Protein AF-A0A9E3SJ85-F1 (afdb_monomer)

Foldseek 3Di:
DVQLVVQLLVLLVQLVVLLVCLLVVVQQSSLQSNLVSLLSNVVSVDVVSVVLSVVLVVLVLVLSVVVCVVVVVVVSSVSSVVSNVVSNVNSCVSCVVVVVVCVVLLCQFQQHAFPDDDPPVQDFRHHGLCQQLLQAWAPQLVCCQAFFCSQQWFWDFCLPPPLLVLFDPVQSVVSRRDTSGATQHPTHLTGPHLFLQLLLLLLLLCPQPDDDLNVSLVVLLVVLNQQRRRVVRPVVVVCCRHPPPPSSSDHRSVVSCSSVSPSSNVSSVSSVVSCLVPLLVCVVPVVSLVVSCCVRLVVLVCCLVCVVVPDVSHHPVVVVVLVVVCVVDVVCNVVSVSNSVSSSSSSSVSRNVRSVVSNVLSVQLSVLSVCVSVVNDDSVVNVVSVVVSRCVRPVVSVCVSDHPVPDDDPVCVVVVDDDDPVLVVVVVDPPPPDEDQDPVDPQACDARCVVRGRYLHHYDPTHRSVSVVCVVPPVVVLVVCLVVCVVPPNDPVSNCVSVVDPD

Mean predicted aligned error: 6.22 Å

Radius of gyration: 26.58 Å; Cα contacts (8 Å, |Δi|>4): 657; chains: 1; bounding box: 67×56×76 Å

Structure (mmCIF, N/CA/C/O backbone):
data_AF-A0A9E3SJ85-F1
#
_entry.id   AF-A0A9E3SJ85-F1
#
loop_
_atom_site.group_PDB
_atom_site.id
_atom_site.type_symbol
_atom_site.label_atom_id
_atom_site.label_alt_id
_atom_site.label_comp_id
_atom_site.label_asym_id
_atom_site.label_entity_id
_atom_site.label_seq_id
_atom_site.pdbx_PDB_ins_code
_atom_site.Cartn_x
_atom_site.Cartn_y
_atom_site.Cartn_z
_atom_site.occupancy
_atom_site.B_iso_or_equiv
_atom_site.auth_seq_id
_atom_site.auth_comp_id
_atom_site.auth_asym_id
_atom_site.auth_atom_id
_atom_site.pdbx_PDB_model_num
ATOM 1 N N . GLY A 1 1 ? -7.504 -7.071 -13.533 1.00 53.34 1 GLY A N 1
ATOM 2 C CA . GLY A 1 1 ? -6.395 -7.104 -12.561 1.00 53.34 1 GLY A CA 1
ATOM 3 C C . GLY A 1 1 ? -6.470 -5.937 -11.594 1.00 53.34 1 GLY A C 1
ATOM 4 O O . GLY A 1 1 ? -6.831 -6.124 -10.442 1.00 53.34 1 GLY A O 1
ATOM 5 N N . HIS A 1 2 ? -6.150 -4.720 -12.042 1.00 69.56 2 HIS A N 1
ATOM 6 C CA . HIS A 1 2 ? -6.093 -3.559 -11.140 1.00 69.56 2 HIS A CA 1
ATOM 7 C C . HIS A 1 2 ? -7.472 -3.016 -10.726 1.00 69.56 2 HIS A C 1
ATOM 9 O O . HIS A 1 2 ? -7.664 -2.673 -9.564 1.00 69.56 2 HIS A O 1
ATOM 15 N N . THR A 1 3 ? -8.460 -3.013 -11.625 1.00 79.44 3 THR A N 1
ATOM 16 C CA . THR A 1 3 ? -9.847 -2.634 -11.291 1.00 79.44 3 THR A CA 1
ATOM 17 C C . THR A 1 3 ? -10.487 -3.625 -10.320 1.00 79.44 3 THR A C 1
ATOM 19 O O . THR A 1 3 ? -11.037 -3.219 -9.300 1.00 79.44 3 THR A O 1
ATOM 22 N N . SER A 1 4 ? -10.330 -4.929 -10.574 1.00 85.69 4 SER A N 1
ATOM 23 C CA . SER A 1 4 ? -10.780 -5.993 -9.667 1.00 85.69 4 SER A CA 1
ATOM 24 C C . SER A 1 4 ? -10.178 -5.873 -8.266 1.00 85.69 4 SER A C 1
ATOM 26 O O . SER A 1 4 ? -10.884 -6.076 -7.280 1.00 85.69 4 SER A O 1
ATOM 28 N N . LYS A 1 5 ? -8.899 -5.474 -8.158 1.00 88.44 5 LYS A N 1
ATOM 29 C CA . LYS A 1 5 ? -8.255 -5.167 -6.871 1.00 88.44 5 LYS A CA 1
ATOM 30 C C . LYS A 1 5 ? -9.028 -4.083 -6.117 1.00 88.44 5 LYS A C 1
ATOM 32 O O . LYS A 1 5 ? -9.402 -4.308 -4.973 1.00 88.44 5 LYS A O 1
ATOM 37 N N . ALA A 1 6 ? -9.292 -2.938 -6.748 1.00 89.88 6 ALA A N 1
ATOM 38 C CA . ALA A 1 6 ? -9.978 -1.815 -6.103 1.00 89.88 6 ALA A CA 1
ATOM 39 C C . ALA A 1 6 ? -11.380 -2.198 -5.592 1.00 89.88 6 ALA A C 1
ATOM 41 O O . ALA A 1 6 ? -11.721 -1.887 -4.450 1.00 89.88 6 ALA A O 1
ATOM 42 N N . TYR A 1 7 ? -12.158 -2.942 -6.387 1.00 92.56 7 TYR A N 1
ATOM 43 C CA . TYR A 1 7 ? -13.460 -3.458 -5.950 1.00 92.56 7 TYR A CA 1
ATOM 44 C C . TYR A 1 7 ? -13.335 -4.410 -4.754 1.00 92.56 7 TYR A C 1
ATOM 46 O O . TYR A 1 7 ? -14.043 -4.242 -3.763 1.00 92.56 7 TYR A O 1
ATOM 54 N N . ALA A 1 8 ? -12.396 -5.363 -4.795 1.00 94.44 8 ALA A N 1
ATOM 55 C CA . ALA A 1 8 ? -12.186 -6.308 -3.698 1.00 94.44 8 ALA A CA 1
ATOM 56 C C . ALA A 1 8 ? -11.792 -5.614 -2.380 1.00 94.44 8 ALA A C 1
ATOM 58 O O . ALA A 1 8 ? -12.212 -6.049 -1.306 1.00 94.44 8 ALA A O 1
ATOM 59 N N . ILE A 1 9 ? -11.019 -4.524 -2.451 1.00 94.31 9 ILE A N 1
ATOM 60 C CA . ILE A 1 9 ? -10.656 -3.698 -1.289 1.00 94.31 9 ILE A CA 1
ATOM 61 C C . ILE A 1 9 ? -11.898 -3.032 -0.690 1.00 94.31 9 ILE A C 1
ATOM 63 O O . ILE A 1 9 ? -12.098 -3.083 0.524 1.00 94.31 9 ILE A O 1
ATOM 67 N N . GLY A 1 10 ? -12.766 -2.466 -1.536 1.00 94.88 10 GLY A N 1
ATOM 68 C CA . GLY A 1 10 ? -13.994 -1.791 -1.105 1.00 94.88 10 GLY A CA 1
ATOM 69 C C . GLY A 1 10 ? -14.925 -2.672 -0.264 1.00 94.88 10 GLY A C 1
ATOM 70 O O . GLY A 1 10 ? -15.606 -2.174 0.633 1.00 94.88 10 GLY A O 1
ATOM 71 N N . TYR A 1 11 ? -14.906 -3.989 -0.485 1.00 96.62 11 TYR A N 1
ATOM 72 C CA . TYR A 1 11 ? -15.731 -4.943 0.259 1.00 96.62 11 TYR A CA 1
ATOM 73 C C . TYR A 1 11 ? -15.108 -5.451 1.571 1.00 96.62 11 TYR A C 1
ATOM 75 O O . TYR A 1 11 ? -15.829 -6.011 2.398 1.00 96.62 11 TYR A O 1
ATOM 83 N N . MET A 1 12 ? -13.819 -5.198 1.843 1.00 97.19 12 MET A N 1
ATOM 84 C CA . MET A 1 12 ? -13.165 -5.658 3.080 1.00 97.19 12 MET A CA 1
ATOM 85 C C . MET A 1 12 ? -13.831 -5.096 4.345 1.00 97.19 12 MET A C 1
ATOM 87 O O . MET A 1 12 ? -14.115 -5.837 5.289 1.00 97.19 12 MET A O 1
ATOM 91 N N . ALA A 1 13 ? -14.104 -3.787 4.373 1.00 95.56 13 ALA A N 1
ATOM 92 C CA . ALA A 1 13 ? -14.690 -3.129 5.540 1.00 95.56 13 ALA A CA 1
ATOM 93 C C . ALA A 1 13 ? -16.117 -3.634 5.860 1.00 95.56 13 ALA A C 1
ATOM 95 O O . ALA A 1 13 ? -16.365 -3.975 7.022 1.00 95.56 13 ALA A O 1
ATOM 96 N N . PRO A 1 14 ? -17.045 -3.759 4.885 1.00 97.12 14 PRO A N 1
ATOM 97 C CA . PRO A 1 14 ? -18.347 -4.388 5.111 1.00 97.12 14 PRO A CA 1
ATOM 98 C C . PRO A 1 14 ? -18.275 -5.832 5.635 1.00 97.12 14 PRO A C 1
ATOM 100 O O . PRO A 1 14 ? -19.038 -6.173 6.542 1.00 97.12 14 PRO A O 1
ATOM 103 N N . VAL A 1 15 ? -17.338 -6.661 5.146 1.00 98.12 15 VAL A N 1
ATOM 104 C CA . VAL A 1 15 ? -17.145 -8.028 5.674 1.00 98.12 15 VAL A CA 1
ATOM 105 C C . VAL A 1 15 ? -16.768 -7.985 7.156 1.00 98.12 15 VAL A C 1
ATOM 107 O O . VAL A 1 15 ? -17.421 -8.628 7.983 1.00 98.12 15 VAL A O 1
ATOM 110 N N . LEU A 1 16 ? -15.763 -7.180 7.525 1.00 97.31 16 LEU A N 1
ATOM 111 C CA . LEU A 1 16 ? -15.356 -7.025 8.926 1.00 97.31 16 LEU A CA 1
ATOM 112 C C . LEU A 1 16 ? -16.489 -6.466 9.794 1.00 97.31 16 LEU A C 1
ATOM 114 O O . LEU A 1 16 ? -16.668 -6.906 10.931 1.00 97.31 16 LEU A O 1
ATOM 118 N N . ALA A 1 17 ? -17.285 -5.532 9.269 1.00 96.56 17 ALA A N 1
ATOM 119 C CA . ALA A 1 17 ? -18.446 -4.994 9.968 1.00 96.56 17 ALA A CA 1
ATOM 120 C C . ALA A 1 17 ? -19.483 -6.088 10.272 1.00 96.56 17 ALA A C 1
ATOM 122 O O . ALA A 1 17 ? -19.956 -6.164 11.408 1.00 96.56 17 ALA A O 1
ATOM 123 N N . GLY A 1 18 ? -19.788 -6.964 9.307 1.00 97.81 18 GLY A N 1
ATOM 124 C CA . GLY A 1 18 ? -20.674 -8.116 9.501 1.00 97.81 18 GLY A CA 1
ATOM 125 C C . GLY A 1 18 ? -20.157 -9.087 10.565 1.00 97.81 18 GLY A C 1
ATOM 126 O O . GLY A 1 18 ? -20.892 -9.453 11.486 1.00 97.81 18 GLY A O 1
ATOM 127 N N . ILE A 1 19 ? -18.863 -9.411 10.521 1.00 97.62 19 ILE A N 1
ATOM 128 C CA . ILE A 1 19 ? -18.199 -10.273 11.512 1.00 97.62 19 ILE A CA 1
ATOM 129 C C . ILE A 1 19 ? -18.292 -9.673 12.919 1.00 97.62 19 ILE A C 1
ATOM 131 O O . ILE A 1 19 ? -18.733 -10.334 13.862 1.00 97.62 19 ILE A O 1
ATOM 135 N N . ILE A 1 20 ? -17.932 -8.397 13.073 1.00 96.00 20 ILE A N 1
ATOM 136 C CA . ILE A 1 20 ? -18.014 -7.686 14.356 1.00 96.00 20 ILE A CA 1
ATOM 137 C C . ILE A 1 20 ? -19.463 -7.635 14.857 1.00 96.00 20 ILE A C 1
ATOM 139 O O . ILE A 1 20 ? -19.706 -7.759 16.057 1.00 96.00 20 ILE A O 1
ATOM 143 N N . LEU A 1 21 ? -20.436 -7.455 13.961 1.00 97.25 21 LEU A N 1
ATOM 144 C CA . LEU A 1 21 ? -21.857 -7.407 14.295 1.00 97.25 21 LEU A CA 1
ATOM 145 C C . LEU A 1 21 ? -22.382 -8.763 14.797 1.00 97.25 21 LEU A C 1
ATOM 147 O O . LEU A 1 21 ? -23.134 -8.797 15.776 1.00 97.25 21 LEU A O 1
ATOM 151 N N . ALA A 1 22 ? -21.940 -9.868 14.190 1.00 97.62 22 ALA A N 1
ATOM 152 C CA . ALA A 1 22 ? -22.266 -11.221 14.637 1.00 97.62 22 ALA A CA 1
ATOM 153 C C . ALA A 1 22 ? -21.719 -11.489 16.050 1.00 97.62 22 ALA A C 1
ATOM 155 O O . ALA A 1 22 ? -22.477 -11.899 16.930 1.00 97.62 22 ALA A O 1
ATOM 156 N N . TYR A 1 23 ? -20.452 -11.141 16.310 1.00 96.31 23 TYR A N 1
ATOM 157 C CA . TYR A 1 23 ? -19.841 -11.226 17.648 1.00 96.31 23 TYR A CA 1
ATOM 158 C C . TYR A 1 23 ? -20.379 -10.199 18.660 1.00 96.31 23 TYR A C 1
ATOM 160 O O . TYR A 1 23 ? -20.033 -10.242 19.835 1.00 96.31 23 TYR A O 1
ATOM 168 N N . LYS A 1 24 ? -21.227 -9.255 18.236 1.00 94.94 24 LYS A N 1
ATOM 169 C CA . LYS A 1 24 ? -22.018 -8.398 19.138 1.00 94.94 24 LYS A CA 1
ATOM 170 C C . LYS A 1 24 ? -23.390 -8.999 19.474 1.00 94.94 24 LYS A C 1
ATOM 172 O O . LYS A 1 24 ? -24.187 -8.343 20.136 1.00 94.94 24 LYS A O 1
ATOM 177 N N . GLY A 1 25 ? -23.690 -10.214 19.008 1.00 95.25 25 GLY A N 1
ATOM 178 C CA . GLY A 1 25 ? -24.939 -10.935 19.287 1.00 95.25 25 GLY A CA 1
ATOM 179 C C . GLY A 1 25 ? -26.009 -10.820 18.210 1.00 95.25 25 GLY A C 1
ATOM 180 O O . GLY A 1 25 ? -27.007 -11.534 18.272 1.00 95.25 25 GLY A O 1
ATOM 181 N N . LYS A 1 26 ? -25.810 -9.990 17.180 1.00 97.31 26 LYS A N 1
ATOM 182 C CA . LYS A 1 26 ? -26.734 -9.910 16.041 1.00 97.31 26 LYS A CA 1
ATOM 183 C C . LYS A 1 26 ? -26.364 -10.959 14.990 1.00 97.31 26 LYS A C 1
ATOM 185 O O . LYS A 1 26 ? -25.965 -10.610 13.884 1.00 97.31 26 LYS A O 1
ATOM 190 N N . TYR A 1 27 ? -26.473 -12.237 15.353 1.00 96.81 27 TYR A N 1
ATOM 191 C CA . TYR A 1 27 ? -25.929 -13.360 14.576 1.00 96.81 27 TYR A CA 1
ATOM 192 C C . TYR A 1 27 ? -26.408 -13.387 13.121 1.00 96.81 27 TYR A C 1
ATOM 194 O O . TYR A 1 27 ? -25.584 -13.416 12.215 1.00 96.81 27 TYR A O 1
ATOM 202 N N . LEU A 1 28 ? -27.726 -13.313 12.900 1.00 96.50 28 LEU A N 1
ATOM 203 C CA . LEU A 1 28 ? -28.314 -13.380 11.560 1.00 96.50 28 LEU A CA 1
ATOM 204 C C . LEU A 1 28 ? -27.897 -12.183 10.700 1.00 96.50 28 LEU A C 1
ATOM 206 O O . LEU A 1 28 ? -27.359 -12.365 9.618 1.00 96.50 28 LEU A O 1
ATOM 210 N N . TRP A 1 29 ? -28.097 -10.960 11.195 1.00 97.06 29 TRP A N 1
ATOM 211 C CA . TRP A 1 29 ? -27.766 -9.744 10.447 1.00 97.06 29 TRP A CA 1
ATOM 212 C C . TRP A 1 29 ? -26.264 -9.583 10.206 1.00 97.06 29 TRP A C 1
ATOM 214 O O . TRP A 1 29 ? -25.862 -9.142 9.134 1.00 97.06 29 TRP A O 1
ATOM 224 N N . GLY A 1 30 ? -25.434 -9.959 11.182 1.00 97.19 30 GLY A N 1
ATOM 225 C CA . GLY A 1 30 ? -23.983 -9.986 11.021 1.00 97.19 30 GLY A CA 1
ATOM 226 C C . GLY A 1 30 ? -23.538 -11.030 9.998 1.00 97.19 30 GLY A C 1
ATOM 227 O O . GLY A 1 30 ? -22.744 -10.710 9.117 1.00 97.19 30 GLY A O 1
ATOM 228 N N . GLY A 1 31 ? -24.108 -12.237 10.065 1.00 97.12 31 GLY A N 1
ATOM 229 C CA . GLY A 1 31 ? -23.880 -13.310 9.097 1.00 97.12 31 GLY A CA 1
ATOM 230 C C . GLY A 1 31 ? -24.297 -12.930 7.678 1.00 97.12 31 GLY A C 1
ATOM 231 O O . GLY A 1 31 ? -23.508 -13.098 6.758 1.00 97.12 31 GLY A O 1
ATOM 232 N N . LEU A 1 32 ? -25.489 -12.349 7.501 1.00 97.50 32 LEU A N 1
ATOM 233 C CA . LEU A 1 32 ? -25.992 -11.888 6.202 1.00 97.50 32 LEU A CA 1
ATOM 234 C C . LEU A 1 32 ? -25.118 -10.785 5.602 1.00 97.50 32 LEU A C 1
ATOM 236 O O . LEU A 1 32 ? -24.749 -10.871 4.435 1.00 97.50 32 LEU A O 1
ATOM 240 N N . LEU A 1 33 ? -24.752 -9.770 6.394 1.00 98.06 33 LEU A N 1
ATOM 241 C CA . LEU A 1 33 ? -23.882 -8.693 5.922 1.00 98.06 33 LEU A CA 1
ATOM 242 C C . LEU A 1 33 ? -22.505 -9.231 5.511 1.00 98.06 33 LEU A C 1
ATOM 244 O O . LEU A 1 33 ? -22.008 -8.872 4.446 1.00 98.06 33 LEU A O 1
ATOM 248 N N . ALA A 1 34 ? -21.911 -10.108 6.329 1.00 97.88 34 ALA A N 1
ATOM 249 C CA . ALA A 1 34 ? -20.635 -10.738 6.009 1.00 97.88 34 ALA A CA 1
ATOM 250 C C . ALA A 1 34 ? -20.731 -11.608 4.746 1.00 97.88 34 ALA A C 1
ATOM 252 O O . ALA A 1 34 ? -19.850 -11.523 3.898 1.00 97.88 34 ALA A O 1
ATOM 253 N N . ALA A 1 35 ? -21.805 -12.389 4.592 1.00 97.75 35 ALA A N 1
ATOM 254 C CA . ALA A 1 35 ? -22.029 -13.257 3.438 1.00 97.75 35 ALA A CA 1
ATOM 255 C C . ALA A 1 35 ? -22.168 -12.463 2.134 1.00 97.75 35 ALA A C 1
ATOM 257 O O . ALA A 1 35 ? -21.467 -12.752 1.171 1.00 97.75 35 ALA A O 1
ATOM 258 N N . ILE A 1 36 ? -23.027 -11.437 2.109 1.00 98.00 36 ILE A N 1
ATOM 259 C CA . ILE A 1 36 ? -23.249 -10.607 0.915 1.00 98.00 36 ILE A CA 1
ATOM 260 C C . ILE A 1 36 ? -21.964 -9.869 0.537 1.00 98.00 36 ILE A C 1
ATOM 262 O O . ILE A 1 36 ? -21.550 -9.897 -0.618 1.00 98.00 36 ILE A O 1
ATOM 266 N N . ALA A 1 37 ? -21.302 -9.238 1.510 1.00 97.88 37 ALA A N 1
ATOM 267 C CA . ALA A 1 37 ? -20.069 -8.509 1.245 1.00 97.88 37 ALA A CA 1
ATOM 268 C C . ALA A 1 37 ? -18.941 -9.436 0.765 1.00 97.88 37 ALA A C 1
ATOM 270 O O . ALA A 1 37 ? -18.204 -9.071 -0.147 1.00 97.88 37 ALA A O 1
ATOM 271 N N . LEU A 1 38 ? -18.823 -10.638 1.339 1.00 97.81 38 LEU A N 1
ATOM 272 C CA . LEU A 1 38 ? -17.824 -11.618 0.921 1.00 97.81 38 LEU A CA 1
ATOM 273 C C . LEU A 1 38 ? -18.140 -12.184 -0.468 1.00 97.81 38 LEU A C 1
ATOM 275 O O . LEU A 1 38 ? -17.219 -12.363 -1.256 1.00 97.81 38 LEU A O 1
ATOM 279 N N . ALA A 1 39 ? -19.413 -12.417 -0.797 1.00 97.19 39 ALA A N 1
ATOM 280 C CA . ALA A 1 39 ? -19.821 -12.864 -2.128 1.00 97.19 39 ALA A CA 1
ATOM 281 C C . ALA A 1 39 ? -19.415 -11.839 -3.198 1.00 97.19 39 ALA A C 1
ATOM 283 O O . ALA A 1 39 ? -18.724 -12.193 -4.149 1.00 97.19 39 ALA A O 1
ATOM 284 N N . LEU A 1 40 ? -19.726 -10.556 -2.974 1.00 96.56 40 LEU A N 1
ATOM 285 C CA . LEU A 1 40 ? -19.327 -9.456 -3.862 1.00 96.56 40 LEU A CA 1
ATOM 286 C C . LEU A 1 40 ? -17.801 -9.281 -3.936 1.00 96.56 40 LEU A C 1
ATOM 288 O O . LEU A 1 40 ? -17.247 -8.919 -4.975 1.00 96.56 40 LEU A O 1
ATOM 292 N N . GLN A 1 41 ? -17.091 -9.550 -2.840 1.00 96.00 41 GLN A N 1
ATOM 293 C CA . GLN A 1 41 ? -15.633 -9.529 -2.841 1.00 96.00 41 GLN A CA 1
ATOM 294 C C . GLN A 1 41 ? -15.035 -10.659 -3.687 1.00 96.00 41 GLN A C 1
ATOM 296 O O . GLN A 1 41 ? -14.074 -10.429 -4.424 1.00 96.00 41 GLN A O 1
ATOM 301 N N . ILE A 1 42 ? -15.590 -11.868 -3.583 1.00 94.88 42 ILE A N 1
ATOM 302 C CA . ILE A 1 42 ? -15.186 -13.019 -4.394 1.00 94.88 42 ILE A CA 1
ATOM 303 C C . ILE A 1 42 ? -15.517 -12.753 -5.869 1.00 94.88 42 ILE A C 1
ATOM 305 O O . ILE A 1 42 ? -14.671 -13.012 -6.725 1.00 94.88 42 ILE A O 1
ATOM 309 N N . GLU A 1 43 ? -16.684 -12.168 -6.156 1.00 94.12 43 GLU A N 1
ATOM 310 C CA . GLU A 1 43 ? -17.109 -11.749 -7.501 1.00 94.12 43 GLU A CA 1
ATOM 311 C C . GLU A 1 43 ? -16.120 -10.787 -8.149 1.00 94.12 43 GLU A C 1
ATOM 313 O O . GLU A 1 43 ? -15.787 -10.928 -9.326 1.00 94.12 43 GLU A O 1
ATOM 318 N N . ALA A 1 44 ? -15.581 -9.846 -7.367 1.00 93.06 44 ALA A N 1
ATOM 319 C CA . ALA A 1 44 ? -14.563 -8.925 -7.852 1.00 93.06 44 ALA A CA 1
ATOM 320 C C . ALA A 1 44 ? -13.327 -9.656 -8.414 1.00 93.06 44 ALA A C 1
ATOM 322 O O . ALA A 1 44 ? -12.580 -9.064 -9.188 1.00 93.06 44 ALA A O 1
ATOM 323 N N . GLY A 1 45 ? -13.099 -10.931 -8.069 1.00 89.19 45 GLY A N 1
ATOM 324 C CA . GLY A 1 45 ? -12.159 -11.802 -8.777 1.00 89.19 45 GLY A CA 1
ATOM 325 C C . GLY A 1 45 ? -10.692 -11.585 -8.407 1.00 89.19 45 GLY A C 1
ATOM 326 O O . GLY A 1 45 ? -9.799 -11.919 -9.186 1.00 89.19 45 GLY A O 1
ATOM 327 N N . HIS A 1 46 ? -10.409 -11.013 -7.230 1.00 91.62 46 HIS A N 1
ATOM 328 C CA . HIS A 1 46 ? -9.041 -10.817 -6.736 1.00 91.62 46 HIS A CA 1
ATOM 329 C C . HIS A 1 46 ? -8.763 -11.644 -5.471 1.00 91.62 46 HIS A C 1
ATOM 331 O O . HIS A 1 46 ? -8.718 -11.128 -4.350 1.00 91.62 46 HIS A O 1
ATOM 337 N N . LEU A 1 47 ? -8.507 -12.943 -5.655 1.00 91.12 47 LEU A N 1
ATOM 338 C CA . LEU A 1 47 ? -8.324 -13.908 -4.559 1.00 91.12 47 LEU A CA 1
ATOM 339 C C . LEU A 1 47 ? -7.211 -13.536 -3.573 1.00 91.12 47 LEU A C 1
ATOM 341 O O . LEU A 1 47 ? -7.352 -13.778 -2.382 1.00 91.12 47 LEU A O 1
ATOM 345 N N . GLN A 1 48 ? -6.150 -12.871 -4.031 1.00 93.38 48 GLN A N 1
ATOM 346 C CA . GLN A 1 48 ? -5.073 -12.415 -3.148 1.00 93.38 48 GLN A CA 1
ATOM 347 C C . GLN A 1 48 ? -5.536 -11.376 -2.107 1.00 93.38 48 GLN A C 1
ATOM 349 O O . GLN A 1 48 ? -5.116 -11.438 -0.958 1.00 93.38 48 GLN A O 1
ATOM 354 N N . ILE A 1 49 ? -6.444 -10.456 -2.465 1.00 95.19 49 ILE A N 1
ATOM 355 C CA . ILE A 1 49 ? -7.005 -9.483 -1.507 1.00 95.19 49 ILE A CA 1
ATOM 356 C C . ILE A 1 49 ? -7.968 -10.188 -0.547 1.00 95.19 49 ILE A C 1
ATOM 358 O O . ILE A 1 49 ? -7.980 -9.890 0.645 1.00 95.19 49 ILE A O 1
ATOM 362 N N . THR A 1 50 ? -8.720 -11.173 -1.046 1.00 95.19 50 THR A N 1
ATOM 363 C CA . THR A 1 50 ? -9.591 -12.021 -0.214 1.00 95.19 50 THR A CA 1
ATOM 364 C C . THR A 1 50 ? -8.768 -12.812 0.811 1.00 95.19 50 THR A C 1
ATOM 366 O O . THR A 1 50 ? -9.125 -12.873 1.986 1.00 95.19 50 THR A O 1
ATOM 369 N N . TYR A 1 51 ? -7.616 -13.347 0.401 1.00 95.69 51 TYR A N 1
ATOM 370 C CA . TYR A 1 51 ? -6.666 -14.018 1.286 1.00 95.69 51 TYR A CA 1
ATOM 371 C C . TYR A 1 51 ? -6.099 -13.065 2.353 1.00 95.69 51 TYR A C 1
ATOM 373 O O . TYR A 1 51 ? -6.053 -13.406 3.532 1.00 95.69 51 TYR A O 1
ATOM 381 N N . TYR A 1 52 ? -5.742 -11.831 1.991 1.00 96.56 52 TYR A N 1
ATOM 382 C CA . TYR A 1 52 ? -5.286 -10.835 2.967 1.00 96.56 52 TYR A CA 1
ATOM 383 C C . TYR A 1 52 ? -6.380 -10.402 3.948 1.00 96.56 52 TYR A C 1
ATOM 385 O O . TYR A 1 52 ? -6.099 -10.210 5.132 1.00 96.56 52 TYR A O 1
ATOM 393 N N . LEU A 1 53 ? -7.639 -10.320 3.508 1.00 97.19 53 LEU A N 1
ATOM 394 C CA . LEU A 1 53 ? -8.765 -10.133 4.422 1.00 97.19 53 LEU A CA 1
ATOM 395 C C . LEU A 1 53 ? -8.883 -11.302 5.411 1.00 97.19 53 LEU A C 1
ATOM 397 O O . LEU A 1 53 ? -9.102 -11.069 6.601 1.00 97.19 53 LEU A O 1
ATOM 401 N N . LEU A 1 54 ? -8.704 -12.543 4.947 1.00 96.62 54 LEU A N 1
ATOM 402 C CA . LEU A 1 54 ? -8.739 -13.726 5.808 1.00 96.62 54 LEU A CA 1
ATOM 403 C C . LEU A 1 54 ? -7.698 -13.646 6.935 1.00 96.62 54 LEU A C 1
ATOM 405 O O . LEU A 1 54 ? -8.022 -13.999 8.066 1.00 96.62 54 LEU A O 1
ATOM 409 N N . LEU A 1 55 ? -6.499 -13.108 6.682 1.00 96.94 55 LEU A N 1
ATOM 410 C CA . LEU A 1 55 ? -5.492 -12.894 7.733 1.00 96.94 55 LEU A CA 1
ATOM 411 C C . LEU A 1 55 ? -6.012 -11.974 8.853 1.00 96.94 55 LEU A C 1
ATOM 413 O O . LEU A 1 55 ? -5.845 -12.281 10.034 1.00 96.94 55 LEU A O 1
ATOM 417 N N . ILE A 1 56 ? -6.711 -10.887 8.504 1.00 97.62 56 ILE A N 1
ATOM 418 C CA . ILE A 1 56 ? -7.351 -9.998 9.492 1.00 97.62 56 ILE A CA 1
ATOM 419 C C . ILE A 1 56 ? -8.434 -10.759 10.272 1.00 97.62 56 ILE A C 1
ATOM 421 O O . ILE A 1 56 ? -8.523 -10.640 11.497 1.00 97.62 56 ILE A O 1
ATOM 425 N N . ILE A 1 57 ? -9.254 -11.549 9.572 1.00 97.50 57 ILE A N 1
ATOM 426 C CA . ILE A 1 57 ? -10.341 -12.336 10.170 1.00 97.50 57 ILE A CA 1
ATOM 427 C C . ILE A 1 57 ? -9.790 -13.371 11.155 1.00 97.50 57 ILE A C 1
ATOM 429 O O . ILE A 1 57 ? -10.362 -13.526 12.232 1.00 97.50 57 ILE A O 1
ATOM 433 N N . ILE A 1 58 ? -8.679 -14.038 10.833 1.00 96.75 58 ILE A N 1
ATOM 434 C CA . ILE A 1 58 ? -8.020 -15.007 11.718 1.00 96.75 58 ILE A CA 1
ATOM 435 C C . ILE A 1 58 ? -7.543 -14.321 13.001 1.00 96.75 58 ILE A C 1
ATOM 437 O O . ILE A 1 58 ? -7.861 -14.796 14.091 1.00 96.75 58 ILE A O 1
ATOM 441 N N . ILE A 1 59 ? -6.859 -13.174 12.901 1.00 97.31 59 ILE A N 1
ATOM 442 C CA . ILE A 1 59 ? -6.428 -12.403 14.082 1.00 97.31 59 ILE A CA 1
ATOM 443 C C . ILE A 1 59 ? -7.643 -12.026 14.940 1.00 97.31 59 ILE A C 1
ATOM 445 O O . ILE A 1 59 ? -7.632 -12.205 16.160 1.00 97.31 59 ILE A O 1
ATOM 449 N N . LEU A 1 60 ? -8.714 -11.537 14.308 1.00 96.69 60 LEU A N 1
ATOM 450 C CA . LEU A 1 60 ? -9.956 -11.200 14.997 1.00 96.69 60 LEU A CA 1
ATOM 451 C C . LEU A 1 60 ? -10.550 -12.430 15.697 1.00 96.69 60 LEU A C 1
ATOM 453 O O . LEU A 1 60 ? -10.898 -12.339 16.872 1.00 96.69 60 LEU A O 1
ATOM 457 N N . ALA A 1 61 ? -10.649 -13.570 15.014 1.00 96.25 61 ALA A N 1
ATOM 458 C CA . ALA A 1 61 ? -11.218 -14.801 15.553 1.00 96.25 61 ALA A CA 1
ATOM 459 C C . ALA A 1 61 ? -10.409 -15.348 16.738 1.00 96.25 61 ALA A C 1
ATOM 461 O O . ALA A 1 61 ? -11.008 -15.717 17.746 1.00 96.25 61 ALA A O 1
ATOM 462 N N . ILE A 1 62 ? -9.072 -15.328 16.666 1.00 97.19 62 ILE A N 1
ATOM 463 C CA . ILE A 1 62 ? -8.184 -15.739 17.767 1.00 97.19 62 ILE A CA 1
ATOM 464 C C . ILE A 1 62 ? -8.431 -14.872 19.004 1.00 97.19 62 ILE A C 1
ATOM 466 O O . ILE A 1 62 ? -8.622 -15.390 20.104 1.00 97.19 62 ILE A O 1
ATOM 470 N N . VAL A 1 63 ? -8.481 -13.549 18.834 1.00 96.12 63 VAL A N 1
ATOM 471 C CA . VAL A 1 63 ? -8.721 -12.628 19.953 1.00 96.12 63 VAL A CA 1
ATOM 472 C C . VAL A 1 63 ? -10.137 -12.789 20.518 1.00 96.12 63 VAL A C 1
ATOM 474 O O . VAL A 1 63 ? -10.323 -12.733 21.733 1.00 96.12 63 VAL A O 1
ATOM 477 N N . GLN A 1 64 ? -11.140 -13.038 19.669 1.00 95.31 64 GLN A N 1
ATOM 478 C CA . GLN A 1 64 ? -12.506 -13.321 20.122 1.00 95.31 64 GLN A CA 1
ATOM 479 C C . GLN A 1 64 ? -12.610 -14.641 20.886 1.00 95.31 64 GLN A C 1
ATOM 481 O O . GLN A 1 64 ? -13.325 -14.703 21.884 1.00 95.31 64 GLN A O 1
ATOM 486 N N . LEU A 1 65 ? -11.889 -15.675 20.454 1.00 96.81 65 LEU A N 1
ATOM 487 C CA . LEU A 1 65 ? -11.821 -16.951 21.156 1.00 96.81 65 LEU A CA 1
ATOM 488 C C . LEU A 1 65 ? -11.155 -16.788 22.526 1.00 96.81 65 LEU A C 1
ATOM 490 O O . LEU A 1 65 ? -11.691 -17.264 23.523 1.00 96.81 65 LEU A O 1
ATOM 494 N N . ALA A 1 66 ? -10.031 -16.070 22.594 1.00 96.31 66 ALA A N 1
ATOM 495 C CA . ALA A 1 66 ? -9.335 -15.795 23.850 1.00 96.31 66 ALA A CA 1
ATOM 496 C C . ALA A 1 66 ? -10.239 -15.065 24.861 1.00 96.31 66 ALA A C 1
ATOM 498 O O . ALA A 1 66 ? -10.307 -15.449 26.030 1.00 96.31 66 ALA A O 1
ATOM 499 N N . ASP A 1 67 ? -10.993 -14.061 24.407 1.00 94.31 67 ASP A N 1
ATOM 500 C CA . ASP A 1 67 ? -12.007 -13.391 25.225 1.00 94.31 67 ASP A CA 1
ATOM 501 C C . ASP A 1 67 ? -13.130 -14.345 25.648 1.00 94.31 67 ASP A C 1
ATOM 503 O O . ASP A 1 67 ? -13.548 -14.337 26.806 1.00 94.31 67 ASP A O 1
ATOM 507 N N . ALA A 1 68 ? -13.621 -15.181 24.732 1.00 96.19 68 ALA A N 1
ATOM 508 C CA . ALA A 1 68 ? -14.701 -16.113 25.024 1.00 96.19 68 ALA A CA 1
ATOM 509 C C . ALA A 1 68 ? -14.310 -17.143 26.089 1.00 96.19 68 ALA A C 1
ATOM 511 O O . ALA A 1 68 ? -15.129 -17.464 26.950 1.00 96.19 68 ALA A O 1
ATOM 512 N N . ILE A 1 69 ? -13.056 -17.600 26.074 1.00 97.12 69 ILE A N 1
ATOM 513 C CA . ILE A 1 69 ? -12.482 -18.453 27.118 1.00 97.12 69 ILE A CA 1
ATOM 514 C C . ILE A 1 69 ? -12.390 -17.672 28.434 1.00 97.12 69 ILE A C 1
ATOM 516 O O . ILE A 1 69 ? -12.913 -18.114 29.454 1.00 97.12 69 ILE A O 1
ATOM 520 N N . ARG A 1 70 ? -11.783 -16.478 28.413 1.00 96.25 70 ARG A N 1
ATOM 521 C CA . ARG A 1 70 ? -11.543 -15.668 29.617 1.00 96.25 70 ARG A CA 1
ATOM 522 C C . ARG A 1 70 ? -12.826 -15.255 30.340 1.00 96.25 70 ARG A C 1
ATOM 524 O O . ARG A 1 70 ? -12.849 -15.220 31.566 1.00 96.25 70 ARG A O 1
ATOM 531 N N . PHE A 1 71 ? -13.868 -14.906 29.591 1.00 95.81 71 PHE A N 1
ATOM 532 C CA . PHE A 1 71 ? -15.140 -14.417 30.129 1.00 95.81 71 PHE A CA 1
ATOM 533 C C . PHE A 1 71 ? -16.238 -15.489 30.157 1.00 95.81 71 PHE A C 1
ATOM 535 O O . PHE A 1 71 ? -17.394 -15.159 30.403 1.00 95.81 71 PHE A O 1
ATOM 542 N N . ASN A 1 72 ? -15.896 -16.755 29.896 1.00 95.50 72 ASN A N 1
ATOM 543 C CA . ASN A 1 72 ? -16.825 -17.887 29.872 1.00 95.50 72 ASN A CA 1
ATOM 544 C C . ASN A 1 72 ? -18.051 -17.676 28.951 1.00 95.50 72 ASN A C 1
ATOM 546 O O . ASN A 1 72 ? -19.191 -17.974 29.300 1.00 95.50 72 ASN A O 1
ATOM 550 N N . THR A 1 73 ? -17.817 -17.139 27.750 1.00 96.31 73 THR A N 1
ATOM 551 C CA . THR A 1 73 ? -18.843 -16.875 26.720 1.00 96.31 73 THR A CA 1
ATOM 552 C C . THR A 1 73 ? -18.660 -17.743 25.467 1.00 96.31 73 THR A C 1
ATOM 554 O O . THR A 1 73 ? -19.104 -17.388 24.375 1.00 96.31 73 THR A O 1
ATOM 557 N N . LEU A 1 74 ? -18.050 -18.926 25.611 1.00 96.69 74 LEU A N 1
ATOM 558 C CA . LEU A 1 74 ? -17.842 -19.886 24.517 1.00 96.69 74 LEU A CA 1
ATOM 559 C C . LEU A 1 74 ? -19.110 -20.211 23.702 1.00 96.69 74 LEU A C 1
ATOM 561 O O . LEU A 1 74 ? -19.017 -20.201 22.472 1.00 96.69 74 LEU A O 1
ATOM 565 N N . PRO A 1 75 ? -20.303 -20.425 24.302 1.00 97.06 75 PRO A N 1
ATOM 566 C CA . PRO A 1 75 ? -21.512 -20.681 23.516 1.00 97.06 75 PRO A CA 1
ATOM 567 C C . PRO A 1 75 ? -21.853 -19.533 22.560 1.00 97.06 75 PRO A C 1
ATOM 569 O O . PRO A 1 75 ? -22.265 -19.760 21.424 1.00 97.06 75 PRO A O 1
ATOM 572 N N . HIS A 1 76 ? -21.642 -18.289 22.999 1.00 96.19 76 HIS A N 1
ATOM 573 C CA . HIS A 1 76 ? -21.847 -17.107 22.169 1.00 96.19 76 HIS A CA 1
ATOM 574 C C . HIS A 1 76 ? -20.844 -17.054 21.010 1.00 96.19 76 HIS A C 1
ATOM 576 O O . HIS A 1 76 ? -21.247 -16.809 19.872 1.00 96.19 76 HIS A O 1
ATOM 582 N N . PHE A 1 77 ? -19.566 -17.338 21.283 1.00 97.38 77 PHE A N 1
ATOM 583 C CA . PHE A 1 77 ? -18.524 -17.409 20.259 1.00 97.38 77 PHE A CA 1
ATOM 584 C C . PHE A 1 77 ? -18.860 -18.444 19.185 1.00 97.38 77 PHE A C 1
ATOM 586 O O . PHE A 1 77 ? -18.936 -18.094 18.011 1.00 97.38 77 PHE A O 1
ATOM 593 N N . PHE A 1 78 ? -19.138 -19.693 19.572 1.00 97.75 78 PHE A N 1
ATOM 594 C CA . PHE A 1 78 ? -19.447 -20.750 18.608 1.00 97.75 78 PHE A CA 1
ATOM 595 C C . PHE A 1 78 ? -20.725 -20.464 17.824 1.00 97.75 78 PHE A C 1
ATOM 597 O O . PHE A 1 78 ? -20.763 -20.708 16.620 1.00 97.75 78 PHE A O 1
ATOM 604 N N . LYS A 1 79 ? -21.746 -19.879 18.462 1.00 97.38 79 LYS A N 1
ATOM 605 C CA . LYS A 1 79 ? -22.966 -19.465 17.765 1.00 97.38 79 LYS A CA 1
ATOM 606 C C . LYS A 1 79 ? -22.675 -18.392 16.715 1.00 97.38 79 LYS A C 1
ATOM 608 O O . LYS A 1 79 ? -23.096 -18.546 15.575 1.00 97.38 79 LYS A O 1
ATOM 613 N N . ALA A 1 80 ? -21.942 -17.333 17.060 1.00 97.56 80 ALA A N 1
ATOM 614 C CA . ALA A 1 80 ? -21.565 -16.298 16.096 1.00 97.56 80 ALA A CA 1
ATOM 615 C C . ALA A 1 80 ? -20.716 -16.869 14.948 1.00 97.56 80 ALA A C 1
ATOM 617 O O . ALA A 1 80 ? -21.032 -16.635 13.782 1.00 97.56 80 ALA A O 1
ATOM 618 N N . SER A 1 81 ? -19.703 -17.676 15.270 1.00 97.69 81 SER A N 1
ATOM 619 C CA . SER A 1 81 ? -18.833 -18.337 14.292 1.00 97.69 81 SER A CA 1
ATOM 620 C C . SER A 1 81 ? -19.600 -19.274 13.361 1.00 97.69 81 SER A C 1
ATOM 622 O O . SER A 1 81 ? -19.320 -19.287 12.169 1.00 97.69 81 SER A O 1
ATOM 624 N N . ALA A 1 82 ? -20.605 -20.002 13.857 1.00 97.56 82 ALA A N 1
ATOM 625 C CA . ALA A 1 82 ? -21.440 -20.871 13.031 1.00 97.56 82 ALA A CA 1
ATOM 626 C C . ALA A 1 82 ? -22.240 -20.078 11.984 1.00 97.56 82 ALA A C 1
ATOM 628 O O . ALA A 1 82 ? -22.232 -20.437 10.810 1.00 97.56 82 ALA A O 1
ATOM 629 N N . PHE A 1 83 ? -22.873 -18.964 12.373 1.00 97.75 83 PHE A N 1
ATOM 630 C CA . PHE A 1 83 ? -23.578 -18.092 11.420 1.00 97.75 83 PHE A CA 1
ATOM 631 C C . PHE A 1 83 ? -22.630 -17.493 10.374 1.00 97.75 83 PHE A C 1
ATOM 633 O O . PHE A 1 83 ? -22.984 -17.413 9.199 1.00 97.75 83 PHE A O 1
ATOM 640 N N . LEU A 1 84 ? -21.424 -17.093 10.788 1.00 98.00 84 LEU A N 1
ATOM 641 C CA . LEU A 1 84 ? -20.407 -16.579 9.871 1.00 98.00 84 LEU A CA 1
ATOM 642 C C . LEU A 1 84 ? -19.889 -17.660 8.920 1.00 98.00 84 LEU A C 1
ATOM 644 O O . LEU A 1 84 ? -19.713 -17.378 7.740 1.00 98.00 84 LEU A O 1
ATOM 648 N N . LEU A 1 85 ? -19.694 -18.889 9.401 1.00 97.50 85 LEU A N 1
ATOM 649 C CA . LEU A 1 85 ? -19.255 -20.016 8.582 1.00 97.50 85 LEU A CA 1
ATOM 650 C C . LEU A 1 85 ? -20.311 -20.387 7.537 1.00 97.50 85 LEU A C 1
ATOM 652 O O . LEU A 1 85 ? -19.974 -20.540 6.368 1.00 97.50 85 LEU A O 1
ATOM 656 N N . VAL A 1 86 ? -21.588 -20.460 7.931 1.00 97.75 86 VAL A N 1
ATOM 657 C CA . VAL A 1 86 ? -22.700 -20.661 6.987 1.00 97.75 86 VAL A CA 1
ATOM 658 C C . VAL A 1 86 ? -22.718 -19.542 5.945 1.00 97.75 86 VAL A C 1
ATOM 660 O O . VAL A 1 86 ? -22.797 -19.818 4.751 1.00 97.75 86 VAL A O 1
ATOM 663 N N . GLY A 1 87 ? -22.575 -18.285 6.375 1.00 97.00 87 GLY A N 1
ATOM 664 C CA . GLY A 1 87 ? -22.487 -17.141 5.469 1.00 97.00 87 GLY A CA 1
ATOM 665 C C . GLY A 1 87 ? -21.307 -17.224 4.495 1.00 97.00 87 GLY A C 1
ATOM 666 O O . GLY A 1 87 ? -21.475 -16.953 3.309 1.00 97.00 87 GLY A O 1
ATOM 667 N N . ALA A 1 88 ? -20.134 -17.648 4.968 1.00 96.75 88 ALA A N 1
ATOM 668 C CA . ALA A 1 88 ? -18.943 -17.815 4.141 1.00 96.75 88 ALA A CA 1
ATOM 669 C C . ALA A 1 88 ? -19.101 -18.943 3.112 1.00 96.75 88 ALA A C 1
ATOM 671 O O . ALA A 1 88 ? -18.733 -18.763 1.954 1.00 96.75 88 ALA A O 1
ATOM 672 N N . VAL A 1 89 ? -19.700 -20.073 3.504 1.00 96.94 89 VAL A N 1
ATOM 673 C CA . VAL A 1 89 ? -20.020 -21.171 2.579 1.00 96.94 89 VAL A CA 1
ATOM 674 C C . VAL A 1 89 ? -20.984 -20.690 1.498 1.00 96.94 89 VAL A C 1
ATOM 676 O O . VAL A 1 89 ? -20.714 -20.891 0.318 1.00 96.94 89 VAL A O 1
ATOM 679 N N . LEU A 1 90 ? -22.065 -19.998 1.873 1.00 95.88 90 LEU A N 1
ATOM 680 C CA . LEU A 1 90 ? -23.013 -19.436 0.906 1.00 95.88 90 LEU A CA 1
ATOM 681 C C . LEU A 1 90 ? -22.328 -18.457 -0.054 1.00 95.88 90 LEU A C 1
ATOM 683 O O . LEU A 1 90 ? -22.539 -18.553 -1.259 1.00 95.88 90 LEU A O 1
ATOM 687 N N . ALA A 1 91 ? -21.466 -17.574 0.457 1.00 96.31 91 ALA A N 1
ATOM 688 C CA . ALA A 1 91 ? -20.703 -16.641 -0.365 1.00 96.31 91 ALA A CA 1
ATOM 689 C C . ALA A 1 91 ? -19.821 -17.365 -1.394 1.00 96.31 91 ALA A C 1
ATOM 691 O O . ALA A 1 91 ? -19.870 -17.042 -2.577 1.00 96.31 91 ALA A O 1
ATOM 692 N N . VAL A 1 92 ? -19.070 -18.388 -0.976 1.00 95.12 92 VAL A N 1
ATOM 693 C CA . VAL A 1 92 ? -18.230 -19.194 -1.880 1.00 95.12 92 VAL A CA 1
ATOM 694 C C . VAL A 1 92 ? -19.073 -19.928 -2.925 1.00 95.12 92 VAL A C 1
ATOM 696 O O . VAL A 1 92 ? -18.691 -19.976 -4.095 1.00 95.12 92 VAL A O 1
ATOM 699 N N . LEU A 1 93 ? -20.234 -20.465 -2.537 1.00 95.19 93 LEU A N 1
ATOM 700 C CA . LEU A 1 93 ? -21.111 -21.207 -3.446 1.00 95.19 93 LEU A CA 1
ATOM 701 C C . LEU A 1 93 ? -21.603 -20.355 -4.622 1.00 95.19 93 LEU A C 1
ATOM 703 O O . LEU A 1 93 ? -21.671 -20.883 -5.734 1.00 95.19 93 LEU A O 1
ATOM 707 N N . THR A 1 94 ? -21.853 -19.054 -4.417 1.00 94.44 94 THR A N 1
ATOM 708 C CA . THR A 1 94 ? -22.282 -18.134 -5.495 1.00 94.44 94 THR A CA 1
ATOM 709 C C . THR A 1 94 ? -21.286 -18.032 -6.657 1.00 94.44 94 THR A C 1
ATOM 711 O O . THR A 1 94 ? -21.689 -17.743 -7.781 1.00 94.44 94 THR A O 1
ATOM 714 N N . HIS A 1 95 ? -20.006 -18.348 -6.422 1.00 92.75 95 HIS A N 1
ATOM 715 C CA . HIS A 1 95 ? -18.944 -18.329 -7.434 1.00 92.75 95 HIS A CA 1
ATOM 716 C C . HIS A 1 95 ? -18.153 -19.634 -7.546 1.00 92.75 95 HIS A C 1
ATOM 718 O O . HIS A 1 95 ? -17.056 -19.661 -8.109 1.00 92.75 95 HIS A O 1
ATOM 724 N N . SER A 1 96 ? -18.725 -20.736 -7.066 1.00 93.00 96 SER A N 1
ATOM 725 C CA . SER A 1 96 ? -18.072 -22.046 -7.014 1.00 93.00 96 SER A CA 1
ATOM 726 C C . SER A 1 96 ? -17.518 -22.516 -8.364 1.00 93.00 96 SER A C 1
ATOM 728 O O . SER A 1 96 ? -16.377 -22.964 -8.406 1.00 93.00 96 SER A O 1
ATOM 730 N N . THR A 1 97 ? -18.248 -22.351 -9.472 1.00 92.31 97 THR A N 1
ATOM 731 C CA . THR A 1 97 ? -17.786 -22.764 -10.813 1.00 92.31 97 THR A CA 1
ATOM 732 C C . THR A 1 97 ? -16.500 -22.051 -11.235 1.00 92.31 97 THR A C 1
ATOM 734 O O . THR A 1 97 ? -15.547 -22.699 -11.660 1.00 92.31 97 THR A O 1
ATOM 737 N N . ASN A 1 98 ? -16.436 -20.725 -11.070 1.00 90.62 98 ASN A N 1
ATOM 738 C CA . ASN A 1 98 ? -15.253 -19.936 -11.432 1.00 90.62 98 ASN A CA 1
ATOM 739 C C . ASN A 1 98 ? -14.073 -20.231 -10.500 1.00 90.62 98 ASN A C 1
ATOM 741 O O . ASN A 1 98 ? -12.930 -20.328 -10.952 1.00 90.62 98 ASN A O 1
ATOM 745 N N . LEU A 1 99 ? -14.343 -20.399 -9.202 1.00 91.50 99 LEU A N 1
ATOM 746 C CA . LEU A 1 99 ? -13.328 -20.773 -8.218 1.00 91.50 99 LEU A CA 1
ATOM 747 C C . LEU A 1 99 ? -12.756 -22.161 -8.504 1.00 91.50 99 LEU A C 1
ATOM 749 O O . LEU A 1 99 ? -11.542 -22.334 -8.458 1.00 91.50 99 LEU A O 1
ATOM 753 N N . TYR A 1 100 ? -13.613 -23.125 -8.842 1.00 92.50 100 TYR A N 1
ATOM 754 C CA . TYR A 1 100 ? -13.202 -24.477 -9.196 1.00 92.50 100 TYR A CA 1
ATOM 755 C C . TYR A 1 100 ? -12.384 -24.490 -10.485 1.00 92.50 100 TYR A C 1
ATOM 757 O O . TYR A 1 100 ? -11.300 -25.060 -10.493 1.00 92.50 100 TYR A O 1
ATOM 765 N N . ALA A 1 101 ? -12.833 -23.792 -11.533 1.00 91.69 101 ALA A N 1
ATOM 766 C CA . ALA A 1 101 ? -12.071 -23.661 -12.774 1.00 91.69 101 ALA A CA 1
ATOM 767 C C . ALA A 1 101 ? -10.694 -23.017 -12.535 1.00 91.69 101 ALA A C 1
ATOM 769 O O . ALA A 1 101 ? -9.691 -23.488 -13.060 1.00 91.69 101 ALA A O 1
ATOM 770 N N . THR A 1 102 ? -10.623 -21.984 -11.687 1.00 89.75 102 THR A N 1
ATOM 771 C CA . THR A 1 102 ? -9.355 -21.336 -11.310 1.00 89.75 102 THR A CA 1
ATOM 772 C C . THR A 1 102 ? -8.454 -22.272 -10.505 1.00 89.75 102 THR A C 1
ATOM 774 O O . THR A 1 102 ? -7.243 -22.284 -10.713 1.00 89.75 102 THR A O 1
ATOM 777 N N . TYR A 1 103 ? -9.027 -23.046 -9.580 1.00 90.62 103 TYR A N 1
ATOM 778 C CA . TYR A 1 103 ? -8.299 -24.033 -8.787 1.00 90.62 103 TYR A CA 1
ATOM 779 C C . TYR A 1 103 ? -7.743 -25.157 -9.661 1.00 90.62 103 TYR A C 1
ATOM 781 O O . TYR A 1 103 ? -6.583 -25.526 -9.500 1.00 90.62 103 TYR A O 1
ATOM 789 N N . ASP A 1 104 ? -8.551 -25.680 -10.583 1.00 92.56 104 ASP A N 1
ATOM 790 C CA . ASP A 1 104 ? -8.160 -26.776 -11.459 1.00 92.56 104 ASP A CA 1
ATOM 791 C C . ASP A 1 104 ? -7.092 -26.330 -12.460 1.00 92.56 104 ASP A C 1
ATOM 793 O O . ASP A 1 104 ? -5.998 -26.886 -12.461 1.00 92.56 104 ASP A O 1
ATOM 797 N N . TYR A 1 105 ? -7.338 -25.222 -13.172 1.00 90.94 105 TYR A N 1
ATOM 798 C CA . TYR A 1 105 ? -6.351 -24.589 -14.051 1.00 90.94 105 TYR A CA 1
ATOM 799 C C . TYR A 1 105 ? -5.061 -24.239 -13.300 1.00 90.94 105 TYR A C 1
ATOM 801 O O . TYR A 1 105 ? -3.965 -24.441 -13.811 1.00 90.94 105 TYR A O 1
ATOM 809 N N . GLY A 1 106 ? -5.167 -23.754 -12.058 1.00 89.62 106 GLY A N 1
ATOM 810 C CA . GLY A 1 106 ? -4.025 -23.367 -11.233 1.00 89.62 106 GLY A CA 1
ATOM 811 C C . GLY A 1 106 ? -2.991 -24.479 -11.032 1.00 89.62 106 GLY A C 1
ATOM 812 O O . GLY A 1 106 ? -1.808 -24.161 -10.895 1.00 89.62 106 GLY A O 1
ATOM 813 N N . LYS A 1 107 ? -3.399 -25.755 -11.077 1.00 90.44 107 LYS A N 1
ATOM 814 C CA . LYS A 1 107 ? -2.502 -26.917 -10.944 1.00 90.44 107 LYS A CA 1
ATOM 815 C C . LYS A 1 107 ? -1.526 -27.052 -12.111 1.00 90.44 107 LYS A C 1
ATOM 817 O O . LYS A 1 107 ? -0.390 -27.450 -11.884 1.00 90.44 107 LYS A O 1
ATOM 822 N N . ASP A 1 108 ? -1.946 -26.673 -13.317 1.00 91.12 108 ASP A N 1
ATOM 823 C CA . ASP A 1 108 ? -1.137 -26.759 -14.543 1.00 91.12 108 ASP A CA 1
ATOM 824 C C . ASP A 1 108 ? -0.295 -25.496 -14.795 1.00 91.12 108 ASP A C 1
ATOM 826 O O . ASP A 1 108 ? 0.430 -25.384 -15.789 1.00 91.12 108 ASP A O 1
ATOM 830 N N . THR A 1 109 ? -0.393 -24.512 -13.901 1.00 90.81 109 THR A N 1
ATOM 831 C CA . THR A 1 109 ? 0.308 -23.228 -14.004 1.00 90.81 109 THR A CA 1
ATOM 832 C C . THR A 1 109 ? 1.527 -23.171 -13.105 1.00 90.81 109 THR A C 1
ATOM 834 O O . THR A 1 109 ? 1.710 -24.010 -12.232 1.00 90.81 109 THR A O 1
ATOM 837 N N . MET A 1 110 ? 2.290 -22.088 -13.221 1.00 86.19 110 MET A N 1
ATOM 838 C CA . MET A 1 110 ? 3.377 -21.755 -12.299 1.00 86.19 110 MET A CA 1
ATOM 839 C C . MET A 1 110 ? 2.980 -21.589 -10.825 1.00 86.19 110 MET A 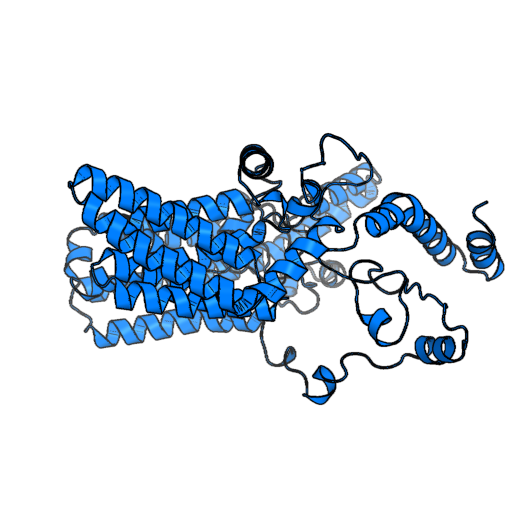C 1
ATOM 841 O O . MET A 1 110 ? 3.834 -21.404 -9.971 1.00 86.19 110 MET A O 1
ATOM 845 N N . ARG A 1 111 ? 1.683 -21.628 -10.499 1.00 86.25 111 ARG A N 1
ATOM 846 C CA . ARG A 1 111 ? 1.190 -21.652 -9.111 1.00 86.25 111 ARG A CA 1
ATOM 847 C C . ARG A 1 111 ? 1.010 -23.078 -8.579 1.00 86.25 111 ARG A C 1
ATOM 849 O O . ARG A 1 111 ? 0.818 -23.253 -7.371 1.00 86.25 111 ARG A O 1
ATOM 856 N N . GLY A 1 112 ? 1.021 -24.067 -9.470 1.00 83.62 112 GLY A N 1
ATOM 857 C CA . GLY A 1 112 ? 0.960 -25.491 -9.178 1.00 83.62 112 GLY A CA 1
ATOM 858 C C . GLY A 1 112 ? 2.323 -26.060 -8.796 1.00 83.62 112 GLY A C 1
ATOM 859 O O . GLY A 1 112 ? 3.241 -25.326 -8.440 1.00 83.62 112 GLY A O 1
ATOM 860 N N . THR A 1 113 ? 2.442 -27.384 -8.833 1.00 78.44 113 THR A N 1
ATOM 861 C CA . THR A 1 113 ? 3.713 -28.058 -8.553 1.00 78.44 113 THR A CA 1
ATOM 862 C C . THR A 1 113 ? 4.643 -27.921 -9.762 1.00 78.44 113 THR A C 1
ATOM 864 O O . THR A 1 113 ? 4.203 -28.198 -10.880 1.00 78.44 113 THR A O 1
ATOM 867 N N . PRO A 1 114 ? 5.915 -27.527 -9.568 1.00 73.12 114 PRO A N 1
ATOM 868 C CA . PRO A 1 114 ? 6.874 -27.438 -10.665 1.00 73.12 114 PRO A CA 1
ATOM 869 C C . PRO A 1 114 ? 7.024 -28.774 -11.404 1.00 73.12 114 PRO A C 1
ATOM 871 O O . PRO A 1 114 ? 7.096 -29.832 -10.777 1.00 73.12 114 PRO A O 1
ATOM 874 N N . VAL A 1 115 ? 7.048 -28.721 -12.740 1.00 77.19 115 VAL A N 1
ATOM 875 C CA . VAL A 1 115 ? 7.193 -29.906 -13.608 1.00 77.19 115 VAL A CA 1
ATOM 876 C C . VAL A 1 115 ? 8.663 -30.311 -13.729 1.00 77.19 115 VAL A C 1
ATOM 878 O O . VAL A 1 115 ? 8.974 -31.501 -13.745 1.00 77.19 115 VAL A O 1
ATOM 881 N N . LEU A 1 116 ? 9.560 -29.324 -13.787 1.00 77.62 116 LEU A N 1
ATOM 882 C CA . LEU A 1 116 ? 11.009 -29.500 -13.763 1.00 77.62 116 LEU A CA 1
ATOM 883 C C . LEU A 1 116 ? 11.566 -29.067 -12.401 1.00 77.62 116 LEU A C 1
ATOM 885 O O . LEU A 1 116 ? 11.103 -28.085 -11.816 1.00 77.62 116 LEU A O 1
ATOM 889 N N . SER A 1 117 ? 12.569 -29.789 -11.898 1.00 65.56 117 SER A N 1
ATOM 890 C CA . SER A 1 117 ? 13.315 -29.377 -10.705 1.00 65.56 117 SER A CA 1
ATOM 891 C C . SER A 1 117 ? 14.185 -28.166 -11.039 1.00 65.56 117 SER A C 1
ATOM 893 O O . SER A 1 117 ? 15.034 -28.246 -11.926 1.00 65.56 117 SER A O 1
ATOM 895 N N . LYS A 1 118 ? 13.966 -27.055 -10.332 1.00 67.00 118 LYS A N 1
ATOM 896 C CA . LYS A 1 118 ? 14.769 -25.827 -10.424 1.00 67.00 118 LYS A CA 1
ATOM 897 C C . LYS A 1 118 ? 15.800 -25.789 -9.287 1.00 67.00 118 LYS A C 1
ATOM 899 O O . LYS A 1 118 ? 15.976 -26.772 -8.568 1.00 67.00 118 LYS A O 1
ATOM 904 N N . ASP A 1 119 ? 16.491 -24.660 -9.133 1.00 68.56 119 ASP A N 1
ATOM 905 C CA . ASP A 1 119 ? 17.314 -24.383 -7.953 1.00 68.56 119 ASP A CA 1
ATOM 906 C C . ASP A 1 119 ? 16.498 -24.611 -6.666 1.00 68.56 119 ASP A C 1
ATOM 908 O O . ASP A 1 119 ? 15.483 -23.953 -6.422 1.00 68.56 119 ASP A O 1
ATOM 912 N N . VAL A 1 120 ? 16.952 -25.561 -5.844 1.00 68.62 120 VAL A N 1
ATOM 913 C CA . VAL A 1 120 ? 16.274 -25.993 -4.614 1.00 68.62 120 VAL A CA 1
ATOM 914 C C . VAL A 1 120 ? 16.105 -24.826 -3.633 1.00 68.62 120 VAL A C 1
ATOM 916 O O . VAL A 1 120 ? 15.139 -24.806 -2.870 1.00 68.62 120 VAL A O 1
ATOM 919 N N . ALA A 1 121 ? 17.008 -23.839 -3.663 1.00 76.19 121 ALA A N 1
ATOM 920 C CA . ALA A 1 121 ? 16.954 -22.685 -2.771 1.00 76.19 121 ALA A CA 1
ATOM 921 C C . ALA A 1 121 ? 15.806 -21.716 -3.112 1.00 76.19 121 ALA A C 1
ATOM 923 O O . ALA A 1 121 ? 15.207 -21.127 -2.210 1.00 76.19 121 ALA A O 1
ATOM 924 N N . ASP A 1 122 ? 15.446 -21.576 -4.390 1.00 80.31 122 ASP A N 1
ATOM 925 C CA . ASP A 1 122 ? 14.406 -20.637 -4.840 1.00 80.31 122 ASP A CA 1
ATOM 926 C C . ASP A 1 122 ? 13.016 -21.291 -4.962 1.00 80.31 122 ASP A C 1
ATOM 928 O O . ASP A 1 122 ? 11.993 -20.611 -5.032 1.00 80.31 122 ASP A O 1
ATOM 932 N N . GLN A 1 123 ? 12.949 -22.623 -4.933 1.00 80.44 123 GLN A N 1
ATOM 933 C CA . GLN A 1 123 ? 11.724 -23.378 -5.191 1.00 80.44 123 GLN A CA 1
ATOM 934 C C . GLN A 1 123 ? 10.800 -23.485 -3.962 1.00 80.44 123 GLN A C 1
ATOM 936 O O . GLN A 1 123 ? 11.224 -23.865 -2.866 1.00 80.44 123 GLN A O 1
ATOM 941 N N . THR A 1 124 ? 9.500 -23.240 -4.159 1.00 78.38 124 THR A N 1
ATOM 942 C CA . THR A 1 124 ? 8.438 -23.532 -3.175 1.00 78.38 124 THR A CA 1
ATOM 943 C C . THR A 1 124 ? 7.453 -24.584 -3.714 1.00 78.38 124 THR A C 1
ATOM 945 O O . THR A 1 124 ? 7.644 -25.147 -4.792 1.00 78.38 124 THR A O 1
ATOM 948 N N . LYS A 1 125 ? 6.365 -24.871 -2.978 1.00 81.12 125 LYS A N 1
ATOM 949 C CA . LYS A 1 125 ? 5.250 -25.708 -3.476 1.00 81.12 125 LYS A CA 1
ATOM 950 C C . LYS A 1 125 ? 4.386 -24.997 -4.530 1.00 81.12 125 LYS A C 1
ATOM 952 O O . LYS A 1 125 ? 3.451 -25.612 -5.051 1.00 81.12 125 LYS A O 1
ATOM 957 N N . GLY A 1 126 ? 4.627 -23.712 -4.775 1.00 84.44 126 GLY A N 1
ATOM 958 C CA . GLY A 1 126 ? 3.904 -22.851 -5.699 1.00 84.44 126 GLY A CA 1
ATOM 959 C C . GLY A 1 126 ? 4.876 -21.990 -6.488 1.00 84.44 126 GLY A C 1
ATOM 960 O O . GLY A 1 126 ? 5.746 -22.517 -7.167 1.00 84.44 126 GLY A O 1
ATOM 961 N N . LEU A 1 127 ? 4.714 -20.669 -6.407 1.00 86.06 127 LEU A N 1
ATOM 962 C CA . LEU A 1 127 ? 5.582 -19.733 -7.119 1.00 86.06 127 LEU A CA 1
ATOM 963 C C . LEU A 1 127 ? 7.000 -19.712 -6.519 1.00 86.06 127 LEU A C 1
ATOM 965 O O . LEU A 1 127 ? 7.170 -19.846 -5.306 1.00 86.06 127 LEU A O 1
ATOM 969 N N . ASP A 1 128 ? 8.003 -19.460 -7.358 1.00 87.56 128 ASP A N 1
ATOM 970 C CA . ASP A 1 128 ? 9.401 -19.299 -6.930 1.00 87.56 128 ASP A CA 1
ATOM 971 C C . ASP A 1 128 ? 9.553 -18.121 -5.938 1.00 87.56 128 ASP A C 1
ATOM 973 O O . ASP A 1 128 ? 8.872 -17.090 -6.066 1.00 87.56 128 ASP A O 1
ATOM 977 N N . ARG A 1 129 ? 10.438 -18.252 -4.935 1.00 91.06 129 ARG A N 1
ATOM 978 C CA . ARG A 1 129 ? 10.617 -17.251 -3.861 1.00 91.06 129 ARG A CA 1
ATOM 979 C C . ARG A 1 129 ? 11.006 -15.894 -4.443 1.00 91.06 129 ARG A C 1
ATOM 981 O O . ARG A 1 129 ? 10.427 -14.869 -4.065 1.00 91.06 129 ARG A O 1
ATOM 988 N N . SER A 1 130 ? 11.925 -15.879 -5.402 1.00 90.12 130 SER A N 1
ATOM 989 C CA . SER A 1 130 ? 12.379 -14.691 -6.126 1.00 90.12 130 SER A CA 1
ATOM 990 C C . SER A 1 130 ? 11.240 -13.998 -6.875 1.00 90.12 130 SER A C 1
ATOM 992 O O . SER A 1 130 ? 11.149 -12.770 -6.876 1.00 90.12 130 SER A O 1
ATOM 994 N N . TYR A 1 131 ? 10.303 -14.762 -7.442 1.00 88.38 131 TYR A N 1
ATOM 995 C CA . TYR A 1 131 ? 9.143 -14.220 -8.144 1.00 88.38 131 TYR A CA 1
ATOM 996 C C . TYR A 1 131 ? 8.124 -13.598 -7.183 1.00 88.38 131 TYR A C 1
ATOM 998 O O . TYR A 1 131 ? 7.582 -12.517 -7.445 1.00 88.38 131 TYR A O 1
ATOM 1006 N N . ILE A 1 132 ? 7.875 -14.251 -6.044 1.00 91.31 132 ILE A N 1
ATOM 1007 C CA . ILE A 1 132 ? 6.982 -13.733 -5.000 1.00 91.31 132 ILE A CA 1
ATOM 1008 C C . ILE A 1 132 ? 7.540 -12.430 -4.416 1.00 91.31 132 ILE A C 1
ATOM 1010 O O . ILE A 1 132 ? 6.812 -11.435 -4.298 1.00 91.31 132 ILE A O 1
ATOM 1014 N N . THR A 1 133 ? 8.837 -12.427 -4.109 1.00 94.06 133 THR A N 1
ATOM 1015 C CA . THR A 1 133 ? 9.550 -11.312 -3.475 1.00 94.06 133 THR A CA 1
ATOM 1016 C C . THR A 1 133 ? 10.061 -10.265 -4.468 1.00 94.06 133 THR A C 1
ATOM 1018 O O . THR A 1 133 ? 10.571 -9.229 -4.046 1.00 94.06 133 THR A O 1
ATOM 1021 N N . HIS A 1 134 ? 9.857 -10.442 -5.777 1.00 91.44 134 HIS A N 1
ATOM 1022 C CA . HIS A 1 134 ? 10.294 -9.474 -6.789 1.00 91.44 134 HIS A CA 1
ATOM 1023 C C . HIS A 1 134 ? 9.767 -8.055 -6.510 1.00 91.44 134 HIS A C 1
ATOM 1025 O O . HIS A 1 134 ? 10.498 -7.078 -6.641 1.00 91.44 134 HIS A O 1
ATOM 1031 N N . TRP A 1 135 ? 8.518 -7.949 -6.040 1.00 91.88 135 TRP A N 1
ATOM 1032 C CA . TRP A 1 135 ? 7.891 -6.693 -5.607 1.00 91.88 135 TRP A CA 1
ATOM 1033 C C . TRP A 1 135 ? 7.845 -6.618 -4.080 1.00 91.88 135 TRP A C 1
ATOM 1035 O O . TRP A 1 135 ? 6.789 -6.767 -3.457 1.00 91.88 135 TRP A O 1
ATOM 1045 N N . SER A 1 136 ? 9.025 -6.453 -3.492 1.00 95.00 136 SER A N 1
ATOM 1046 C CA . SER A 1 136 ? 9.216 -6.315 -2.050 1.00 95.00 136 SER A CA 1
ATOM 1047 C C . SER A 1 136 ? 9.390 -4.859 -1.664 1.00 95.00 136 SER A C 1
ATOM 1049 O O . SER A 1 136 ? 10.219 -4.155 -2.233 1.00 95.00 136 SER A O 1
ATOM 1051 N N . TYR A 1 137 ? 8.605 -4.429 -0.687 1.00 94.62 137 TYR A N 1
ATOM 1052 C CA . TYR A 1 137 ? 8.599 -3.073 -0.168 1.00 94.62 137 TYR A CA 1
ATOM 1053 C C . TYR A 1 137 ? 9.855 -2.823 0.671 1.00 94.62 137 TYR A C 1
ATOM 1055 O O . TYR A 1 137 ? 10.191 -3.608 1.556 1.00 94.62 137 TYR A O 1
ATOM 1063 N N . GLY A 1 138 ? 10.578 -1.745 0.404 1.00 93.06 138 GLY A N 1
ATOM 1064 C CA . GLY A 1 138 ? 11.739 -1.355 1.192 1.00 93.06 138 GLY A CA 1
ATOM 1065 C C . GLY A 1 138 ? 11.373 -1.027 2.635 1.00 93.06 138 GLY A C 1
ATOM 1066 O O . GLY A 1 138 ? 10.320 -0.448 2.910 1.00 93.06 138 GLY A O 1
ATOM 1067 N N . ILE A 1 139 ? 12.271 -1.311 3.582 1.00 94.44 139 ILE A N 1
ATOM 1068 C CA . ILE A 1 139 ? 12.050 -0.944 4.994 1.00 94.44 139 ILE A CA 1
ATOM 1069 C C . ILE A 1 139 ? 11.826 0.571 5.104 1.00 94.44 139 ILE A C 1
ATOM 1071 O O . ILE A 1 139 ? 10.850 1.017 5.711 1.00 94.44 139 ILE A O 1
ATOM 1075 N N . GLY A 1 140 ? 12.665 1.363 4.426 1.00 93.38 140 GLY A N 1
ATOM 1076 C CA . GLY A 1 140 ? 12.513 2.816 4.338 1.00 93.38 140 GLY A CA 1
ATOM 1077 C C . GLY A 1 140 ? 11.310 3.272 3.505 1.00 93.38 140 GLY A C 1
ATOM 1078 O O . GLY A 1 140 ? 10.832 4.386 3.711 1.00 93.38 140 GLY A O 1
ATOM 1079 N N . GLU A 1 141 ? 10.781 2.431 2.606 1.00 95.06 141 GLU A N 1
ATOM 1080 C CA . GLU A 1 141 ? 9.539 2.747 1.892 1.00 95.06 141 GLU A CA 1
ATOM 1081 C C . GLU A 1 141 ? 8.346 2.807 2.844 1.00 95.06 141 GLU A C 1
ATOM 1083 O O . GLU A 1 141 ? 7.432 3.560 2.545 1.00 95.06 141 GLU A O 1
ATOM 1088 N N . THR A 1 142 ? 8.379 2.151 4.016 1.00 96.81 142 THR A N 1
ATOM 1089 C CA . THR A 1 142 ? 7.316 2.211 5.049 1.00 96.81 142 THR A CA 1
ATOM 1090 C C . THR A 1 142 ? 6.928 3.634 5.436 1.00 96.81 142 THR A C 1
ATOM 1092 O O . THR A 1 142 ? 5.765 3.912 5.740 1.00 96.81 142 THR A O 1
ATOM 1095 N N . TRP A 1 143 ? 7.872 4.571 5.361 1.00 97.06 143 TRP A N 1
ATOM 1096 C CA . TRP A 1 143 ? 7.597 5.984 5.602 1.00 97.06 143 TRP A CA 1
ATOM 1097 C C . TRP A 1 143 ? 6.667 6.610 4.557 1.00 97.06 143 TRP A C 1
ATOM 1099 O O . TRP A 1 143 ? 6.097 7.665 4.830 1.00 97.06 143 TRP A O 1
ATOM 1109 N N . SER A 1 144 ? 6.419 5.944 3.423 1.00 96.62 144 SER A N 1
ATOM 1110 C CA . SER A 1 144 ? 5.434 6.360 2.424 1.00 96.62 144 SER A CA 1
ATOM 1111 C C . SER A 1 144 ? 4.009 6.378 2.964 1.00 96.62 144 SER A C 1
ATOM 1113 O O . SER A 1 144 ? 3.192 7.123 2.437 1.00 96.62 144 SER A O 1
ATOM 1115 N N . LEU A 1 145 ? 3.712 5.611 4.026 1.00 97.69 145 LEU A N 1
ATOM 1116 C CA . LEU A 1 145 ? 2.427 5.672 4.735 1.00 97.69 145 LEU A CA 1
ATOM 1117 C C . LEU A 1 145 ? 2.156 7.077 5.291 1.00 97.69 145 LEU A C 1
ATOM 1119 O O . LEU A 1 145 ? 1.004 7.508 5.328 1.00 97.69 145 LEU A O 1
ATOM 1123 N N . LEU A 1 146 ? 3.218 7.780 5.700 1.00 98.25 146 LEU A N 1
ATOM 1124 C CA . LEU A 1 146 ? 3.187 9.084 6.363 1.00 98.25 146 LEU A CA 1
ATOM 1125 C C . LEU A 1 146 ? 3.610 10.243 5.448 1.00 98.25 146 LEU A C 1
ATOM 1127 O O . LEU A 1 146 ? 3.071 11.333 5.594 1.00 98.25 146 LEU A O 1
ATOM 1131 N N . ILE A 1 147 ? 4.559 10.026 4.533 1.00 98.25 147 ILE A N 1
ATOM 1132 C CA . ILE A 1 147 ? 5.120 11.037 3.624 1.00 98.25 147 ILE A CA 1
ATOM 1133 C C . ILE A 1 147 ? 4.990 10.518 2.188 1.00 98.25 147 ILE A C 1
ATOM 1135 O O . ILE A 1 147 ? 5.697 9.574 1.846 1.00 98.25 147 ILE A O 1
ATOM 1139 N N . PRO A 1 148 ? 4.168 11.121 1.309 1.00 96.75 148 PRO A N 1
ATOM 1140 C CA . PRO A 1 148 ? 3.868 10.525 0.006 1.00 96.75 148 PRO A CA 1
ATOM 1141 C C . PRO A 1 148 ? 5.115 10.197 -0.826 1.00 96.75 148 PRO A C 1
ATOM 1143 O O . PRO A 1 148 ? 5.288 9.062 -1.257 1.00 96.75 148 PRO A O 1
ATOM 1146 N N . ASN A 1 149 ? 6.036 11.146 -0.994 1.00 96.56 149 ASN A N 1
ATOM 1147 C CA . ASN A 1 149 ? 7.270 10.925 -1.746 1.00 96.56 149 ASN A CA 1
ATOM 1148 C C . ASN A 1 149 ? 8.459 10.482 -0.872 1.00 96.56 149 ASN A C 1
ATOM 1150 O O . ASN A 1 149 ? 9.600 10.809 -1.198 1.00 96.56 149 ASN A O 1
ATOM 1154 N N . ALA A 1 150 ? 8.235 9.706 0.201 1.00 96.75 150 ALA A N 1
ATOM 1155 C CA . ALA A 1 150 ? 9.314 9.196 1.064 1.00 96.75 150 ALA A CA 1
ATOM 1156 C C . ALA A 1 150 ? 10.453 8.508 0.281 1.00 96.75 150 ALA A C 1
ATOM 1158 O O . ALA A 1 150 ? 11.616 8.584 0.661 1.00 96.75 150 ALA A O 1
ATOM 1159 N N . LYS A 1 151 ? 10.107 7.861 -0.838 1.00 96.00 151 LYS A N 1
ATOM 1160 C CA . LYS A 1 151 ? 11.036 7.210 -1.775 1.00 96.00 151 LYS A CA 1
ATOM 1161 C C . LYS A 1 151 ? 10.851 7.698 -3.217 1.00 96.00 151 LYS A C 1
ATOM 1163 O O . LYS A 1 151 ? 11.100 6.962 -4.164 1.00 96.00 151 LYS A O 1
ATOM 1168 N N . GLY A 1 152 ? 10.373 8.936 -3.379 1.00 94.12 152 GLY A N 1
ATOM 1169 C CA . GLY A 1 152 ? 10.212 9.592 -4.683 1.00 94.12 152 GLY A CA 1
ATOM 1170 C C . GLY A 1 152 ? 8.861 9.407 -5.383 1.00 94.12 152 GLY A C 1
ATOM 1171 O O . GLY A 1 152 ? 8.653 9.989 -6.442 1.00 94.12 152 GLY A O 1
ATOM 1172 N N . GLY A 1 153 ? 7.926 8.659 -4.789 1.00 93.75 153 GLY A N 1
ATOM 1173 C CA . GLY A 1 153 ? 6.573 8.485 -5.325 1.00 93.75 153 GLY A CA 1
ATOM 1174 C C . GLY A 1 153 ? 6.491 7.390 -6.390 1.00 93.75 153 GLY A C 1
ATOM 1175 O O . GLY A 1 153 ? 7.054 6.316 -6.214 1.00 93.75 153 GLY A O 1
ATOM 1176 N N . GLY A 1 154 ? 5.745 7.634 -7.468 1.00 91.81 154 GLY A N 1
ATOM 1177 C CA . GLY A 1 154 ? 5.648 6.716 -8.609 1.00 91.81 154 GLY A CA 1
ATOM 1178 C C . GLY A 1 154 ? 6.913 6.709 -9.471 1.00 91.81 154 GLY A C 1
ATOM 1179 O O . GLY A 1 154 ? 7.613 7.715 -9.572 1.00 91.81 154 GLY A O 1
ATOM 1180 N N . THR A 1 155 ? 7.197 5.587 -10.132 1.00 92.94 155 THR A N 1
ATOM 1181 C CA . THR A 1 155 ? 8.285 5.482 -11.110 1.00 92.94 155 THR A CA 1
ATOM 1182 C C . THR A 1 155 ? 7.969 6.342 -12.326 1.00 92.94 155 THR A C 1
ATOM 1184 O O . THR A 1 155 ? 7.139 5.986 -13.161 1.00 92.94 155 THR A O 1
ATOM 1187 N N . ALA A 1 156 ? 8.632 7.490 -12.407 1.00 91.25 156 ALA A N 1
ATOM 1188 C CA . ALA A 1 156 ? 8.539 8.425 -13.513 1.00 91.25 156 ALA A CA 1
ATOM 1189 C C . ALA A 1 156 ? 9.869 9.162 -13.682 1.00 91.25 156 ALA A C 1
ATOM 1191 O O . ALA A 1 156 ? 10.557 9.450 -12.696 1.00 91.25 156 ALA A O 1
ATOM 1192 N N . ALA A 1 157 ? 10.198 9.489 -14.931 1.00 93.69 157 ALA A N 1
ATOM 1193 C CA . ALA A 1 157 ? 11.363 10.295 -15.262 1.00 93.69 157 ALA A CA 1
ATOM 1194 C C . ALA A 1 157 ? 11.229 11.717 -14.695 1.00 93.69 157 ALA A C 1
ATOM 1196 O O . ALA A 1 157 ? 10.139 12.296 -14.667 1.00 93.69 157 ALA A O 1
ATOM 1197 N N . LEU A 1 158 ? 12.351 12.306 -14.290 1.00 94.25 158 LEU A N 1
ATOM 1198 C CA . LEU A 1 158 ? 12.405 13.655 -13.731 1.00 94.25 158 LEU A CA 1
ATOM 1199 C C . LEU A 1 158 ? 12.195 14.759 -14.774 1.00 94.25 158 LEU A C 1
ATOM 1201 O O . LEU A 1 158 ? 12.072 15.911 -14.378 1.00 94.25 158 LEU A O 1
ATOM 1205 N N . ALA A 1 159 ? 12.127 14.448 -16.072 1.00 91.44 159 ALA A N 1
ATOM 1206 C CA . ALA A 1 159 ? 12.149 15.422 -17.168 1.00 91.44 159 ALA A CA 1
ATOM 1207 C C . ALA A 1 159 ? 11.207 16.625 -17.022 1.00 91.44 159 ALA A C 1
ATOM 1209 O O . ALA A 1 159 ? 11.599 17.740 -17.351 1.00 91.44 159 ALA A O 1
ATOM 1210 N N . ASN A 1 160 ? 10.003 16.416 -16.488 1.00 86.06 160 ASN A N 1
ATOM 1211 C CA . ASN A 1 160 ? 9.012 17.478 -16.283 1.00 86.06 160 ASN A CA 1
ATOM 1212 C C . ASN A 1 160 ? 8.828 17.842 -14.801 1.00 86.06 160 ASN A C 1
ATOM 1214 O O . ASN A 1 160 ? 7.861 18.510 -14.437 1.00 86.06 160 ASN A O 1
ATOM 1218 N N . HIS A 1 161 ? 9.712 17.368 -13.923 1.00 92.25 161 HIS A N 1
ATOM 1219 C CA . HIS A 1 161 ? 9.585 17.572 -12.491 1.00 92.25 161 HIS A CA 1
ATOM 1220 C C . HIS A 1 161 ? 10.224 18.911 -12.075 1.00 92.25 161 HIS A C 1
ATOM 1222 O O . HIS A 1 161 ? 11.418 19.114 -12.311 1.00 92.25 161 HIS A O 1
ATOM 1228 N N . PRO A 1 162 ? 9.499 19.809 -11.377 1.00 93.38 162 PRO A N 1
ATOM 1229 C CA . PRO A 1 162 ? 10.006 21.140 -11.013 1.00 93.38 162 PRO A CA 1
ATOM 1230 C C . PRO A 1 162 ? 11.252 21.091 -10.114 1.00 93.38 162 PRO A C 1
ATOM 1232 O O . PRO A 1 162 ? 12.086 21.988 -10.143 1.00 93.38 162 PRO A O 1
ATOM 1235 N N . ALA A 1 163 ? 11.432 20.008 -9.351 1.00 94.25 163 ALA A N 1
ATOM 1236 C CA . ALA A 1 163 ? 12.629 19.813 -8.528 1.00 94.25 163 ALA A CA 1
ATOM 1237 C C . ALA A 1 163 ? 13.946 19.769 -9.331 1.00 94.25 163 ALA A C 1
ATOM 1239 O O . ALA A 1 163 ? 14.993 20.001 -8.735 1.00 94.25 163 ALA A O 1
ATOM 1240 N N . LEU A 1 164 ? 13.926 19.533 -10.654 1.00 94.38 164 LEU A N 1
ATOM 1241 C CA . LEU A 1 164 ? 15.131 19.632 -11.493 1.00 94.38 164 LEU A CA 1
ATOM 1242 C C . LEU A 1 164 ? 15.768 21.026 -11.459 1.00 94.38 164 LEU A C 1
ATOM 1244 O O . LEU A 1 164 ? 16.963 21.161 -11.709 1.00 94.38 164 LEU A O 1
ATOM 1248 N N . GLU A 1 165 ? 15.001 22.068 -11.136 1.00 94.75 165 GLU A N 1
ATOM 1249 C CA . GLU A 1 165 ? 15.536 23.423 -11.005 1.00 94.75 165 GLU A CA 1
ATOM 1250 C C . GLU A 1 165 ? 16.526 23.567 -9.845 1.00 94.75 165 GLU A C 1
ATOM 1252 O O . GLU A 1 165 ? 17.345 24.485 -9.870 1.00 94.75 165 GLU A O 1
ATOM 1257 N N . GLN A 1 166 ? 16.487 22.649 -8.875 1.00 95.25 166 GLN A N 1
ATOM 1258 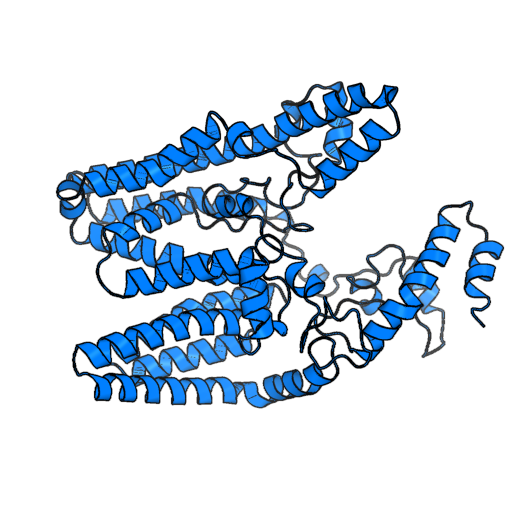C CA . GLN A 1 166 ? 17.425 22.611 -7.753 1.00 95.25 166 GLN A CA 1
ATOM 1259 C C . GLN A 1 166 ? 18.812 22.108 -8.158 1.00 95.25 166 GLN A C 1
ATOM 1261 O O . GLN A 1 166 ? 19.776 22.383 -7.453 1.00 95.25 166 GLN A O 1
ATOM 1266 N N . ALA A 1 167 ? 18.918 21.392 -9.281 1.00 95.12 167 ALA A N 1
ATOM 1267 C CA . ALA A 1 167 ? 20.199 20.957 -9.812 1.00 95.12 167 ALA A CA 1
ATOM 1268 C C . ALA A 1 167 ? 20.871 22.048 -10.653 1.00 95.12 167 ALA A C 1
ATOM 1270 O O . ALA A 1 167 ? 20.221 22.871 -11.324 1.00 95.12 167 ALA A O 1
ATOM 1271 N N . ASP A 1 168 ? 22.197 21.971 -10.696 1.00 95.44 168 ASP A N 1
ATOM 1272 C CA . ASP A 1 168 ? 23.043 22.778 -11.559 1.00 95.44 168 ASP A CA 1
ATOM 1273 C C . ASP A 1 168 ? 22.669 22.604 -13.034 1.00 95.44 168 ASP A C 1
ATOM 1275 O O . ASP A 1 168 ? 22.401 21.502 -13.523 1.00 95.44 168 ASP A O 1
ATOM 1279 N N . ARG A 1 169 ? 22.683 23.717 -13.782 1.00 93.31 169 ARG A N 1
ATOM 1280 C CA . ARG A 1 169 ? 22.199 23.773 -15.175 1.00 93.31 169 ARG A CA 1
ATOM 1281 C C . ARG A 1 169 ? 22.843 22.726 -16.087 1.00 93.31 169 ARG A C 1
ATOM 1283 O O . ARG A 1 169 ? 22.147 22.183 -16.938 1.00 93.31 169 ARG A O 1
ATOM 1290 N N . GLY A 1 170 ? 24.130 22.431 -15.891 1.00 93.25 170 GLY A N 1
ATOM 1291 C CA . GLY A 1 170 ? 24.868 21.446 -16.689 1.00 93.25 170 GLY A CA 1
ATOM 1292 C C . GLY A 1 170 ? 24.377 20.003 -16.525 1.00 93.25 170 GLY A C 1
ATOM 1293 O O . GLY A 1 170 ? 24.525 19.208 -17.447 1.00 93.25 170 GLY A O 1
ATOM 1294 N N . PHE A 1 171 ? 23.738 19.669 -15.399 1.00 93.56 171 PHE A N 1
ATOM 1295 C CA . PHE A 1 171 ? 23.299 18.304 -15.093 1.00 93.56 171 PHE A CA 1
ATOM 1296 C C . PHE A 1 171 ? 21.819 18.057 -15.392 1.00 93.56 171 PHE A C 1
ATOM 1298 O O . PHE A 1 171 ? 21.416 16.908 -15.560 1.00 93.56 171 PHE A O 1
ATOM 1305 N N . ARG A 1 172 ? 20.998 19.109 -15.518 1.00 93.81 172 ARG A N 1
ATOM 1306 C CA . ARG A 1 172 ? 19.533 18.990 -15.673 1.00 93.81 172 ARG A CA 1
ATOM 1307 C C . ARG A 1 172 ? 19.112 18.065 -16.813 1.00 93.81 172 ARG A C 1
ATOM 1309 O O . ARG A 1 172 ? 18.207 17.257 -16.629 1.00 93.81 172 ARG A O 1
ATOM 1316 N N . GLN A 1 173 ? 19.786 18.142 -17.963 1.00 93.69 173 GLN A N 1
ATOM 1317 C CA . GLN A 1 173 ? 19.477 17.282 -19.109 1.00 93.69 173 GLN A CA 1
ATOM 1318 C C . GLN A 1 173 ? 19.760 15.806 -18.806 1.00 93.69 173 GLN A C 1
ATOM 1320 O O . GLN A 1 173 ? 18.932 14.956 -19.118 1.00 93.69 173 GLN A O 1
ATOM 1325 N N . ALA A 1 174 ? 20.887 15.489 -18.169 1.00 92.81 174 ALA A N 1
ATOM 1326 C CA . ALA A 1 174 ? 21.225 14.112 -17.813 1.00 92.81 174 ALA A CA 1
ATOM 1327 C C . ALA A 1 174 ? 20.298 13.567 -16.710 1.00 92.81 174 ALA A C 1
ATOM 1329 O O . ALA A 1 174 ? 19.838 12.428 -16.781 1.00 92.81 174 ALA A O 1
ATOM 1330 N N . LEU A 1 175 ? 19.960 14.406 -15.726 1.00 94.50 175 LEU A N 1
ATOM 1331 C CA . LEU A 1 175 ? 19.045 14.062 -14.636 1.00 94.50 175 LEU A CA 1
ATOM 1332 C C . LEU A 1 175 ? 17.597 13.893 -15.106 1.00 94.50 175 LEU A C 1
ATOM 1334 O O . LEU A 1 175 ? 16.858 13.124 -14.502 1.00 94.50 175 LEU A O 1
ATOM 1338 N N . SER A 1 176 ? 17.194 14.550 -16.199 1.00 94.19 176 SER A N 1
ATOM 1339 C CA . SER A 1 176 ? 15.840 14.445 -16.765 1.00 94.19 176 SER A CA 1
ATOM 1340 C C . SER A 1 176 ? 15.415 13.007 -17.079 1.00 94.19 176 SER A C 1
ATOM 1342 O O . SER A 1 176 ? 14.236 12.677 -16.974 1.00 94.19 176 SER A O 1
ATOM 1344 N N . GLN A 1 177 ? 16.377 12.151 -17.430 1.00 93.00 177 GLN A N 1
ATOM 1345 C CA . GLN A 1 177 ? 16.143 10.751 -17.786 1.00 93.00 177 GLN A CA 1
ATOM 1346 C C . GLN A 1 177 ? 16.133 9.821 -16.566 1.00 93.00 177 GLN A C 1
ATOM 1348 O O . GLN A 1 177 ? 15.781 8.652 -16.690 1.00 93.00 177 GLN A O 1
ATOM 1353 N N . GLN A 1 178 ? 16.515 10.324 -15.390 1.00 94.69 178 GLN A N 1
ATOM 1354 C CA . GLN A 1 178 ? 16.539 9.543 -14.159 1.00 94.69 178 GLN A CA 1
ATOM 1355 C C . GLN A 1 178 ? 15.161 9.485 -13.516 1.00 94.69 178 GLN A C 1
ATOM 1357 O O . GLN A 1 178 ? 14.344 10.397 -13.660 1.00 94.69 178 GLN A O 1
ATOM 1362 N N . ASN A 1 179 ? 14.911 8.415 -12.768 1.00 94.94 179 ASN A N 1
ATOM 1363 C CA . ASN A 1 179 ? 13.653 8.243 -12.058 1.00 94.94 179 ASN A CA 1
ATOM 1364 C C . ASN A 1 179 ? 13.596 9.113 -10.798 1.00 94.94 179 ASN A C 1
ATOM 1366 O O . ASN A 1 179 ? 14.575 9.241 -10.059 1.00 94.94 179 ASN A O 1
ATOM 1370 N N . ALA A 1 180 ? 12.415 9.658 -10.510 1.00 94.75 180 ALA A N 1
ATOM 1371 C CA . ALA A 1 180 ? 12.130 10.256 -9.210 1.00 94.75 180 ALA A CA 1
ATOM 1372 C C . ALA A 1 180 ? 12.115 9.191 -8.105 1.00 94.75 180 ALA A C 1
ATOM 1374 O O . ALA A 1 180 ? 12.599 9.450 -7.008 1.00 94.75 180 ALA A O 1
ATOM 1375 N N . TYR A 1 181 ? 11.584 8.002 -8.410 1.00 95.69 181 TYR A N 1
ATOM 1376 C CA . TYR A 1 181 ? 11.530 6.851 -7.511 1.00 95.69 181 TYR A CA 1
ATOM 1377 C C . TYR A 1 181 ? 12.893 6.166 -7.361 1.00 95.69 181 TYR A C 1
ATOM 1379 O O . TYR A 1 181 ? 13.581 5.936 -8.353 1.00 95.69 181 TYR A O 1
ATOM 1387 N N . TRP A 1 182 ? 13.236 5.807 -6.124 1.00 95.12 182 TRP A N 1
ATOM 1388 C CA . TRP A 1 182 ? 14.510 5.173 -5.751 1.00 95.12 182 TRP A CA 1
ATOM 1389 C C . TRP A 1 182 ? 14.338 4.126 -4.631 1.00 95.12 182 TRP A C 1
ATOM 1391 O O . TRP A 1 182 ? 15.229 3.910 -3.813 1.00 95.12 182 TRP A O 1
ATOM 1401 N N . GLY A 1 183 ? 13.154 3.513 -4.532 1.00 93.75 183 GLY A N 1
ATOM 1402 C CA . GLY A 1 183 ? 12.890 2.434 -3.572 1.00 93.75 183 GLY A CA 1
ATOM 1403 C C . GLY A 1 183 ? 13.452 1.073 -4.004 1.00 93.75 183 GLY A C 1
ATOM 1404 O O . GLY A 1 183 ? 14.154 0.966 -5.008 1.00 93.75 183 GLY A O 1
ATOM 1405 N N . ASP A 1 184 ? 13.125 0.029 -3.238 1.00 91.50 184 ASP A N 1
ATOM 1406 C CA . ASP A 1 184 ? 13.715 -1.311 -3.409 1.00 91.50 184 ASP A CA 1
ATOM 1407 C C . ASP A 1 184 ? 12.901 -2.198 -4.372 1.00 91.50 184 ASP A C 1
ATOM 1409 O O . ASP A 1 184 ? 13.315 -3.316 -4.723 1.00 91.50 184 ASP A O 1
ATOM 1413 N N . GLN A 1 185 ? 11.731 -1.711 -4.800 1.00 92.50 185 GLN A N 1
ATOM 1414 C CA . GLN A 1 185 ? 10.905 -2.358 -5.814 1.00 92.50 185 GLN A CA 1
ATOM 1415 C C . GLN A 1 185 ? 11.452 -2.047 -7.221 1.00 92.50 185 GLN A C 1
ATOM 1417 O O . GLN A 1 185 ? 12.014 -0.978 -7.442 1.00 92.50 185 GLN A O 1
ATOM 1422 N N . PRO A 1 186 ? 11.227 -2.926 -8.216 1.00 90.12 186 PRO A N 1
ATOM 1423 C CA . PRO A 1 186 ? 11.574 -2.653 -9.618 1.00 90.12 186 PRO A CA 1
ATOM 1424 C C . PRO A 1 186 ? 10.907 -1.383 -10.168 1.00 90.12 186 PRO A C 1
ATOM 1426 O O . PRO A 1 186 ? 11.395 -0.750 -11.098 1.00 90.12 186 PRO A O 1
ATOM 1429 N N . GLY A 1 187 ? 9.762 -1.027 -9.590 1.00 91.06 187 GLY A N 1
ATOM 1430 C CA . GLY A 1 187 ? 9.065 0.225 -9.803 1.00 91.06 187 GLY A CA 1
ATOM 1431 C C . GLY A 1 187 ? 7.783 0.267 -8.979 1.00 91.06 187 GLY A C 1
ATOM 1432 O O . GLY A 1 187 ? 7.436 -0.693 -8.290 1.00 91.06 187 GLY A O 1
ATOM 1433 N N . THR A 1 188 ? 7.051 1.371 -9.059 1.00 91.62 188 THR A N 1
ATOM 1434 C CA . THR A 1 188 ? 5.725 1.500 -8.453 1.00 91.62 188 THR A CA 1
ATOM 1435 C C . THR A 1 188 ? 4.864 2.512 -9.203 1.00 91.62 188 THR A C 1
ATOM 1437 O O . THR A 1 188 ? 5.362 3.501 -9.735 1.00 91.62 188 THR A O 1
ATOM 1440 N N . SER A 1 189 ? 3.549 2.296 -9.237 1.00 87.44 189 SER A N 1
ATOM 1441 C CA . SER A 1 189 ? 2.593 3.270 -9.788 1.00 87.44 189 SER A CA 1
ATOM 1442 C C . SER A 1 189 ? 2.297 4.426 -8.828 1.00 87.44 189 SER A C 1
ATOM 1444 O O . SER A 1 189 ? 1.633 5.380 -9.215 1.00 87.44 189 SER A O 1
ATOM 1446 N N . GLY A 1 190 ? 2.764 4.337 -7.582 1.00 89.75 190 GLY A N 1
ATOM 1447 C CA . GLY A 1 190 ? 2.584 5.360 -6.562 1.00 89.75 190 GLY A CA 1
ATOM 1448 C C . GLY A 1 190 ? 2.916 4.843 -5.159 1.00 89.75 190 GLY A C 1
ATOM 1449 O O . GLY A 1 190 ? 3.108 3.642 -4.958 1.00 89.75 190 GLY A O 1
ATOM 1450 N N . PRO A 1 191 ? 3.006 5.738 -4.170 1.00 91.38 191 PRO A N 1
ATOM 1451 C CA . PRO A 1 191 ? 3.252 5.374 -2.790 1.00 91.38 191 PRO A CA 1
ATOM 1452 C C . PRO A 1 191 ? 2.009 4.757 -2.157 1.00 91.38 191 PRO A C 1
ATOM 1454 O O . PRO A 1 191 ? 0.875 5.104 -2.491 1.00 91.38 191 PRO A O 1
ATOM 1457 N N . VAL A 1 192 ? 2.237 3.915 -1.154 1.00 92.94 192 VAL A N 1
ATOM 1458 C CA . VAL A 1 192 ? 1.190 3.425 -0.253 1.00 92.94 192 VAL A CA 1
ATOM 1459 C C . VAL A 1 192 ? 0.942 4.506 0.801 1.00 92.94 192 VAL A C 1
ATOM 1461 O O . VAL A 1 192 ? 1.386 4.386 1.938 1.00 92.94 192 VAL A O 1
ATOM 1464 N N . TYR A 1 193 ? 0.356 5.635 0.394 1.00 96.75 193 TYR A N 1
ATOM 1465 C CA . TYR A 1 193 ? 0.118 6.780 1.277 1.00 96.75 193 TYR A CA 1
ATOM 1466 C C . TYR A 1 193 ? -1.210 6.627 2.022 1.00 96.75 193 TYR A C 1
ATOM 1468 O O . TYR A 1 193 ? -2.278 6.741 1.426 1.00 96.75 193 TYR A O 1
ATOM 1476 N N . ALA A 1 194 ? -1.142 6.408 3.339 1.00 96.44 194 ALA A N 1
ATOM 1477 C CA . ALA A 1 194 ? -2.320 6.237 4.193 1.00 96.44 194 ALA A CA 1
ATOM 1478 C C . ALA A 1 194 ? -2.935 7.575 4.655 1.00 96.44 194 ALA A C 1
ATOM 1480 O O . ALA A 1 194 ? -4.065 7.597 5.144 1.00 96.44 194 ALA A O 1
ATOM 1481 N N . GLY A 1 195 ? -2.196 8.681 4.506 1.00 97.06 195 GLY A N 1
ATOM 1482 C CA . GLY A 1 195 ? -2.595 10.031 4.903 1.00 97.06 195 GLY A CA 1
ATOM 1483 C C . GLY A 1 195 ? -1.932 10.486 6.193 1.00 97.06 195 GLY A C 1
ATOM 1484 O O . GLY A 1 195 ? -2.070 9.840 7.231 1.00 97.06 195 GLY A O 1
ATOM 1485 N N . ALA A 1 196 ? -1.254 11.633 6.164 1.00 98.19 196 ALA A N 1
ATOM 1486 C CA . ALA A 1 196 ? -0.485 12.142 7.296 1.00 98.19 196 ALA A CA 1
ATOM 1487 C C . ALA A 1 196 ? -1.376 12.375 8.525 1.00 98.19 196 ALA A C 1
ATOM 1489 O O . ALA A 1 196 ? -1.040 11.979 9.645 1.00 98.19 196 ALA A O 1
ATOM 1490 N N . ILE A 1 197 ? -2.570 12.934 8.305 1.00 98.56 197 ILE A N 1
ATOM 1491 C CA . ILE A 1 197 ? -3.574 13.135 9.360 1.00 98.56 197 ILE A CA 1
ATOM 1492 C C . ILE A 1 197 ? -4.064 11.791 9.904 1.00 98.56 197 ILE A C 1
ATOM 1494 O O . ILE A 1 197 ? -4.231 11.627 11.112 1.00 98.56 197 ILE A O 1
ATOM 1498 N N . VAL A 1 198 ? -4.293 10.820 9.022 1.00 98.38 198 VAL A N 1
ATOM 1499 C CA . VAL A 1 198 ? -4.832 9.507 9.385 1.00 98.38 198 VAL A CA 1
ATOM 1500 C C . VAL A 1 198 ? -3.808 8.704 10.188 1.00 98.38 198 VAL A C 1
ATOM 1502 O O . VAL A 1 198 ? -4.172 8.101 11.196 1.00 98.38 198 VAL A O 1
ATOM 1505 N N . VAL A 1 199 ? -2.525 8.761 9.820 1.00 98.56 199 VAL A N 1
ATOM 1506 C CA . VAL A 1 199 ? -1.426 8.155 10.586 1.00 98.56 199 VAL A CA 1
ATOM 1507 C C . VAL A 1 199 ? -1.276 8.821 11.957 1.00 98.56 199 VAL A C 1
ATOM 1509 O O . VAL A 1 199 ? -1.139 8.124 12.962 1.00 98.56 199 VAL A O 1
ATOM 1512 N N . PHE A 1 200 ? -1.388 10.151 12.051 1.00 98.69 200 PHE A N 1
ATOM 1513 C CA . PHE A 1 200 ? -1.430 10.840 13.348 1.00 98.69 200 PHE A CA 1
ATOM 1514 C C . PHE A 1 200 ? -2.594 10.361 14.226 1.00 98.69 200 PHE A C 1
ATOM 1516 O O . PHE A 1 200 ? -2.397 10.030 15.400 1.00 98.69 200 PHE A O 1
ATOM 1523 N N . LEU A 1 201 ? -3.797 10.246 13.657 1.00 98.50 201 LEU A N 1
ATOM 1524 C CA . LEU A 1 201 ? -4.955 9.695 14.361 1.00 98.50 201 LEU A CA 1
ATOM 1525 C C . LEU A 1 201 ? -4.742 8.230 14.766 1.00 98.50 201 LEU A C 1
ATOM 1527 O O . LEU A 1 201 ? -5.149 7.841 15.859 1.00 98.50 201 LEU A O 1
ATOM 1531 N N . PHE A 1 202 ? -4.099 7.418 13.926 1.00 98.62 202 PHE A N 1
ATOM 1532 C CA . PHE A 1 202 ? -3.756 6.030 14.233 1.00 98.62 202 PHE A CA 1
ATOM 1533 C C . PHE A 1 202 ? -2.834 5.932 15.451 1.00 98.62 202 PHE A C 1
ATOM 1535 O O . PHE A 1 202 ? -3.147 5.194 16.387 1.00 98.62 202 PHE A O 1
ATOM 1542 N N . VAL A 1 203 ? -1.757 6.727 15.491 1.00 98.44 203 VAL A N 1
ATOM 1543 C CA . VAL A 1 203 ? -0.830 6.769 16.634 1.00 98.44 203 VAL A CA 1
ATOM 1544 C C . VAL A 1 203 ? -1.545 7.258 17.895 1.00 98.44 203 VAL A C 1
ATOM 1546 O O . VAL A 1 203 ? -1.384 6.658 18.958 1.00 98.44 203 VAL A O 1
ATOM 1549 N N . LEU A 1 204 ? -2.414 8.272 17.793 1.00 97.31 204 LEU A N 1
ATOM 1550 C CA . LEU A 1 204 ? -3.310 8.647 18.895 1.00 97.31 204 LEU A CA 1
ATOM 1551 C C . LEU A 1 204 ? -4.188 7.464 19.333 1.00 97.31 204 LEU A C 1
ATOM 1553 O O . LEU A 1 204 ? -4.348 7.208 20.528 1.00 97.31 204 LEU A O 1
ATOM 1557 N N . GLY A 1 205 ? -4.731 6.705 18.386 1.00 97.38 205 GLY A N 1
ATOM 1558 C CA . GLY A 1 205 ? -5.562 5.537 18.650 1.00 97.38 205 GLY A CA 1
ATOM 1559 C C . GLY A 1 205 ? -4.879 4.467 19.492 1.00 97.38 205 GLY A C 1
ATOM 1560 O O . GLY A 1 205 ? -5.541 3.854 20.330 1.00 97.38 205 GLY A O 1
ATOM 1561 N N . LEU A 1 206 ? -3.557 4.312 19.386 1.00 97.69 206 LEU A N 1
ATOM 1562 C CA . LEU A 1 206 ? -2.792 3.387 20.229 1.00 97.69 206 LEU A CA 1
ATOM 1563 C C . LEU A 1 206 ? -2.912 3.716 21.730 1.00 97.69 206 LEU A C 1
ATOM 1565 O O . LEU A 1 206 ? -2.957 2.811 22.573 1.00 97.69 206 LEU A O 1
ATOM 1569 N N . PHE A 1 207 ? -3.050 4.998 22.069 1.00 95.44 207 PHE A N 1
ATOM 1570 C CA . PHE A 1 207 ? -3.188 5.462 23.449 1.00 95.44 207 PHE A CA 1
ATOM 1571 C C . PHE A 1 207 ? -4.650 5.600 23.885 1.00 95.44 207 PHE A C 1
ATOM 1573 O O . PHE A 1 207 ? -5.022 5.162 24.976 1.00 95.44 207 PHE A O 1
ATOM 1580 N N . PHE A 1 208 ? -5.494 6.194 23.039 1.00 93.75 208 PHE A N 1
ATOM 1581 C CA . PHE A 1 208 ? -6.859 6.576 23.409 1.00 93.75 208 PHE A CA 1
ATOM 1582 C C . PHE A 1 208 ? -7.884 5.453 23.226 1.00 93.75 208 PHE A C 1
ATOM 1584 O O . PHE A 1 208 ? -8.868 5.396 23.970 1.00 93.75 208 PHE A O 1
ATOM 1591 N N . VAL A 1 209 ? -7.670 4.534 22.280 1.00 94.81 209 VAL A N 1
ATOM 1592 C CA . VAL A 1 209 ? -8.586 3.410 22.067 1.00 94.81 209 VAL A CA 1
ATOM 1593 C C . VAL A 1 209 ? -8.295 2.315 23.092 1.00 94.81 209 VAL A C 1
ATOM 1595 O O . VAL A 1 209 ? -7.161 1.864 23.286 1.00 94.81 209 VAL A O 1
ATOM 1598 N N . LYS A 1 210 ? -9.353 1.878 23.775 1.00 90.06 210 LYS A N 1
ATOM 1599 C CA . LYS A 1 210 ? -9.310 0.802 24.767 1.00 90.06 210 LYS A CA 1
ATOM 1600 C C . LYS A 1 210 ? -9.955 -0.467 24.217 1.00 90.06 210 LYS A C 1
ATOM 1602 O O . LYS A 1 210 ? -10.837 -0.415 23.363 1.00 90.06 210 LYS A O 1
ATOM 1607 N N . GLY A 1 211 ? -9.538 -1.605 24.765 1.00 91.31 211 GLY A N 1
ATOM 1608 C CA . GLY A 1 211 ? -10.091 -2.915 24.436 1.00 91.31 211 GLY A CA 1
ATOM 1609 C C . GLY A 1 211 ? -9.397 -3.611 23.267 1.00 91.31 211 GLY A C 1
ATOM 1610 O O . GLY A 1 211 ? -8.401 -3.140 22.719 1.00 91.31 211 GLY A O 1
ATOM 1611 N N . LYS A 1 212 ? -9.942 -4.772 22.907 1.00 92.38 212 LYS A N 1
ATOM 1612 C CA . LYS A 1 212 ? -9.332 -5.734 21.983 1.00 92.38 212 LYS A CA 1
ATOM 1613 C C . LYS A 1 212 ? -9.142 -5.242 20.554 1.00 92.38 212 LYS A C 1
ATOM 1615 O O . LYS A 1 212 ? -8.141 -5.569 19.931 1.00 92.38 212 LYS A O 1
ATOM 1620 N N . TYR A 1 213 ? -10.063 -4.421 20.049 1.00 93.19 213 TYR A N 1
ATOM 1621 C CA . TYR A 1 213 ? -10.015 -3.949 18.664 1.00 93.19 213 TYR A CA 1
ATOM 1622 C C . TYR A 1 213 ? -8.774 -3.102 18.373 1.00 93.19 213 TYR A C 1
ATOM 1624 O O . TYR A 1 213 ? -8.260 -3.170 17.265 1.00 93.19 213 TYR A O 1
ATOM 1632 N N . LYS A 1 214 ? -8.226 -2.392 19.372 1.00 96.06 214 LYS A N 1
ATOM 1633 C CA . LYS A 1 214 ? -6.921 -1.734 19.232 1.00 96.06 214 LYS A CA 1
ATOM 1634 C C . LYS A 1 214 ? -5.829 -2.736 18.861 1.00 96.06 214 LYS A C 1
ATOM 1636 O O . LYS A 1 214 ? -5.088 -2.514 17.912 1.00 96.06 214 LYS A O 1
ATOM 1641 N N . TRP A 1 215 ? -5.738 -3.824 19.619 1.00 96.06 215 TRP A N 1
ATOM 1642 C CA . TRP A 1 215 ? -4.685 -4.822 19.458 1.00 96.06 215 TRP A CA 1
ATOM 1643 C C . TRP A 1 215 ? -4.864 -5.649 18.188 1.00 96.06 215 TRP A C 1
ATOM 1645 O O . TRP A 1 215 ? -3.875 -5.929 17.528 1.00 96.06 215 TRP A O 1
ATOM 1655 N N . ILE A 1 216 ? -6.107 -5.958 17.801 1.00 96.81 216 ILE A N 1
ATOM 1656 C CA . ILE A 1 216 ? -6.411 -6.618 16.520 1.00 96.81 216 ILE A CA 1
ATOM 1657 C C . ILE A 1 216 ? -5.914 -5.759 15.351 1.00 96.81 216 ILE A C 1
ATOM 1659 O O . ILE A 1 216 ? -5.173 -6.247 14.502 1.00 96.81 216 ILE A O 1
ATOM 1663 N N . LEU A 1 217 ? -6.289 -4.474 15.320 1.00 97.88 217 LEU A N 1
ATOM 1664 C CA . LEU A 1 217 ? -5.917 -3.564 14.232 1.00 97.88 217 LEU A CA 1
ATOM 1665 C C . LEU A 1 217 ? -4.408 -3.294 14.212 1.00 97.88 217 LEU A C 1
ATOM 1667 O O . LEU A 1 217 ? -3.809 -3.291 13.140 1.00 97.88 217 LEU A O 1
ATOM 1671 N N . LEU A 1 218 ? -3.775 -3.122 15.377 1.00 98.12 218 LEU A N 1
ATOM 1672 C CA . LEU A 1 218 ? -2.324 -2.962 15.472 1.00 98.12 218 LEU A CA 1
ATOM 1673 C C . LEU A 1 218 ? -1.585 -4.215 14.985 1.00 98.12 218 LEU A C 1
ATOM 1675 O O . LEU A 1 218 ? -0.697 -4.095 14.148 1.00 98.12 218 LEU A O 1
ATOM 1679 N N . ALA A 1 219 ? -1.966 -5.403 15.463 1.00 98.12 219 ALA A N 1
ATOM 1680 C CA . ALA A 1 219 ? -1.332 -6.660 15.072 1.00 98.12 219 ALA A CA 1
ATOM 1681 C C . ALA A 1 219 ? -1.458 -6.912 13.565 1.00 98.12 219 ALA A C 1
ATOM 1683 O O . ALA A 1 219 ? -0.472 -7.262 12.925 1.00 98.12 219 ALA A O 1
ATOM 1684 N N . ALA A 1 220 ? -2.636 -6.663 12.986 1.00 98.25 220 ALA A N 1
ATOM 1685 C CA . ALA A 1 220 ? -2.849 -6.771 11.546 1.00 98.25 220 ALA A CA 1
ATOM 1686 C C . ALA A 1 220 ? -2.009 -5.752 10.752 1.00 98.25 220 ALA A C 1
ATOM 1688 O O . ALA A 1 220 ? -1.409 -6.115 9.742 1.00 98.25 220 ALA A O 1
ATOM 1689 N N . THR A 1 221 ? -1.903 -4.505 11.233 1.00 98.44 221 THR A N 1
ATOM 1690 C CA . THR A 1 221 ? -1.053 -3.471 10.612 1.00 98.44 221 THR A CA 1
ATOM 1691 C C . THR A 1 221 ? 0.412 -3.904 10.607 1.00 98.44 221 THR A C 1
ATOM 1693 O O . THR A 1 221 ? 1.043 -3.929 9.553 1.00 98.44 221 THR A O 1
ATOM 1696 N N . VAL A 1 222 ? 0.944 -4.303 11.767 1.00 98.25 222 VAL A N 1
ATOM 1697 C CA . VAL A 1 222 ? 2.344 -4.733 11.910 1.00 98.25 222 VAL A CA 1
ATOM 1698 C C . VAL A 1 222 ? 2.620 -5.961 11.050 1.00 98.25 222 VAL A C 1
ATOM 1700 O O . VAL A 1 222 ? 3.579 -5.953 10.287 1.00 98.25 222 VAL A O 1
ATOM 1703 N N . LEU A 1 223 ? 1.750 -6.975 11.105 1.00 98.00 223 LEU A N 1
ATOM 1704 C CA . LEU A 1 223 ? 1.866 -8.168 10.268 1.00 98.00 223 LEU A CA 1
ATOM 1705 C C . LEU A 1 223 ? 1.957 -7.796 8.784 1.00 98.00 223 LEU A C 1
ATOM 1707 O O . LEU A 1 223 ? 2.828 -8.290 8.077 1.00 98.00 223 LEU A O 1
ATOM 1711 N N . SER A 1 224 ? 1.085 -6.903 8.316 1.00 97.81 224 SER A N 1
ATOM 1712 C CA . SER A 1 224 ? 1.055 -6.521 6.906 1.00 97.81 224 SER A CA 1
ATOM 1713 C C . SER A 1 224 ? 2.325 -5.818 6.432 1.00 97.81 224 SER A C 1
ATOM 1715 O O . SER A 1 224 ? 2.790 -6.118 5.333 1.00 97.81 224 SER A O 1
ATOM 1717 N N . ILE A 1 225 ? 2.911 -4.952 7.269 1.00 98.00 225 ILE A N 1
ATOM 1718 C CA . ILE A 1 225 ? 4.170 -4.256 6.981 1.00 98.00 225 ILE A CA 1
ATOM 1719 C C . ILE A 1 225 ? 5.323 -5.261 6.951 1.00 98.00 225 ILE A C 1
ATOM 1721 O O . ILE A 1 225 ? 6.067 -5.290 5.975 1.00 98.00 225 ILE A O 1
ATOM 1725 N N . LEU A 1 226 ? 5.428 -6.138 7.957 1.00 97.75 226 LEU A N 1
ATOM 1726 C CA . LEU A 1 226 ? 6.485 -7.153 8.008 1.00 97.75 226 LEU A CA 1
ATOM 1727 C C . LEU A 1 226 ? 6.441 -8.099 6.801 1.00 97.75 226 LEU A C 1
ATOM 1729 O O . LEU A 1 226 ? 7.482 -8.397 6.226 1.00 97.75 226 LEU A O 1
ATOM 1733 N N . LEU A 1 227 ? 5.245 -8.532 6.383 1.00 96.88 227 LEU A N 1
ATOM 1734 C CA . LEU A 1 227 ? 5.086 -9.351 5.177 1.00 96.88 227 LEU A CA 1
ATOM 1735 C C . LEU A 1 227 ? 5.441 -8.579 3.904 1.00 96.88 227 LEU A C 1
ATOM 1737 O O . LEU A 1 227 ? 6.016 -9.152 2.983 1.00 96.88 227 LEU A O 1
ATOM 1741 N N . SER A 1 228 ? 5.124 -7.280 3.851 1.00 97.00 228 SER A N 1
ATOM 1742 C CA . SER A 1 228 ? 5.383 -6.455 2.667 1.00 97.00 228 SER A CA 1
ATOM 1743 C C . SER A 1 228 ? 6.871 -6.295 2.366 1.00 97.00 228 SER A C 1
ATOM 1745 O O . SER A 1 228 ? 7.229 -6.094 1.204 1.00 97.00 228 SER A O 1
ATOM 1747 N N . TRP A 1 229 ? 7.730 -6.411 3.388 1.00 97.25 229 TRP A N 1
ATOM 1748 C CA . TRP A 1 229 ? 9.174 -6.249 3.243 1.00 97.25 229 TRP A CA 1
ATOM 1749 C C . TRP A 1 229 ? 9.837 -7.342 2.408 1.00 97.25 229 TRP A C 1
ATOM 1751 O O . TRP A 1 229 ? 10.850 -7.065 1.771 1.00 97.25 229 TRP A O 1
ATOM 1761 N N . GLY A 1 230 ? 9.271 -8.552 2.361 1.00 95.50 230 GLY A N 1
ATOM 1762 C CA . GLY A 1 230 ? 9.722 -9.624 1.471 1.00 95.50 230 GLY A CA 1
ATOM 1763 C C . GLY A 1 230 ? 11.227 -9.877 1.517 1.00 95.50 230 GLY A C 1
ATOM 1764 O O . GLY A 1 230 ? 11.764 -10.224 2.567 1.00 95.50 230 GLY A O 1
ATOM 1765 N N . LYS A 1 231 ? 11.919 -9.641 0.390 1.00 94.38 231 LYS A N 1
ATOM 1766 C CA . LYS A 1 231 ? 13.381 -9.815 0.264 1.00 94.38 231 LYS A CA 1
ATOM 1767 C C . LYS A 1 231 ? 14.186 -8.974 1.262 1.00 94.38 231 LYS A C 1
ATOM 1769 O O . LYS A 1 231 ? 15.295 -9.349 1.621 1.00 94.38 231 LYS A O 1
ATOM 1774 N N . ASN A 1 232 ? 13.614 -7.875 1.757 1.00 94.31 232 ASN A N 1
ATOM 1775 C CA . ASN A 1 232 ? 14.236 -7.018 2.766 1.00 94.31 232 ASN A CA 1
ATOM 1776 C C . ASN A 1 232 ? 14.105 -7.592 4.193 1.00 94.31 232 ASN A C 1
ATOM 1778 O O . ASN A 1 232 ? 14.714 -7.066 5.121 1.00 94.31 232 ASN A O 1
ATOM 1782 N N . PHE A 1 233 ? 13.325 -8.666 4.383 1.00 96.06 233 PHE A N 1
ATOM 1783 C CA . PHE A 1 233 ? 13.218 -9.419 5.635 1.00 96.06 233 PHE A CA 1
ATOM 1784 C C . PHE A 1 233 ? 12.896 -10.908 5.383 1.00 96.06 233 PHE A C 1
ATOM 1786 O O . PHE A 1 233 ? 11.823 -11.417 5.728 1.00 96.06 233 PHE A O 1
ATOM 1793 N N . MET A 1 234 ? 13.850 -11.621 4.772 1.00 93.44 234 MET A N 1
ATOM 1794 C CA . MET A 1 234 ? 13.689 -13.029 4.374 1.00 93.44 234 MET A CA 1
ATOM 1795 C C . MET A 1 234 ? 13.308 -13.991 5.509 1.00 93.44 234 MET A C 1
ATOM 1797 O O . MET A 1 234 ? 12.377 -14.757 5.293 1.00 93.44 234 MET A O 1
ATOM 1801 N N . PRO A 1 235 ? 13.873 -13.926 6.736 1.00 95.25 235 PRO A N 1
ATOM 1802 C CA . PRO A 1 235 ? 13.533 -14.895 7.786 1.00 95.25 235 PRO A CA 1
ATOM 1803 C C . PRO A 1 235 ? 12.032 -14.986 8.098 1.00 95.25 235 PRO A C 1
ATOM 1805 O O . PRO A 1 235 ? 11.506 -16.060 8.381 1.00 95.25 235 PRO A O 1
ATOM 1808 N N . PHE A 1 236 ? 11.323 -13.856 8.041 1.00 95.38 236 PHE A N 1
ATOM 1809 C CA . PHE A 1 236 ? 9.877 -13.823 8.253 1.00 95.38 236 PHE A CA 1
ATOM 1810 C C . PHE A 1 236 ? 9.095 -14.220 7.001 1.00 95.38 236 PHE A C 1
ATOM 1812 O O . PHE A 1 236 ? 8.067 -14.890 7.096 1.00 95.38 236 PHE A O 1
ATOM 1819 N N . THR A 1 237 ? 9.594 -13.829 5.831 1.00 94.69 237 THR A N 1
ATOM 1820 C CA . THR A 1 237 ? 8.993 -14.175 4.541 1.00 94.69 237 THR A CA 1
ATOM 1821 C C . THR A 1 237 ? 9.052 -15.681 4.286 1.00 94.69 237 THR A C 1
ATOM 1823 O O . THR A 1 237 ? 8.027 -16.267 3.948 1.00 94.69 237 THR A O 1
ATOM 1826 N N . ASP A 1 238 ? 10.196 -16.318 4.536 1.00 94.62 238 ASP A N 1
ATOM 1827 C CA . ASP A 1 238 ? 10.396 -17.763 4.391 1.00 94.62 238 ASP A CA 1
ATOM 1828 C C . ASP A 1 238 ? 9.479 -18.549 5.326 1.00 94.62 238 ASP A C 1
ATOM 1830 O O . ASP A 1 238 ? 8.809 -19.482 4.890 1.00 94.62 238 ASP A O 1
ATOM 1834 N N . PHE A 1 239 ? 9.329 -18.109 6.582 1.00 95.69 239 PHE A N 1
ATOM 1835 C CA . PHE A 1 239 ? 8.370 -18.725 7.500 1.00 95.69 239 PHE A CA 1
ATOM 1836 C C . PHE A 1 239 ? 6.944 -18.746 6.919 1.00 95.69 239 PHE A C 1
ATOM 1838 O O . PHE A 1 239 ? 6.241 -19.753 7.006 1.00 95.69 239 PHE A O 1
ATOM 1845 N N . PHE A 1 240 ? 6.503 -17.650 6.298 1.00 95.25 240 PHE A N 1
ATOM 1846 C CA . PHE A 1 240 ? 5.182 -17.608 5.673 1.00 95.25 240 PHE A CA 1
ATOM 1847 C C . PHE A 1 240 ? 5.096 -18.468 4.411 1.00 95.25 240 PHE A C 1
ATOM 1849 O O . PHE A 1 240 ? 4.083 -19.134 4.209 1.00 95.25 240 PHE A O 1
ATOM 1856 N N . LEU A 1 241 ? 6.138 -18.477 3.581 1.00 93.50 241 LEU A N 1
ATOM 1857 C CA . LEU A 1 241 ? 6.182 -19.279 2.357 1.00 93.50 241 LEU A CA 1
ATOM 1858 C C . LEU A 1 241 ? 6.167 -20.782 2.643 1.00 93.50 241 LEU A C 1
ATOM 1860 O O . LEU A 1 241 ? 5.477 -21.529 1.950 1.00 93.50 241 LEU A O 1
ATOM 1864 N N . ASP A 1 242 ? 6.876 -21.213 3.683 1.00 93.25 242 ASP A N 1
ATOM 1865 C CA . ASP A 1 242 ? 7.069 -22.631 3.970 1.00 93.25 242 ASP A CA 1
ATOM 1866 C C . ASP A 1 242 ? 5.945 -23.218 4.842 1.00 93.25 242 ASP A C 1
ATOM 1868 O O . ASP A 1 242 ? 5.571 -24.384 4.668 1.00 93.25 242 ASP A O 1
ATOM 1872 N N . PHE A 1 243 ? 5.373 -22.425 5.762 1.00 94.12 243 PHE A N 1
ATOM 1873 C CA . PHE A 1 243 ? 4.434 -22.928 6.777 1.00 94.12 243 PHE A CA 1
ATOM 1874 C C . PHE A 1 243 ? 3.000 -22.408 6.661 1.00 94.12 243 PHE A C 1
ATOM 1876 O O . PHE A 1 243 ? 2.090 -23.066 7.174 1.00 94.12 243 PHE A O 1
ATOM 1883 N N . VAL A 1 244 ? 2.754 -21.256 6.026 1.00 94.69 244 VAL A N 1
ATOM 1884 C CA . VAL A 1 244 ? 1.412 -20.655 5.993 1.00 94.69 244 VAL A CA 1
ATOM 1885 C C . VAL A 1 244 ? 0.672 -21.064 4.711 1.00 94.69 244 VAL A C 1
ATOM 1887 O O . VAL A 1 244 ? 1.085 -20.690 3.612 1.00 94.69 244 VAL A O 1
ATOM 1890 N N . PRO A 1 245 ? -0.448 -21.810 4.812 1.00 93.12 245 PRO A N 1
ATOM 1891 C CA . PRO A 1 245 ? -1.119 -22.364 3.640 1.00 93.12 245 PRO A CA 1
ATOM 1892 C C . PRO A 1 245 ? -1.572 -21.303 2.635 1.00 93.12 245 PRO A C 1
ATOM 1894 O O . PRO A 1 245 ? -2.305 -20.378 2.978 1.00 93.12 245 PRO A O 1
ATOM 1897 N N . GLY A 1 246 ? -1.195 -21.489 1.369 1.00 90.00 246 GLY A N 1
ATOM 1898 C CA . GLY A 1 246 ? -1.641 -20.655 0.256 1.00 90.00 246 GLY A CA 1
ATOM 1899 C C . GLY A 1 246 ? -0.863 -19.351 0.072 1.00 90.00 246 GLY A C 1
ATOM 1900 O O . GLY A 1 246 ? -1.110 -18.658 -0.913 1.00 90.00 246 GLY A O 1
ATOM 1901 N N . TYR A 1 247 ? 0.075 -19.008 0.964 1.00 92.44 247 TYR A N 1
ATOM 1902 C CA . TYR A 1 247 ? 0.892 -17.799 0.816 1.00 92.44 247 TYR A CA 1
ATOM 1903 C C . TYR A 1 247 ? 1.817 -17.876 -0.412 1.00 92.44 247 TYR A C 1
ATOM 1905 O O . TYR A 1 247 ? 1.910 -16.917 -1.178 1.00 92.44 247 TYR A O 1
ATOM 1913 N N . ASP A 1 248 ? 2.388 -19.056 -0.672 1.00 90.81 248 ASP A N 1
ATOM 1914 C CA . ASP A 1 248 ? 3.218 -19.405 -1.839 1.00 90.81 248 ASP A CA 1
ATOM 1915 C C . ASP A 1 248 ? 2.488 -19.298 -3.192 1.00 90.81 248 ASP A C 1
ATOM 1917 O O . ASP A 1 248 ? 3.092 -19.392 -4.262 1.00 90.81 248 ASP A O 1
ATOM 1921 N N . LYS A 1 249 ? 1.163 -19.114 -3.175 1.00 89.62 249 LYS A N 1
ATOM 1922 C CA . LYS A 1 249 ? 0.345 -19.017 -4.388 1.00 89.62 249 LYS A CA 1
ATOM 1923 C C . LYS A 1 249 ? 0.238 -17.608 -4.928 1.00 89.62 249 LYS A C 1
ATOM 1925 O O . LYS A 1 249 ? -0.316 -17.456 -6.016 1.00 89.62 249 LYS A O 1
ATOM 1930 N N . PHE A 1 250 ? 0.723 -16.585 -4.226 1.00 90.00 250 PHE A N 1
ATOM 1931 C CA . PHE A 1 250 ? 0.532 -15.185 -4.597 1.00 90.00 250 PHE A CA 1
ATOM 1932 C C . PHE A 1 250 ? 1.855 -14.451 -4.831 1.00 90.00 250 PHE A C 1
ATOM 1934 O O . PHE A 1 250 ? 2.804 -14.604 -4.076 1.00 90.00 250 PHE A O 1
ATOM 1941 N N . ARG A 1 251 ? 1.901 -13.606 -5.871 1.00 88.81 251 ARG A N 1
ATOM 1942 C CA . ARG A 1 251 ? 3.064 -12.755 -6.179 1.00 88.81 251 ARG A CA 1
ATOM 1943 C C . ARG A 1 251 ? 2.937 -11.379 -5.541 1.00 88.81 251 ARG A C 1
ATOM 1945 O O . ARG A 1 251 ? 1.821 -10.933 -5.285 1.00 88.81 251 ARG A O 1
ATOM 1952 N N . ALA A 1 252 ? 4.054 -10.663 -5.452 1.00 89.00 252 ALA A N 1
ATOM 1953 C CA . ALA A 1 252 ? 4.119 -9.274 -5.011 1.00 89.00 252 ALA A CA 1
ATOM 1954 C C . ALA A 1 252 ? 3.615 -9.072 -3.578 1.00 89.00 252 ALA A C 1
ATOM 1956 O O . ALA A 1 252 ? 2.492 -8.623 -3.324 1.00 89.00 252 ALA A O 1
ATOM 1957 N N . VAL A 1 253 ? 4.497 -9.403 -2.640 1.00 92.75 253 VAL A N 1
ATOM 1958 C CA . VAL A 1 253 ? 4.259 -9.278 -1.201 1.00 92.75 253 VAL A CA 1
ATOM 1959 C C . VAL A 1 253 ? 3.927 -7.852 -0.764 1.00 92.75 253 VAL A C 1
ATOM 1961 O O . VAL A 1 253 ? 3.148 -7.695 0.167 1.00 92.75 253 VAL A O 1
ATOM 1964 N N . SER A 1 254 ? 4.370 -6.809 -1.481 1.00 94.00 254 SER A N 1
ATOM 1965 C CA . SER A 1 254 ? 3.998 -5.417 -1.171 1.00 94.00 254 SER A CA 1
ATOM 1966 C C . SER A 1 254 ? 2.482 -5.166 -1.158 1.00 94.00 254 SER A C 1
ATOM 1968 O O . SER A 1 254 ? 2.001 -4.263 -0.474 1.00 94.00 254 SER A O 1
ATOM 1970 N N . MET A 1 255 ? 1.684 -6.001 -1.837 1.00 93.38 255 MET A N 1
ATOM 1971 C CA . MET A 1 255 ? 0.224 -5.895 -1.807 1.00 93.38 255 MET A CA 1
ATOM 1972 C C . MET A 1 255 ? -0.409 -6.209 -0.443 1.00 93.38 255 MET A C 1
ATOM 1974 O O . MET A 1 255 ? -1.581 -5.875 -0.260 1.00 93.38 255 MET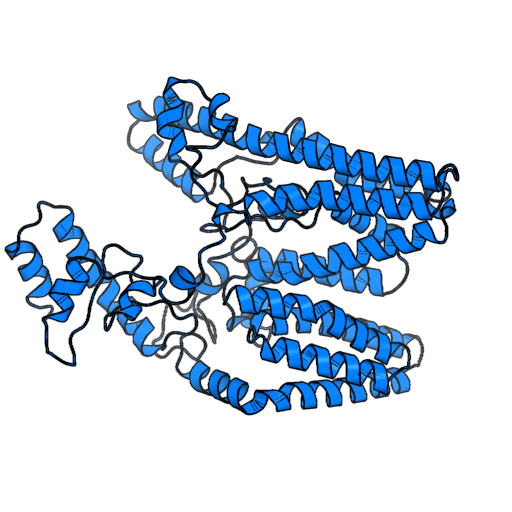 A O 1
ATOM 1978 N N . THR A 1 256 ? 0.308 -6.819 0.510 1.00 95.94 256 THR A N 1
ATOM 1979 C CA . THR A 1 256 ? -0.209 -7.048 1.875 1.00 95.94 256 THR A CA 1
ATOM 1980 C C . THR A 1 256 ? -0.567 -5.745 2.581 1.00 95.94 256 THR A C 1
ATOM 1982 O O . THR A 1 256 ? -1.440 -5.749 3.448 1.00 95.94 256 THR A O 1
ATOM 1985 N N . LEU A 1 257 ? 0.035 -4.620 2.178 1.00 96.62 257 LEU A N 1
ATOM 1986 C CA . LEU A 1 257 ? -0.205 -3.293 2.746 1.00 96.62 257 LEU A CA 1
ATOM 1987 C C . LEU A 1 257 ? -1.651 -2.802 2.610 1.00 96.62 257 LEU A C 1
ATOM 1989 O O . LEU A 1 257 ? -2.045 -1.908 3.351 1.00 96.62 257 LEU A O 1
ATOM 1993 N N . VAL A 1 258 ? -2.478 -3.436 1.773 1.00 95.88 258 VAL A N 1
ATOM 1994 C CA . VAL A 1 258 ? -3.935 -3.223 1.782 1.00 95.88 258 VAL A CA 1
ATOM 1995 C C . VAL A 1 258 ? -4.545 -3.405 3.179 1.00 95.88 258 VAL A C 1
ATOM 1997 O O . VAL A 1 258 ? -5.512 -2.741 3.545 1.00 95.88 258 VAL A O 1
ATOM 2000 N N . ILE A 1 259 ? -3.969 -4.306 3.983 1.00 97.62 259 ILE A N 1
ATOM 2001 C CA . ILE A 1 259 ? -4.375 -4.513 5.370 1.00 97.62 259 ILE A CA 1
ATOM 2002 C C . ILE A 1 259 ? -4.087 -3.241 6.171 1.00 97.62 259 ILE A C 1
ATOM 2004 O O . ILE A 1 259 ? -5.002 -2.740 6.817 1.00 97.62 259 ILE A O 1
ATOM 2008 N N . ALA A 1 260 ? -2.868 -2.690 6.090 1.00 97.62 260 ALA A N 1
ATOM 2009 C CA . ALA A 1 260 ? -2.503 -1.432 6.744 1.00 97.62 260 ALA A CA 1
ATOM 2010 C C . ALA A 1 260 ? -3.389 -0.264 6.285 1.00 97.62 260 ALA A C 1
ATOM 2012 O O . ALA A 1 260 ? -3.883 0.490 7.123 1.00 97.62 260 ALA A O 1
ATOM 2013 N N . GLU A 1 261 ? -3.654 -0.148 4.980 1.00 95.19 261 GLU A N 1
ATOM 2014 C CA . GLU A 1 261 ? -4.532 0.882 4.404 1.00 95.19 261 GLU A CA 1
ATOM 2015 C C . GLU A 1 261 ? -5.970 0.811 4.936 1.00 95.19 261 GLU A C 1
ATOM 2017 O O . GLU A 1 261 ? -6.672 1.817 4.937 1.00 95.19 261 GLU A O 1
ATOM 2022 N N . LEU A 1 262 ? -6.412 -0.345 5.440 1.00 96.50 262 LEU A N 1
ATOM 2023 C CA . LEU A 1 262 ? -7.702 -0.495 6.108 1.00 96.50 262 LEU A CA 1
ATOM 2024 C C . LEU A 1 262 ? -7.600 -0.277 7.626 1.00 96.50 262 LEU A C 1
ATOM 2026 O O . LEU A 1 262 ? -8.402 0.449 8.220 1.00 96.50 262 LEU A O 1
ATOM 2030 N N . THR A 1 263 ? -6.629 -0.910 8.281 1.00 97.81 263 THR A N 1
ATOM 2031 C CA . THR A 1 263 ? -6.533 -0.951 9.745 1.00 97.81 263 THR A CA 1
ATOM 2032 C C . THR A 1 263 ? -6.076 0.374 10.346 1.00 97.81 263 THR A C 1
ATOM 2034 O O . THR A 1 263 ? -6.553 0.735 11.429 1.00 97.81 263 THR A O 1
ATOM 2037 N N . ILE A 1 264 ? -5.211 1.120 9.647 1.00 98.38 264 ILE A N 1
ATOM 2038 C CA . ILE A 1 264 ? -4.722 2.436 10.074 1.00 98.38 264 ILE A CA 1
ATOM 2039 C C . ILE A 1 264 ? -5.887 3.436 10.171 1.00 98.38 264 ILE A C 1
ATOM 2041 O O . ILE A 1 264 ? -6.129 3.938 11.278 1.00 98.38 264 ILE A O 1
ATOM 2045 N N . PRO A 1 265 ? -6.683 3.680 9.103 1.00 97.25 265 PRO A N 1
ATOM 2046 C CA . PRO A 1 265 ? -7.859 4.536 9.207 1.00 97.25 265 PRO A CA 1
ATOM 2047 C C . PRO A 1 265 ? -8.864 4.044 10.243 1.00 97.25 265 PRO A C 1
ATOM 2049 O O . PRO A 1 265 ? -9.353 4.850 11.032 1.00 97.25 265 PRO A O 1
ATOM 2052 N N . MET A 1 266 ? -9.156 2.738 10.301 1.00 96.75 266 MET A N 1
ATOM 2053 C CA . MET A 1 266 ? -10.119 2.205 11.271 1.00 96.75 266 MET A CA 1
ATOM 2054 C C . MET A 1 266 ? -9.749 2.579 12.710 1.00 96.75 266 MET A C 1
ATOM 2056 O O . MET A 1 266 ? -10.586 3.114 13.440 1.00 96.75 266 MET A O 1
ATOM 2060 N N . LEU A 1 267 ? -8.500 2.346 13.123 1.00 98.12 267 LEU A N 1
ATOM 2061 C CA . LEU A 1 267 ? -8.069 2.681 14.478 1.00 98.12 267 LEU A CA 1
ATOM 2062 C C . LEU A 1 267 ? -8.002 4.200 14.696 1.00 98.12 267 LEU A C 1
ATOM 2064 O O . LEU A 1 267 ? -8.403 4.681 15.760 1.00 98.12 267 LEU A O 1
ATOM 2068 N N . GLY A 1 268 ? -7.555 4.957 13.689 1.00 97.94 268 GLY A N 1
ATOM 2069 C CA . GLY A 1 268 ? -7.497 6.415 13.756 1.00 97.94 268 GLY A CA 1
ATOM 2070 C C . GLY A 1 268 ? -8.871 7.062 13.941 1.00 97.94 268 GLY A C 1
ATOM 2071 O O . GLY A 1 268 ? -9.068 7.877 14.844 1.00 97.94 268 GLY A O 1
ATOM 2072 N N . PHE A 1 269 ? -9.870 6.642 13.164 1.00 97.19 269 PHE A N 1
ATOM 2073 C CA . PHE A 1 269 ? -11.237 7.147 13.298 1.00 97.19 269 PHE A CA 1
ATOM 2074 C C . PHE A 1 269 ? -11.924 6.669 14.580 1.00 97.19 269 PHE A C 1
ATOM 2076 O O . PHE A 1 269 ? -12.724 7.412 15.150 1.00 97.19 269 PHE A O 1
ATOM 2083 N N . MET A 1 270 ? -11.585 5.485 15.102 1.00 96.94 270 MET A N 1
ATOM 2084 C CA . MET A 1 270 ? -12.026 5.074 16.441 1.00 96.94 270 MET A CA 1
ATOM 2085 C C . MET A 1 270 ? -11.494 6.015 17.530 1.00 96.94 270 MET A C 1
ATOM 2087 O O . MET A 1 270 ? -12.232 6.348 18.462 1.00 96.94 270 MET A O 1
ATOM 2091 N N . ALA A 1 271 ? -10.243 6.470 17.409 1.00 96.69 271 ALA A N 1
ATOM 2092 C CA . ALA A 1 271 ? -9.655 7.452 18.316 1.00 96.69 271 ALA A CA 1
ATOM 2093 C C . ALA A 1 271 ? -10.383 8.797 18.221 1.00 96.69 271 ALA A C 1
ATOM 2095 O O . ALA A 1 271 ? -10.828 9.335 19.239 1.00 96.69 271 ALA A O 1
ATOM 2096 N N . LEU A 1 272 ? -10.573 9.294 16.993 1.00 97.12 272 LEU A N 1
ATOM 2097 C CA . LEU A 1 272 ? -11.286 10.541 16.726 1.00 97.12 272 LEU A CA 1
ATOM 2098 C C . LEU A 1 272 ? -12.715 10.499 17.277 1.00 97.12 272 LEU A C 1
ATOM 2100 O O . LEU A 1 272 ? -13.140 11.438 17.939 1.00 97.12 272 LEU A O 1
ATOM 2104 N N . TYR A 1 273 ? -13.438 9.395 17.079 1.00 96.62 273 TYR A N 1
ATOM 2105 C CA . TYR A 1 273 ? -14.785 9.207 17.619 1.00 96.62 273 TYR A CA 1
ATOM 2106 C C . TYR A 1 273 ? -14.811 9.177 19.156 1.00 96.62 273 TYR A C 1
ATOM 2108 O O . TYR A 1 273 ? -15.706 9.753 19.779 1.00 96.62 273 TYR A O 1
ATOM 2116 N N . GLY A 1 274 ? -13.819 8.540 19.785 1.00 95.12 274 GLY A N 1
ATOM 2117 C CA . GLY A 1 274 ? -13.668 8.549 21.241 1.00 95.12 274 GLY A CA 1
ATOM 2118 C C . GLY A 1 274 ? -13.477 9.963 21.798 1.00 95.12 274 GLY A C 1
ATOM 2119 O O . GLY A 1 274 ? -14.141 10.336 22.768 1.00 95.12 274 GLY A O 1
ATOM 2120 N N . ILE A 1 275 ? -12.627 10.762 21.147 1.00 95.44 275 ILE A N 1
ATOM 2121 C CA . ILE A 1 275 ? -12.383 12.171 21.490 1.00 95.44 275 ILE A CA 1
ATOM 2122 C C . ILE A 1 275 ? -13.624 13.024 21.209 1.00 95.44 275 ILE A C 1
ATOM 2124 O O . ILE A 1 275 ? -14.012 13.815 22.061 1.00 95.44 275 ILE A O 1
ATOM 2128 N N . PHE A 1 276 ? -14.291 12.827 20.069 1.00 96.12 276 PHE A N 1
ATOM 2129 C CA . PHE A 1 276 ? -15.532 13.514 19.694 1.00 96.12 276 PHE A CA 1
ATOM 2130 C C . PHE A 1 276 ? -16.629 13.353 20.755 1.00 96.12 276 PHE A C 1
ATOM 2132 O O . PHE A 1 276 ? -17.387 14.283 21.028 1.00 96.12 276 PHE A O 1
ATOM 2139 N N . LYS A 1 277 ? -16.735 12.167 21.366 1.00 95.50 277 LYS A N 1
ATOM 2140 C CA . LYS A 1 277 ? -17.689 11.940 22.458 1.00 95.50 277 LYS A CA 1
ATOM 2141 C C . LYS A 1 277 ? -17.231 12.534 23.784 1.00 95.50 277 LYS A C 1
ATOM 2143 O O . LYS A 1 277 ? -18.069 13.012 24.537 1.00 95.50 277 LYS A O 1
ATOM 2148 N N . ASN A 1 278 ? -15.933 12.485 24.071 1.00 94.19 278 ASN A N 1
ATOM 2149 C CA . ASN A 1 278 ? -15.366 12.885 25.356 1.00 94.19 278 ASN A CA 1
ATOM 2150 C C . ASN A 1 278 ? -14.110 13.764 25.161 1.00 94.19 278 ASN A C 1
ATOM 2152 O O . ASN A 1 278 ? -12.992 13.272 25.348 1.00 94.19 278 ASN A O 1
ATOM 2156 N N . PRO A 1 279 ? -14.256 15.060 24.821 1.00 93.19 279 PRO A N 1
ATOM 2157 C CA . PRO A 1 279 ? -13.122 15.960 24.563 1.00 93.19 279 PRO A CA 1
ATOM 2158 C C . PRO A 1 279 ? -12.148 16.091 25.742 1.00 93.19 279 PRO A C 1
ATOM 2160 O O . PRO A 1 279 ? -10.940 16.232 25.546 1.00 93.19 279 PRO A O 1
ATOM 2163 N N . GLU A 1 280 ? -12.650 15.954 26.972 1.00 90.88 280 GLU A N 1
ATOM 2164 C CA . GLU A 1 280 ? -11.858 15.982 28.210 1.00 90.88 280 GLU A CA 1
ATOM 2165 C C . GLU A 1 280 ? -10.761 14.900 28.258 1.00 90.88 280 GLU A C 1
ATOM 2167 O O . GLU A 1 280 ? -9.784 15.035 29.000 1.00 90.88 280 GLU A O 1
ATOM 2172 N N . LEU A 1 281 ? -10.857 13.845 27.432 1.00 91.12 281 LEU A N 1
ATOM 2173 C CA . LEU A 1 281 ? -9.801 12.839 27.290 1.00 91.12 281 LEU A CA 1
ATOM 2174 C C . LEU A 1 281 ? -8.455 13.464 26.910 1.00 91.12 281 LEU A C 1
ATOM 2176 O O . LEU A 1 281 ? -7.426 13.014 27.423 1.00 91.12 281 LEU A O 1
ATOM 2180 N N . LEU A 1 282 ? -8.461 14.493 26.054 1.00 91.50 282 LEU A N 1
ATOM 2181 C CA . LEU A 1 282 ? -7.249 15.182 25.607 1.00 91.50 282 LEU A CA 1
ATOM 2182 C C . LEU A 1 282 ? -6.594 15.976 26.738 1.00 91.50 282 LEU A C 1
ATOM 2184 O O . LEU A 1 282 ? -5.374 15.939 26.878 1.00 91.50 282 LEU A O 1
ATOM 2188 N N . LYS A 1 283 ? -7.391 16.639 27.584 1.00 89.88 283 LYS A N 1
ATOM 2189 C CA . LYS A 1 283 ? -6.885 17.350 28.769 1.00 89.88 283 LYS A CA 1
ATOM 2190 C C . LYS A 1 283 ? -6.322 16.374 29.796 1.00 89.88 283 LYS A C 1
ATOM 2192 O O . LYS A 1 283 ? -5.198 16.547 30.262 1.00 89.88 283 LYS A O 1
ATOM 2197 N N . LYS A 1 284 ? -7.084 15.321 30.116 1.00 90.38 284 LYS A N 1
ATOM 2198 C CA . LYS A 1 284 ? -6.707 14.325 31.127 1.00 90.38 284 LYS A CA 1
ATOM 2199 C C . LYS A 1 284 ? -5.439 13.558 30.749 1.00 90.38 284 LYS A C 1
ATOM 2201 O O . LYS A 1 284 ? -4.636 13.252 31.621 1.00 90.38 284 LYS A O 1
ATOM 2206 N N . ASN A 1 285 ? -5.250 13.263 29.463 1.00 92.56 285 ASN A N 1
ATOM 2207 C CA . ASN A 1 285 ? -4.123 12.473 28.966 1.00 92.56 285 ASN A CA 1
ATOM 2208 C C . ASN A 1 285 ? -3.227 13.276 28.012 1.00 92.56 285 ASN A C 1
ATOM 2210 O O . ASN A 1 285 ? -2.781 12.756 26.987 1.00 92.56 285 ASN A O 1
ATOM 2214 N N . ARG A 1 286 ? -2.949 14.544 28.345 1.00 93.25 286 ARG A N 1
ATOM 2215 C CA . ARG A 1 286 ? -2.182 15.467 27.486 1.00 93.25 286 ARG A CA 1
ATOM 2216 C C . ARG A 1 286 ? -0.842 14.899 27.010 1.00 93.25 286 ARG A C 1
ATOM 2218 O O . ARG A 1 286 ? -0.436 15.151 25.883 1.00 93.25 286 ARG A O 1
ATOM 2225 N N . ASN A 1 287 ? -0.179 14.092 27.841 1.00 95.06 287 ASN A N 1
ATOM 2226 C CA . ASN A 1 287 ? 1.111 13.494 27.501 1.00 95.06 287 ASN A CA 1
ATOM 2227 C C . ASN A 1 287 ? 0.988 12.556 26.294 1.00 95.06 287 ASN A C 1
ATOM 2229 O O . ASN A 1 287 ? 1.813 12.629 25.395 1.00 95.06 287 ASN A O 1
ATOM 2233 N N . TYR A 1 288 ? -0.061 11.731 26.224 1.00 95.75 288 TYR A N 1
ATOM 2234 C CA . TYR A 1 288 ? -0.281 10.843 25.076 1.00 95.75 288 TYR A CA 1
ATOM 2235 C C . TYR A 1 288 ? -0.554 11.619 23.791 1.00 95.75 288 TYR A C 1
ATOM 2237 O O . TYR A 1 288 ? -0.097 11.218 22.726 1.00 95.75 288 TYR A O 1
ATOM 2245 N N . TYR A 1 289 ? -1.252 12.751 23.895 1.00 96.81 289 TYR A N 1
ATOM 2246 C CA . TYR A 1 289 ? -1.440 13.652 22.766 1.00 96.81 289 TYR A CA 1
ATOM 2247 C C . TYR A 1 289 ? -0.098 14.210 22.258 1.00 96.81 289 TYR A C 1
ATOM 2249 O O . TYR A 1 289 ? 0.195 14.098 21.069 1.00 96.81 289 TYR A O 1
ATOM 2257 N N . PHE A 1 290 ? 0.748 14.738 23.149 1.00 97.31 290 PHE A N 1
ATOM 2258 C CA . PHE A 1 290 ? 2.056 15.280 22.760 1.00 97.31 290 PHE A CA 1
ATOM 2259 C C . PHE A 1 290 ? 3.031 14.205 22.272 1.00 97.31 290 PHE A C 1
ATOM 2261 O O . PHE A 1 290 ? 3.789 14.466 21.345 1.00 97.31 290 PHE A O 1
ATOM 2268 N N . ILE A 1 291 ? 2.984 12.992 22.831 1.00 97.81 291 ILE A N 1
ATOM 2269 C CA . ILE A 1 291 ? 3.768 11.849 22.344 1.00 97.81 291 ILE A CA 1
ATOM 2270 C C . ILE A 1 291 ? 3.330 11.479 20.928 1.00 97.81 291 ILE A C 1
ATOM 2272 O O . ILE A 1 291 ? 4.176 11.360 20.050 1.00 97.81 291 ILE A O 1
ATOM 2276 N N . ALA A 1 292 ? 2.025 11.347 20.671 1.00 97.88 292 ALA A N 1
ATOM 2277 C CA . ALA A 1 292 ? 1.535 11.026 19.332 1.00 97.88 292 ALA A CA 1
ATOM 2278 C C . ALA A 1 292 ? 1.910 12.105 18.306 1.00 97.88 292 ALA A C 1
ATOM 2280 O O . ALA A 1 292 ? 2.324 11.777 17.194 1.00 97.88 292 ALA A O 1
ATOM 2281 N N . TYR A 1 293 ? 1.827 13.382 18.692 1.00 98.25 293 TYR A N 1
ATOM 2282 C CA . TYR A 1 293 ? 2.290 14.496 17.865 1.00 98.25 293 TYR A CA 1
ATOM 2283 C C . TYR A 1 293 ? 3.809 14.452 17.632 1.00 98.25 293 TYR A C 1
ATOM 2285 O O . TYR A 1 293 ? 4.258 14.617 16.503 1.00 98.25 293 TYR A O 1
ATOM 2293 N N . GLY A 1 294 ? 4.612 14.170 18.661 1.00 98.19 294 GLY A N 1
ATOM 2294 C CA . GLY A 1 294 ? 6.065 14.031 18.537 1.00 98.19 294 GLY A CA 1
ATOM 2295 C C . GLY A 1 294 ? 6.479 12.875 17.620 1.00 98.19 294 GLY A C 1
ATOM 2296 O O . GLY A 1 294 ? 7.319 13.062 16.747 1.00 98.19 294 GLY A O 1
ATOM 2297 N N . LEU A 1 295 ? 5.836 11.711 17.756 1.00 98.06 295 LEU A N 1
ATOM 2298 C CA . LEU A 1 295 ? 6.103 10.516 16.943 1.00 98.06 295 LEU A CA 1
ATOM 2299 C C . LEU A 1 295 ? 5.687 10.654 15.473 1.00 98.06 295 LEU A C 1
ATOM 2301 O O . LEU A 1 295 ? 6.096 9.842 14.651 1.00 98.06 295 LEU A O 1
ATOM 2305 N N . THR A 1 296 ? 4.866 11.650 15.137 1.00 98.31 296 THR A N 1
ATOM 2306 C CA . THR A 1 296 ? 4.391 11.878 13.766 1.00 98.31 296 THR A CA 1
ATOM 2307 C C . THR A 1 296 ? 4.857 13.232 13.255 1.00 98.31 296 THR A C 1
ATOM 2309 O O . THR A 1 296 ? 5.821 13.289 12.502 1.00 98.31 296 THR A O 1
ATOM 2312 N N . GLY A 1 297 ? 4.259 14.329 13.719 1.00 98.19 297 GLY A N 1
ATOM 2313 C CA . GLY A 1 297 ? 4.659 15.695 13.380 1.00 98.19 297 GLY A CA 1
ATOM 2314 C C . GLY A 1 297 ? 6.133 15.964 13.691 1.00 98.19 297 GLY A C 1
ATOM 2315 O O . GLY A 1 297 ? 6.887 16.356 12.802 1.00 98.19 297 GLY A O 1
ATOM 2316 N N . GLY A 1 298 ? 6.582 15.675 14.915 1.00 97.81 298 GLY A N 1
ATOM 2317 C CA . GLY A 1 298 ? 7.993 15.841 15.292 1.00 97.81 298 GLY A CA 1
ATOM 2318 C C . GLY A 1 298 ? 8.944 15.037 14.399 1.00 97.81 298 GLY A C 1
ATOM 2319 O O . GLY A 1 298 ? 9.936 15.574 13.915 1.00 97.81 298 GLY A O 1
ATOM 2320 N N . LEU A 1 299 ? 8.594 13.785 14.100 1.00 97.69 299 LEU A N 1
ATOM 2321 C CA . LEU A 1 299 ? 9.373 12.933 13.204 1.00 97.69 299 LEU A CA 1
ATOM 2322 C C . LEU A 1 299 ? 9.415 13.468 11.763 1.00 97.69 299 LEU A C 1
ATOM 2324 O O . LEU A 1 299 ? 10.489 13.534 11.172 1.00 97.69 299 LEU A O 1
ATOM 2328 N N . THR A 1 300 ? 8.284 13.918 11.206 1.00 98.38 300 THR A N 1
ATOM 2329 C CA . THR A 1 300 ? 8.254 14.533 9.863 1.00 98.38 300 THR A CA 1
ATOM 2330 C C . THR A 1 300 ? 9.080 15.818 9.793 1.00 98.38 300 THR A C 1
ATOM 2332 O O . THR A 1 300 ? 9.712 16.081 8.772 1.00 98.38 300 THR A O 1
ATOM 2335 N N . LEU A 1 301 ? 9.143 16.589 10.885 1.00 98.44 301 LEU A N 1
ATOM 2336 C CA . LEU A 1 301 ? 10.003 17.766 10.977 1.00 98.44 301 LEU A CA 1
ATOM 2337 C C . LEU A 1 301 ? 11.487 17.380 11.014 1.00 98.44 301 LEU A C 1
ATOM 2339 O O . LEU A 1 301 ? 12.291 18.005 10.329 1.00 98.44 301 LEU A O 1
ATOM 2343 N N . ILE A 1 302 ? 11.852 16.335 11.762 1.00 98.19 302 ILE A N 1
ATOM 2344 C CA . ILE A 1 302 ? 13.220 15.795 11.775 1.00 98.19 302 ILE A CA 1
ATOM 2345 C C . ILE A 1 302 ? 13.620 15.340 10.367 1.00 98.19 302 ILE A C 1
ATOM 2347 O O . ILE A 1 302 ? 14.661 15.756 9.865 1.00 98.19 302 ILE A O 1
ATOM 2351 N N . PHE A 1 303 ? 12.767 14.571 9.689 1.00 97.81 303 PHE A N 1
ATOM 2352 C CA . PHE A 1 303 ? 12.999 14.152 8.306 1.00 97.81 303 PHE A CA 1
ATOM 2353 C C . PHE A 1 303 ? 13.139 15.334 7.345 1.00 97.81 303 PHE A C 1
ATOM 2355 O O . PHE A 1 303 ? 13.992 15.306 6.465 1.00 97.81 303 PHE A O 1
ATOM 2362 N N . TYR A 1 304 ? 12.363 16.402 7.525 1.00 98.06 304 TYR A N 1
ATOM 2363 C CA . TYR A 1 304 ? 12.535 17.622 6.741 1.00 98.06 304 TYR A CA 1
ATOM 2364 C C . TYR A 1 304 ? 13.887 18.308 6.999 1.00 98.06 304 TYR A C 1
ATOM 2366 O O . TYR A 1 304 ? 14.531 18.759 6.055 1.00 98.06 304 TYR A O 1
ATOM 2374 N N . LEU A 1 305 ? 14.325 18.417 8.255 1.00 97.81 305 LEU A N 1
ATOM 2375 C CA . LEU A 1 305 ? 15.547 19.147 8.609 1.00 97.81 305 LEU A CA 1
ATOM 2376 C C . LEU A 1 305 ? 16.820 18.383 8.228 1.00 97.81 305 LEU A C 1
ATOM 2378 O O . LEU A 1 305 ? 17.769 18.988 7.733 1.00 97.81 305 LEU A O 1
ATOM 2382 N N . MET A 1 306 ? 16.829 17.068 8.436 1.00 96.19 306 MET A N 1
ATOM 2383 C CA . MET A 1 306 ? 18.011 16.209 8.311 1.00 96.19 306 MET A CA 1
ATOM 2384 C C . MET A 1 306 ? 17.698 14.894 7.571 1.00 96.19 306 MET A C 1
ATOM 2386 O O . MET A 1 306 ? 17.878 13.814 8.132 1.00 96.19 306 MET A O 1
ATOM 2390 N N . PRO A 1 307 ? 17.226 14.951 6.311 1.00 95.12 307 PRO A N 1
ATOM 2391 C CA . PRO A 1 307 ? 16.818 13.755 5.577 1.00 95.12 307 PRO A CA 1
ATOM 2392 C C . PRO A 1 307 ? 17.969 12.772 5.319 1.00 95.12 307 PRO A C 1
ATOM 2394 O O . PRO A 1 307 ? 17.778 11.571 5.490 1.00 95.12 307 PRO A O 1
ATOM 2397 N N . SER A 1 308 ? 19.166 13.269 4.983 1.00 92.25 308 SER A N 1
ATOM 2398 C CA . SER A 1 308 ? 20.332 12.437 4.645 1.00 92.25 308 SER A CA 1
ATOM 2399 C C . SER A 1 308 ? 20.882 11.618 5.826 1.00 92.25 308 SER A C 1
ATOM 2401 O O . SER A 1 308 ? 21.738 10.769 5.627 1.00 92.25 308 SER A O 1
ATOM 2403 N N . LEU A 1 309 ? 20.394 11.826 7.060 1.00 92.88 309 LEU A N 1
ATOM 2404 C CA . LEU A 1 309 ? 20.706 10.934 8.190 1.00 92.88 309 LEU A CA 1
ATOM 2405 C C . LEU A 1 309 ? 19.898 9.628 8.168 1.00 92.88 309 LEU A C 1
ATOM 2407 O O . LEU A 1 309 ? 20.244 8.684 8.873 1.00 92.88 309 LEU A O 1
ATOM 2411 N N . PHE A 1 310 ? 18.799 9.591 7.413 1.00 92.75 310 PHE A N 1
ATOM 2412 C CA . PHE A 1 310 ? 17.857 8.469 7.383 1.00 92.75 310 PHE A CA 1
ATOM 2413 C C . PHE A 1 310 ? 17.724 7.836 5.994 1.00 92.75 310 PHE A C 1
ATOM 2415 O O . PHE A 1 310 ? 17.161 6.747 5.873 1.00 92.75 310 PHE A O 1
ATOM 2422 N N . PHE A 1 311 ? 18.177 8.532 4.951 1.00 94.06 311 PHE A N 1
ATOM 2423 C CA . PHE A 1 311 ? 17.878 8.218 3.563 1.00 94.06 311 PHE A CA 1
ATOM 2424 C C . PHE A 1 311 ? 19.067 8.530 2.656 1.00 94.06 311 PHE A C 1
ATOM 2426 O O . PHE A 1 311 ? 19.521 9.669 2.622 1.00 94.06 311 PHE A O 1
ATOM 2433 N N . ASP A 1 312 ? 19.480 7.542 1.860 1.00 91.25 312 ASP A N 1
ATOM 2434 C CA . ASP A 1 312 ? 20.605 7.685 0.925 1.00 91.25 312 ASP A CA 1
ATOM 2435 C C . ASP A 1 312 ? 20.201 8.276 -0.435 1.00 91.25 312 ASP A C 1
ATOM 2437 O O . ASP A 1 312 ? 21.058 8.619 -1.230 1.00 91.25 312 ASP A O 1
ATOM 2441 N N . PHE A 1 313 ? 18.901 8.382 -0.738 1.00 95.75 313 PHE A N 1
ATOM 2442 C CA . PHE A 1 313 ? 18.364 8.889 -2.017 1.00 95.75 313 PHE A CA 1
ATOM 2443 C C . PHE A 1 313 ? 18.717 8.095 -3.286 1.00 95.75 313 PHE A C 1
ATOM 2445 O O . PHE A 1 313 ? 18.424 8.538 -4.403 1.00 95.75 313 PHE A O 1
ATOM 2452 N N . PHE A 1 314 ? 19.237 6.881 -3.125 1.00 95.00 314 PHE A N 1
ATOM 2453 C CA . PHE A 1 314 ? 19.511 5.940 -4.208 1.00 95.00 314 PHE A CA 1
ATOM 2454 C C . PHE A 1 314 ? 18.945 4.559 -3.889 1.00 95.00 314 PHE A C 1
ATOM 2456 O O . PHE A 1 314 ? 18.851 4.158 -2.726 1.00 95.00 314 PHE A O 1
ATOM 2463 N N . SER A 1 315 ? 18.564 3.834 -4.934 1.00 91.62 315 SER A N 1
ATOM 2464 C CA . SER A 1 315 ? 18.266 2.406 -4.835 1.00 91.62 315 SER A CA 1
ATOM 2465 C C . SER A 1 315 ? 19.562 1.590 -4.750 1.00 91.62 315 SER A C 1
ATOM 2467 O O . SER A 1 315 ? 20.621 2.035 -5.197 1.00 91.62 315 SER A O 1
ATOM 2469 N N . GLN A 1 316 ? 19.483 0.361 -4.230 1.00 87.12 316 GLN A N 1
ATOM 2470 C CA . GLN A 1 316 ? 20.643 -0.544 -4.182 1.00 87.12 316 GLN A CA 1
ATOM 2471 C C . GLN A 1 316 ? 21.243 -0.791 -5.575 1.00 87.12 316 GLN A C 1
ATOM 2473 O O . GLN A 1 316 ? 22.459 -0.768 -5.739 1.00 87.12 316 GLN A O 1
ATOM 2478 N N . PHE A 1 317 ? 20.389 -0.940 -6.591 1.00 87.50 317 PHE A N 1
ATOM 2479 C CA . PHE A 1 317 ? 20.822 -1.133 -7.974 1.00 87.50 317 PHE A CA 1
ATOM 2480 C C . PHE A 1 317 ? 21.638 0.055 -8.504 1.00 87.50 317 PHE A C 1
ATOM 2482 O O . PHE A 1 317 ? 22.693 -0.139 -9.107 1.00 87.50 317 PHE A O 1
ATOM 2489 N N . GLU A 1 318 ? 21.178 1.285 -8.251 1.00 91.69 318 GLU A N 1
ATOM 2490 C CA . GLU A 1 318 ? 21.896 2.502 -8.648 1.00 91.69 318 GLU A CA 1
ATOM 2491 C C . GLU A 1 318 ? 23.251 2.605 -7.947 1.00 91.69 318 GLU A C 1
ATOM 2493 O O . GLU A 1 318 ? 24.255 2.891 -8.595 1.00 91.69 318 GLU A O 1
ATOM 2498 N N . LEU A 1 319 ? 23.303 2.320 -6.642 1.00 90.25 319 LEU A N 1
ATOM 2499 C CA . LEU A 1 319 ? 24.552 2.345 -5.879 1.00 90.25 319 LEU A CA 1
ATOM 2500 C C . LEU A 1 319 ? 25.578 1.357 -6.445 1.00 90.25 319 LEU A C 1
ATOM 2502 O O . LEU A 1 319 ? 26.728 1.728 -6.676 1.00 90.25 319 LEU A O 1
ATOM 2506 N N . GLU A 1 320 ? 25.169 0.121 -6.734 1.00 90.88 320 GLU A N 1
ATOM 2507 C CA . GLU A 1 320 ? 26.046 -0.870 -7.366 1.00 90.88 320 GLU A CA 1
ATOM 2508 C C . GLU A 1 320 ? 26.490 -0.451 -8.771 1.00 90.88 320 GLU A C 1
ATOM 2510 O O . GLU A 1 320 ? 27.628 -0.698 -9.171 1.00 90.88 320 GLU A O 1
ATOM 2515 N N . GLN A 1 321 ? 25.598 0.159 -9.553 1.00 89.38 321 GLN A N 1
ATOM 2516 C CA . GLN A 1 321 ? 25.928 0.654 -10.885 1.00 89.38 321 GLN A CA 1
ATOM 2517 C C . GLN A 1 321 ? 26.968 1.778 -10.816 1.00 89.38 321 GLN A C 1
ATOM 2519 O O . GLN A 1 321 ? 27.976 1.716 -11.519 1.00 89.38 321 GLN A O 1
ATOM 2524 N N . PHE A 1 322 ? 26.760 2.777 -9.957 1.00 90.06 322 PHE A N 1
ATOM 2525 C CA . PHE A 1 322 ? 27.696 3.888 -9.795 1.00 90.06 322 PHE A CA 1
ATOM 2526 C C . PHE A 1 322 ? 29.047 3.414 -9.258 1.00 90.06 322 PHE A C 1
ATOM 2528 O O . PHE A 1 322 ? 30.080 3.852 -9.761 1.00 90.06 322 PHE A O 1
ATOM 2535 N N . ASN A 1 323 ? 29.060 2.467 -8.317 1.00 88.50 323 ASN A N 1
ATOM 2536 C CA . ASN A 1 323 ? 30.302 1.889 -7.802 1.00 88.50 323 ASN A CA 1
ATOM 2537 C C . ASN A 1 323 ? 31.076 1.119 -8.883 1.00 88.50 323 ASN A C 1
ATOM 2539 O O . ASN A 1 323 ? 32.274 1.339 -9.035 1.00 88.50 323 ASN A O 1
ATOM 2543 N N . ARG A 1 324 ? 30.399 0.317 -9.718 1.00 87.62 324 ARG A N 1
ATOM 2544 C CA . ARG A 1 324 ? 31.044 -0.368 -10.855 1.00 87.62 324 ARG A CA 1
ATOM 2545 C C . ARG A 1 324 ? 31.676 0.606 -11.851 1.00 87.62 324 ARG A C 1
ATOM 2547 O O . ARG A 1 324 ? 32.778 0.360 -12.339 1.00 87.62 324 ARG A O 1
ATOM 2554 N N . ILE A 1 325 ? 31.002 1.718 -12.150 1.00 85.50 325 ILE A N 1
ATOM 2555 C CA . ILE A 1 325 ? 31.540 2.742 -13.060 1.00 85.50 325 ILE A CA 1
ATOM 2556 C C . ILE A 1 325 ? 32.775 3.412 -12.441 1.00 85.50 325 ILE A C 1
ATOM 2558 O O . ILE A 1 325 ? 33.792 3.548 -13.123 1.00 85.50 325 ILE A O 1
ATOM 2562 N N . ARG A 1 326 ? 32.717 3.764 -11.147 1.00 83.94 326 ARG A N 1
ATOM 2563 C CA . ARG A 1 326 ? 33.853 4.338 -10.402 1.00 83.94 326 ARG A CA 1
ATOM 2564 C C . ARG A 1 326 ? 35.084 3.430 -10.428 1.00 83.94 326 ARG A C 1
ATOM 2566 O O . ARG A 1 326 ? 36.194 3.923 -10.593 1.00 83.94 326 ARG A O 1
ATOM 2573 N N . GLU A 1 327 ? 34.885 2.123 -10.278 1.00 83.62 327 GLU A N 1
ATOM 2574 C CA . GLU A 1 327 ? 35.965 1.129 -10.288 1.00 83.62 327 GLU A CA 1
ATOM 2575 C C . GLU A 1 327 ? 36.573 0.921 -11.680 1.00 83.62 327 GLU A C 1
ATOM 2577 O O . GLU A 1 327 ? 37.769 0.660 -11.798 1.00 83.62 327 GLU A O 1
ATOM 2582 N N . THR A 1 328 ? 35.768 1.053 -12.738 1.00 79.25 328 THR A N 1
ATOM 2583 C CA . THR A 1 328 ? 36.213 0.767 -14.110 1.00 79.25 328 THR A CA 1
ATOM 2584 C C . THR A 1 328 ? 36.993 1.936 -14.726 1.00 79.25 328 THR A C 1
ATOM 2586 O O . THR A 1 328 ? 37.974 1.696 -15.424 1.00 79.25 328 THR A O 1
ATOM 2589 N N . ASN A 1 329 ? 36.617 3.194 -14.442 1.00 74.50 329 ASN A N 1
ATOM 2590 C CA . ASN A 1 329 ? 37.238 4.388 -15.033 1.00 74.50 329 ASN A CA 1
ATOM 2591 C C . ASN A 1 329 ? 37.504 5.491 -13.989 1.00 74.50 329 ASN A C 1
ATOM 2593 O O . ASN A 1 329 ? 36.629 6.301 -13.680 1.00 74.50 329 ASN A O 1
ATOM 2597 N N . ALA A 1 330 ? 38.748 5.610 -13.511 1.00 66.81 330 ALA A N 1
ATOM 2598 C CA . ALA A 1 330 ? 39.129 6.615 -12.506 1.00 66.81 330 ALA A CA 1
ATOM 2599 C C . ALA A 1 330 ? 38.910 8.079 -12.954 1.00 66.81 330 ALA A C 1
ATOM 2601 O O . ALA A 1 330 ? 38.626 8.940 -12.124 1.00 66.81 330 ALA A O 1
ATOM 2602 N N . ASN A 1 331 ? 39.000 8.365 -14.260 1.00 68.62 331 ASN A N 1
ATOM 2603 C CA . ASN A 1 331 ? 38.752 9.706 -14.810 1.00 68.62 331 ASN A CA 1
ATOM 2604 C C . ASN A 1 331 ? 37.256 10.081 -14.828 1.00 68.62 331 ASN A C 1
ATOM 2606 O O . ASN A 1 331 ? 36.933 11.266 -14.769 1.00 68.62 331 ASN A O 1
ATOM 2610 N N . ASP A 1 332 ? 36.355 9.093 -14.846 1.00 74.38 332 ASP A N 1
ATOM 2611 C CA . ASP A 1 332 ? 34.902 9.310 -14.843 1.00 74.38 332 ASP A CA 1
ATOM 2612 C C . ASP A 1 332 ? 34.340 9.409 -13.413 1.00 74.38 332 ASP A C 1
ATOM 2614 O O . ASP A 1 332 ? 33.228 9.902 -13.213 1.00 74.38 332 ASP A O 1
ATOM 2618 N N . ALA A 1 333 ? 35.109 8.996 -12.396 1.00 81.12 333 ALA A N 1
ATOM 2619 C CA . ALA A 1 333 ? 34.670 8.974 -10.999 1.00 81.12 333 ALA A CA 1
ATOM 2620 C C . ALA A 1 333 ? 34.229 10.361 -10.499 1.00 81.12 333 ALA A C 1
ATOM 2622 O O . ALA A 1 333 ? 33.139 10.494 -9.950 1.00 81.12 333 ALA A O 1
ATOM 2623 N N . ALA A 1 334 ? 35.008 11.413 -10.777 1.00 85.00 334 ALA A N 1
ATOM 2624 C CA . ALA A 1 334 ? 34.659 12.780 -10.378 1.00 85.00 334 ALA A CA 1
ATOM 2625 C C . ALA A 1 334 ? 33.375 13.290 -11.062 1.00 85.00 334 ALA A C 1
ATOM 2627 O O . ALA A 1 334 ? 32.592 14.030 -10.464 1.00 85.00 334 ALA A O 1
ATOM 2628 N N . GLN A 1 335 ? 33.137 12.882 -12.313 1.00 86.69 335 GLN A N 1
ATOM 2629 C CA . GLN A 1 335 ? 31.926 13.240 -13.047 1.00 86.69 335 GLN A CA 1
ATOM 2630 C C . GLN A 1 335 ? 30.700 12.503 -12.498 1.00 86.69 335 GLN A C 1
ATOM 2632 O O . GLN A 1 335 ? 29.637 13.112 -12.356 1.00 86.69 335 GLN A O 1
ATOM 2637 N N . ILE A 1 336 ? 30.843 11.220 -12.160 1.00 88.88 336 ILE A N 1
ATOM 2638 C CA . ILE A 1 336 ? 29.792 10.432 -11.507 1.00 88.88 336 ILE A CA 1
ATOM 2639 C C . ILE A 1 336 ? 29.486 10.987 -10.115 1.00 88.88 336 ILE A C 1
ATOM 2641 O O . ILE A 1 336 ? 28.319 11.136 -9.769 1.00 88.88 336 ILE A O 1
ATOM 2645 N N . ASP A 1 337 ? 30.493 11.373 -9.337 1.00 90.56 337 ASP A N 1
ATOM 2646 C CA . ASP A 1 337 ? 30.288 11.966 -8.013 1.00 90.56 337 ASP A CA 1
ATOM 2647 C C . ASP A 1 337 ? 29.516 13.282 -8.106 1.00 90.56 337 ASP A C 1
ATOM 2649 O O . ASP A 1 337 ? 28.515 13.463 -7.413 1.00 90.56 337 ASP A O 1
ATOM 2653 N N . ALA A 1 338 ? 29.897 14.159 -9.039 1.00 92.12 338 ALA A N 1
ATOM 2654 C CA . ALA A 1 338 ? 29.145 15.379 -9.305 1.00 92.12 338 ALA A CA 1
ATOM 2655 C C . ALA A 1 338 ? 27.706 15.077 -9.762 1.00 92.12 338 ALA A C 1
ATOM 2657 O O . ALA A 1 338 ? 26.763 15.701 -9.279 1.00 92.12 338 ALA A O 1
ATOM 2658 N N . PHE A 1 339 ? 27.507 14.092 -10.642 1.00 93.81 339 PHE A N 1
ATOM 2659 C CA . PHE A 1 339 ? 26.176 13.683 -11.096 1.00 93.81 339 PHE A CA 1
ATOM 2660 C C . PHE A 1 339 ? 25.305 13.144 -9.951 1.00 93.81 339 PHE A C 1
ATOM 2662 O O . PHE A 1 339 ? 24.159 13.569 -9.798 1.00 93.81 339 PHE A O 1
ATOM 2669 N N . THR A 1 340 ? 25.844 12.238 -9.131 1.00 94.56 340 THR A N 1
ATOM 2670 C CA . THR A 1 340 ? 25.132 11.641 -7.991 1.00 94.56 340 THR A CA 1
ATOM 2671 C C . THR A 1 340 ? 24.783 12.692 -6.943 1.00 94.56 340 THR A C 1
ATOM 2673 O O . THR A 1 340 ? 23.629 12.751 -6.532 1.00 94.56 340 THR A O 1
ATOM 2676 N N . ALA A 1 341 ? 25.697 13.606 -6.603 1.00 95.19 341 ALA A N 1
ATOM 2677 C CA . ALA A 1 341 ? 25.409 14.702 -5.678 1.00 95.19 341 ALA A CA 1
ATOM 2678 C C . ALA A 1 341 ? 24.234 15.573 -6.160 1.00 95.19 341 ALA A C 1
ATOM 2680 O O . ALA A 1 341 ? 23.347 15.926 -5.383 1.00 95.19 341 ALA A O 1
ATOM 2681 N N . GLN A 1 342 ? 24.174 15.883 -7.459 1.00 96.44 342 GLN A N 1
ATOM 2682 C CA . GLN A 1 342 ? 23.071 16.662 -8.030 1.00 96.44 342 GLN A CA 1
ATOM 2683 C C . GLN A 1 342 ? 21.756 15.869 -8.060 1.00 96.44 342 GLN A C 1
ATOM 2685 O O . GLN A 1 342 ? 20.687 16.431 -7.812 1.00 96.44 342 GLN A O 1
ATOM 2690 N N . LEU A 1 343 ? 21.813 14.559 -8.321 1.00 96.50 343 LEU A N 1
ATOM 2691 C CA . LEU A 1 343 ? 20.641 13.685 -8.253 1.00 96.50 343 LEU A CA 1
ATOM 2692 C C . LEU A 1 343 ? 20.087 13.591 -6.822 1.00 96.50 343 LEU A C 1
ATOM 2694 O O . LEU A 1 343 ? 18.869 13.682 -6.636 1.00 96.50 343 LEU A O 1
ATOM 2698 N N . GLU A 1 344 ? 20.963 13.478 -5.818 1.00 96.62 344 GLU A N 1
ATOM 2699 C CA . GLU A 1 344 ? 20.587 13.509 -4.402 1.00 96.62 344 GLU A CA 1
ATOM 2700 C C . GLU A 1 344 ? 19.883 14.824 -4.060 1.00 96.62 344 GLU A C 1
ATOM 2702 O O . GLU A 1 344 ? 18.791 14.789 -3.500 1.00 96.62 344 GLU A O 1
ATOM 2707 N N . VAL A 1 345 ? 20.432 15.980 -4.455 1.00 96.62 345 VAL A N 1
ATOM 2708 C CA . VAL A 1 345 ? 19.812 17.295 -4.202 1.00 96.62 345 VAL A CA 1
ATOM 2709 C C . VAL A 1 345 ? 18.376 17.352 -4.732 1.00 96.62 345 VAL A C 1
ATOM 2711 O O . VAL A 1 345 ? 17.464 17.782 -4.017 1.00 96.62 345 VAL A O 1
ATOM 2714 N N . VAL A 1 346 ? 18.146 16.877 -5.961 1.00 97.44 346 VAL A N 1
ATOM 2715 C CA . VAL A 1 346 ? 16.808 16.855 -6.571 1.00 97.44 346 VAL A CA 1
ATOM 2716 C C . VAL A 1 346 ? 15.867 15.934 -5.793 1.00 97.44 346 VAL A C 1
ATOM 2718 O O . VAL A 1 346 ? 14.771 16.354 -5.413 1.00 97.44 346 VAL A O 1
ATOM 2721 N N . ARG A 1 347 ? 16.273 14.690 -5.514 1.00 97.50 347 ARG A N 1
ATOM 2722 C CA . ARG A 1 347 ? 15.434 13.709 -4.801 1.00 97.50 347 ARG A CA 1
ATOM 2723 C C . ARG A 1 347 ? 15.175 14.113 -3.347 1.00 97.50 347 ARG A C 1
ATOM 2725 O O . ARG A 1 347 ? 14.046 13.986 -2.868 1.00 97.50 347 ARG A O 1
ATOM 2732 N N . ALA A 1 348 ? 16.170 14.678 -2.670 1.00 97.50 348 ALA A N 1
ATOM 2733 C CA . ALA A 1 348 ? 16.043 15.235 -1.330 1.00 97.50 348 ALA A CA 1
ATOM 2734 C C . ALA A 1 348 ? 15.071 16.415 -1.303 1.00 97.50 348 ALA A C 1
ATOM 2736 O O . ALA A 1 348 ? 14.271 16.522 -0.375 1.00 97.50 348 ALA A O 1
ATOM 2737 N N . HIS A 1 349 ? 15.064 17.269 -2.330 1.00 97.44 349 HIS A N 1
ATOM 2738 C CA . HIS A 1 349 ? 14.074 18.337 -2.439 1.00 97.44 349 HIS A CA 1
ATOM 2739 C C . HIS A 1 349 ? 12.643 17.789 -2.569 1.00 97.44 349 HIS A C 1
ATOM 2741 O O . HIS A 1 349 ? 11.745 18.252 -1.861 1.00 97.44 349 HIS A O 1
ATOM 2747 N N . ILE A 1 350 ? 12.432 16.767 -3.410 1.00 97.31 350 ILE A N 1
ATOM 2748 C CA . ILE A 1 350 ? 11.130 16.090 -3.566 1.00 97.31 350 ILE A CA 1
ATOM 2749 C C . ILE A 1 350 ? 10.649 15.525 -2.224 1.00 97.31 350 ILE A C 1
ATOM 2751 O O . ILE A 1 350 ? 9.502 15.742 -1.826 1.00 97.31 350 ILE A O 1
ATOM 2755 N N . PHE A 1 351 ? 11.536 14.831 -1.511 1.00 98.00 351 PHE A N 1
ATOM 2756 C CA . PHE A 1 351 ? 11.254 14.276 -0.192 1.00 98.00 351 PHE A CA 1
ATOM 2757 C C . PHE A 1 351 ? 10.909 15.366 0.831 1.00 98.00 351 PHE A C 1
ATOM 2759 O O . PHE A 1 351 ? 9.882 15.288 1.506 1.00 98.00 351 PHE A O 1
ATOM 2766 N N . LYS A 1 352 ? 11.738 16.415 0.927 1.00 98.06 352 LYS A N 1
ATOM 2767 C CA . LYS A 1 352 ? 11.569 17.518 1.886 1.00 98.06 352 LYS A CA 1
ATOM 2768 C C . LYS A 1 352 ? 10.249 18.254 1.683 1.00 98.06 352 LYS A C 1
ATOM 2770 O O . LYS A 1 352 ? 9.592 18.584 2.671 1.00 98.06 352 LYS A O 1
ATOM 2775 N N . ALA A 1 353 ? 9.837 18.482 0.436 1.00 97.88 353 ALA A N 1
ATOM 2776 C CA . ALA A 1 353 ? 8.564 19.131 0.131 1.00 97.88 353 ALA A CA 1
ATOM 2777 C C . ALA A 1 353 ? 7.375 18.369 0.745 1.00 97.88 353 ALA A C 1
ATOM 2779 O O . ALA A 1 353 ? 6.508 18.965 1.389 1.00 97.88 353 ALA A O 1
ATOM 2780 N N . ASP A 1 354 ? 7.369 17.042 0.624 1.00 97.88 354 ASP A N 1
ATOM 2781 C CA . ASP A 1 354 ? 6.302 16.202 1.166 1.00 97.88 354 ASP A CA 1
ATOM 2782 C C . ASP A 1 354 ? 6.438 15.928 2.672 1.00 97.88 354 ASP A C 1
ATOM 2784 O O . ASP A 1 354 ? 5.423 15.791 3.363 1.00 97.88 354 ASP A O 1
ATOM 2788 N N . ALA A 1 355 ? 7.658 15.906 3.214 1.00 98.50 355 ALA A N 1
ATOM 2789 C CA . ALA A 1 355 ? 7.886 15.857 4.658 1.00 98.50 355 ALA A CA 1
ATOM 2790 C C . ALA A 1 355 ? 7.309 17.111 5.339 1.00 98.50 355 ALA A C 1
ATOM 2792 O O . ALA A 1 355 ? 6.562 17.006 6.314 1.00 98.50 355 ALA A O 1
ATOM 2793 N N . MET A 1 356 ? 7.565 18.292 4.763 1.00 98.50 356 MET A N 1
ATOM 2794 C CA . MET A 1 356 ? 6.998 19.561 5.226 1.00 98.50 356 MET A CA 1
ATOM 2795 C C . MET A 1 356 ? 5.473 19.593 5.078 1.00 98.50 356 MET A C 1
ATOM 2797 O O . MET A 1 356 ? 4.768 19.978 6.010 1.00 98.50 356 MET A O 1
ATOM 2801 N N . ARG A 1 357 ? 4.939 19.141 3.936 1.00 98.19 357 ARG A N 1
ATOM 2802 C CA . ARG A 1 357 ? 3.488 19.003 3.725 1.00 98.19 357 ARG A CA 1
ATOM 2803 C C . ARG A 1 357 ? 2.843 18.177 4.844 1.00 98.19 357 ARG A C 1
ATOM 2805 O O . ARG A 1 357 ? 1.864 18.617 5.447 1.00 98.19 357 ARG A O 1
ATOM 2812 N N . SER A 1 358 ? 3.411 17.010 5.137 1.00 98.62 358 SER A N 1
ATOM 2813 C CA . SER A 1 358 ? 2.911 16.088 6.164 1.00 98.62 358 SE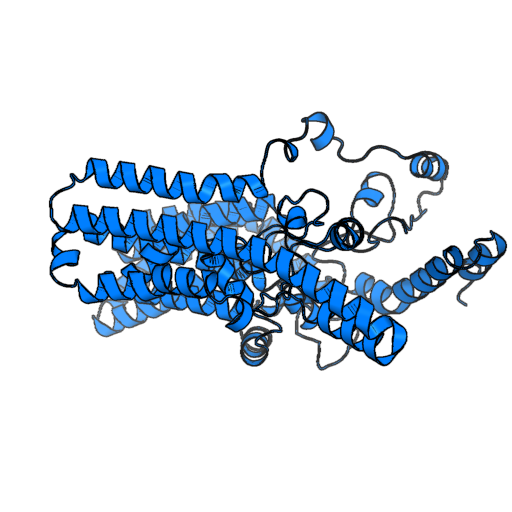R A CA 1
ATOM 2814 C C . SER A 1 358 ? 2.971 16.719 7.557 1.00 98.62 358 SER A C 1
ATOM 2816 O O . SER A 1 358 ? 1.985 16.673 8.295 1.00 98.62 358 SER A O 1
ATOM 2818 N N . PHE A 1 359 ? 4.077 17.397 7.885 1.00 98.75 359 PHE A N 1
ATOM 2819 C CA . PHE A 1 359 ? 4.224 18.159 9.126 1.00 98.75 359 PHE A CA 1
ATOM 2820 C C . PHE A 1 359 ? 3.126 19.218 9.290 1.00 98.75 359 PHE A C 1
ATOM 2822 O O . PHE A 1 359 ? 2.502 19.301 10.352 1.00 98.75 359 PHE A O 1
ATOM 2829 N N . ILE A 1 360 ? 2.849 20.000 8.241 1.00 98.69 360 ILE A N 1
ATOM 2830 C CA . ILE A 1 360 ? 1.818 21.047 8.260 1.00 98.69 360 ILE A CA 1
ATOM 2831 C C . ILE A 1 360 ? 0.440 20.435 8.525 1.00 98.69 360 ILE A C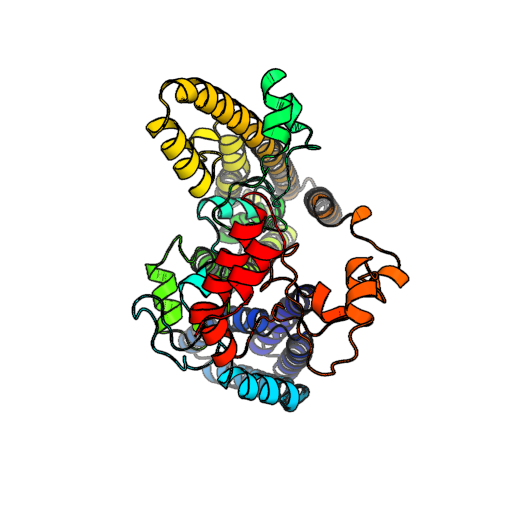 1
ATOM 2833 O O . ILE A 1 360 ? -0.253 20.879 9.440 1.00 98.69 360 ILE A O 1
ATOM 2837 N N . PHE A 1 361 ? 0.040 19.395 7.786 1.00 98.69 361 PHE A N 1
ATOM 2838 C CA . PHE A 1 361 ? -1.280 18.782 7.973 1.00 98.69 361 PHE A CA 1
ATOM 2839 C C . PHE A 1 361 ? -1.442 18.122 9.343 1.00 98.69 361 PHE A C 1
ATOM 2841 O O . PHE A 1 361 ? -2.497 18.269 9.965 1.00 98.69 361 PHE A O 1
ATOM 2848 N N . ILE A 1 362 ? -0.401 17.460 9.853 1.00 98.81 362 ILE A N 1
ATOM 2849 C CA . ILE A 1 362 ? -0.414 16.901 11.209 1.00 98.81 362 ILE A CA 1
ATOM 2850 C C . ILE A 1 362 ? -0.545 18.014 12.244 1.00 98.81 362 ILE A C 1
ATOM 2852 O O . ILE A 1 362 ? -1.372 17.911 13.146 1.00 98.81 362 ILE A O 1
ATOM 2856 N N . THR A 1 363 ? 0.214 19.100 12.100 1.00 98.69 363 THR A N 1
ATOM 2857 C CA . THR A 1 363 ? 0.163 20.247 13.017 1.00 98.69 363 THR A CA 1
ATOM 2858 C C . THR A 1 363 ? -1.212 20.904 13.018 1.00 98.69 363 THR A C 1
ATOM 2860 O O . THR A 1 363 ? -1.749 21.192 14.086 1.00 98.69 363 THR A O 1
ATOM 2863 N N . LEU A 1 364 ? -1.829 21.081 11.847 1.00 98.69 364 LEU A N 1
ATOM 2864 C CA . LEU A 1 364 ? -3.186 21.616 11.731 1.00 98.69 364 LEU A CA 1
ATOM 2865 C C . LEU A 1 364 ? -4.220 20.687 12.380 1.00 98.69 364 LEU A C 1
ATOM 2867 O O . LEU A 1 364 ? -5.039 21.146 13.177 1.00 98.69 364 LEU A O 1
ATOM 2871 N N . ALA A 1 365 ? -4.168 19.382 12.102 1.00 98.50 365 ALA A N 1
ATOM 2872 C CA . ALA A 1 365 ? -5.078 18.410 12.707 1.00 98.50 365 ALA A CA 1
ATOM 2873 C C . ALA A 1 365 ? -4.912 18.334 14.235 1.00 98.50 365 ALA A C 1
ATOM 2875 O O . ALA A 1 365 ? -5.899 18.309 14.975 1.00 98.50 365 ALA A O 1
ATOM 2876 N N . ALA A 1 366 ? -3.668 18.348 14.715 1.00 98.25 366 ALA A N 1
ATOM 2877 C CA . ALA A 1 366 ? -3.330 18.387 16.129 1.00 98.25 366 ALA A CA 1
ATOM 2878 C C . ALA A 1 366 ? -3.874 19.669 16.783 1.00 98.25 366 ALA A C 1
ATOM 2880 O O . ALA A 1 366 ? -4.590 19.591 17.781 1.00 98.25 366 ALA A O 1
ATOM 2881 N N . ALA A 1 367 ? -3.649 20.840 16.178 1.00 98.00 367 ALA A N 1
ATOM 2882 C CA . ALA A 1 367 ? -4.173 22.116 16.662 1.00 98.00 367 ALA A CA 1
ATOM 2883 C C . ALA A 1 367 ? -5.708 22.120 16.755 1.00 98.00 367 ALA A C 1
ATOM 2885 O O . ALA A 1 367 ? -6.257 22.525 17.781 1.00 98.00 367 ALA A O 1
ATOM 2886 N N . VAL A 1 368 ? -6.408 21.609 15.736 1.00 98.06 368 VAL A N 1
ATOM 2887 C CA . VAL A 1 368 ? -7.874 21.474 15.751 1.00 98.06 368 VAL A CA 1
ATOM 2888 C C . VAL A 1 368 ? -8.334 20.582 16.909 1.00 98.06 368 VAL A C 1
ATOM 2890 O O . VAL A 1 368 ? -9.233 20.974 17.658 1.00 98.06 368 VAL A O 1
ATOM 2893 N N . LEU A 1 369 ? -7.703 19.417 17.111 1.00 97.31 369 LEU A N 1
ATOM 2894 C CA . LEU A 1 369 ? -8.015 18.541 18.248 1.00 97.31 369 LEU A CA 1
ATOM 2895 C C . LEU A 1 369 ? -7.730 19.212 19.583 1.00 97.31 369 LEU A C 1
ATOM 2897 O O . LEU A 1 369 ? -8.536 19.095 20.501 1.00 97.31 369 LEU A O 1
ATOM 2901 N N . TYR A 1 370 ? -6.618 19.931 19.700 1.00 96.06 370 TYR A N 1
ATOM 2902 C CA . TYR A 1 370 ? -6.262 20.633 20.921 1.00 96.06 370 TYR A CA 1
ATOM 2903 C C . TYR A 1 370 ? -7.309 21.693 21.275 1.00 96.06 370 TYR A C 1
ATOM 2905 O O . TYR A 1 370 ? -7.824 21.689 22.391 1.00 96.06 370 TYR A O 1
ATOM 2913 N N . ILE A 1 371 ? -7.696 22.548 20.321 1.00 96.25 371 ILE A N 1
ATOM 2914 C CA . ILE A 1 371 ? -8.734 23.578 20.508 1.00 96.25 371 ILE A CA 1
ATOM 2915 C C . ILE A 1 371 ? -10.076 22.934 20.890 1.00 96.25 371 ILE A C 1
ATOM 2917 O O . ILE A 1 371 ? -10.758 23.418 21.800 1.00 96.25 371 ILE A O 1
ATOM 2921 N N . TYR A 1 372 ? -10.438 21.822 20.243 1.00 96.50 372 TYR A N 1
ATOM 2922 C CA . TYR A 1 372 ? -11.629 21.045 20.585 1.00 96.50 372 TYR A CA 1
ATOM 2923 C C . TYR A 1 372 ? -11.566 20.467 22.003 1.00 96.50 372 TYR A C 1
ATOM 2925 O O . TYR A 1 372 ? -12.514 20.617 22.772 1.00 96.50 372 TYR A O 1
ATOM 2933 N N . GLY A 1 373 ? -10.426 19.894 22.391 1.00 94.44 373 GLY A N 1
ATOM 2934 C CA . GLY A 1 373 ? -10.175 19.386 23.738 1.00 94.44 373 GLY A CA 1
ATOM 2935 C C . GLY A 1 373 ? -10.259 20.470 24.813 1.00 94.44 373 GLY A C 1
ATOM 2936 O O . GLY A 1 373 ? -10.666 20.177 25.933 1.00 94.44 373 GLY A O 1
ATOM 2937 N N . GLN A 1 374 ? -9.955 21.730 24.476 1.00 93.00 374 GLN A N 1
ATOM 2938 C CA . GLN A 1 374 ? -10.156 22.888 25.358 1.00 93.00 374 GLN A CA 1
ATOM 2939 C C . GLN A 1 374 ? -11.623 23.334 25.487 1.00 93.00 374 GLN A C 1
ATOM 2941 O O . GLN A 1 374 ? -11.909 24.229 26.278 1.00 93.00 374 GLN A O 1
ATOM 2946 N N . GLY A 1 375 ? -12.554 22.733 24.742 1.00 92.81 375 GLY A N 1
ATOM 2947 C CA . GLY A 1 375 ? -13.966 23.127 24.723 1.00 92.81 375 GLY A CA 1
ATOM 2948 C C . GLY A 1 375 ? -14.248 24.394 23.910 1.00 92.81 375 GLY A C 1
ATOM 2949 O O . GLY A 1 375 ? -15.349 24.932 23.978 1.00 92.81 375 GLY A O 1
ATOM 2950 N N . LYS A 1 376 ? -13.273 24.882 23.129 1.00 93.06 376 LYS A N 1
ATOM 2951 C CA . LYS A 1 376 ? -13.399 26.110 22.322 1.00 93.06 376 LYS A CA 1
ATOM 2952 C C . LYS A 1 376 ? -13.994 25.873 20.928 1.00 93.06 376 LYS A C 1
ATOM 2954 O O . LYS A 1 376 ? -14.286 26.834 20.223 1.00 93.06 376 LYS A O 1
ATOM 2959 N N . LEU A 1 377 ? -14.175 24.614 20.521 1.00 94.69 377 LEU A N 1
ATOM 2960 C CA . LEU A 1 377 ? -14.713 24.228 19.214 1.00 94.69 377 LEU A CA 1
ATOM 2961 C C . LEU A 1 377 ? -15.950 23.338 19.387 1.00 94.69 377 LEU A C 1
ATOM 2963 O O . LEU A 1 377 ? -15.944 22.405 20.187 1.00 94.69 377 LEU A O 1
ATOM 2967 N N . LYS A 1 378 ? -17.012 23.598 18.616 1.00 94.81 378 LYS A N 1
ATOM 2968 C CA . LYS A 1 378 ? -18.226 22.761 18.616 1.00 94.81 378 LYS A CA 1
ATOM 2969 C C . LYS A 1 378 ? -18.022 21.491 17.778 1.00 94.81 378 LYS A C 1
ATOM 2971 O O . LYS A 1 378 ? -17.248 21.480 16.825 1.00 94.81 378 LYS A O 1
ATOM 2976 N N . GLN A 1 379 ? -18.780 20.438 18.087 1.00 94.25 379 GLN A N 1
ATOM 2977 C CA . GLN A 1 379 ? -18.684 19.127 17.424 1.00 94.25 379 GLN A CA 1
ATOM 2978 C C . GLN A 1 379 ? -18.860 19.166 15.897 1.00 94.25 379 GLN A C 1
ATOM 2980 O O . GLN A 1 379 ? -18.098 18.519 15.186 1.00 94.25 379 GLN A O 1
ATOM 2985 N N . HIS A 1 380 ? -19.821 19.931 15.370 1.00 94.56 380 HIS A N 1
ATOM 2986 C CA . HIS A 1 380 ? -20.020 20.021 13.916 1.00 94.56 380 HIS A CA 1
ATOM 2987 C C . HIS A 1 380 ? -18.820 20.665 13.208 1.00 94.56 380 HIS A C 1
ATOM 2989 O O . HIS A 1 380 ? -18.422 20.202 12.143 1.00 94.56 380 HIS A O 1
ATOM 2995 N N . TRP A 1 381 ? -18.184 21.666 13.826 1.00 96.62 381 TRP A N 1
ATOM 2996 C CA . TRP A 1 381 ? -16.976 22.283 13.278 1.00 96.62 381 TRP A CA 1
ATOM 2997 C C . TRP A 1 381 ? -15.775 21.341 13.298 1.00 96.62 381 TRP A C 1
ATOM 2999 O O . TRP A 1 381 ? -14.963 21.396 12.383 1.00 96.62 381 TRP A O 1
ATOM 3009 N N . LEU A 1 382 ? -15.684 20.440 14.282 1.00 96.44 382 LEU A N 1
ATOM 3010 C CA . LEU A 1 382 ? -14.664 19.391 14.284 1.00 96.44 382 LEU A CA 1
ATOM 3011 C C . LEU A 1 382 ? -14.819 18.462 13.069 1.00 96.44 382 LEU A C 1
ATOM 3013 O O . LEU A 1 382 ? -13.832 18.168 12.399 1.00 96.44 382 LEU A O 1
ATOM 3017 N N . ILE A 1 383 ? -16.051 18.036 12.765 1.00 96.19 383 ILE A N 1
ATOM 3018 C CA . ILE A 1 383 ? -16.344 17.178 11.605 1.00 96.19 383 ILE A CA 1
ATOM 3019 C C . ILE A 1 383 ? -15.977 17.895 10.304 1.00 96.19 383 ILE A C 1
ATOM 3021 O O . ILE A 1 383 ? -15.269 17.323 9.476 1.00 96.19 383 ILE A O 1
ATOM 3025 N N . VAL A 1 384 ? -16.413 19.148 10.136 1.00 97.69 384 VAL A N 1
ATOM 3026 C CA . VAL A 1 384 ? -16.099 19.953 8.944 1.00 97.69 384 VAL A CA 1
ATOM 3027 C C . VAL A 1 384 ? -14.588 20.132 8.795 1.00 97.69 384 VAL A C 1
ATOM 3029 O O . VAL A 1 384 ? -14.053 19.874 7.720 1.00 97.69 384 VAL A O 1
ATOM 3032 N N . ALA A 1 385 ? -13.886 20.499 9.871 1.00 97.81 385 ALA A N 1
ATOM 3033 C CA . ALA A 1 385 ? -12.441 20.704 9.846 1.00 97.81 385 ALA A CA 1
ATOM 3034 C C . ALA A 1 385 ? -11.683 19.431 9.446 1.00 97.81 385 ALA A C 1
ATOM 3036 O O . ALA A 1 385 ? -10.857 19.483 8.541 1.00 97.81 385 ALA A O 1
ATOM 3037 N N . PHE A 1 386 ? -11.985 18.281 10.058 1.00 97.94 386 PHE A N 1
ATOM 3038 C CA . PHE A 1 386 ? -11.329 17.019 9.700 1.00 97.94 386 PHE A CA 1
ATOM 3039 C C . PHE A 1 386 ? -11.680 16.549 8.289 1.00 97.94 386 PHE A C 1
ATOM 3041 O O . PHE A 1 386 ? -10.803 16.051 7.591 1.00 97.94 386 PHE A O 1
ATOM 3048 N N . THR A 1 387 ? -12.924 16.747 7.848 1.00 97.62 387 THR A N 1
ATOM 3049 C CA . THR A 1 387 ? -13.331 16.418 6.475 1.00 97.62 387 THR A CA 1
ATOM 3050 C C . THR A 1 387 ? -12.516 17.229 5.470 1.00 97.62 387 THR A C 1
ATOM 3052 O O . THR A 1 387 ? -11.913 16.656 4.568 1.00 97.62 387 THR A O 1
ATOM 3055 N N . LEU A 1 388 ? -12.431 18.550 5.655 1.00 98.31 388 LEU A N 1
ATOM 3056 C CA . LEU A 1 388 ? -11.659 19.423 4.770 1.00 98.31 388 LEU A CA 1
ATOM 3057 C C . LEU A 1 388 ? -10.162 19.116 4.827 1.00 98.31 388 LEU A C 1
ATOM 3059 O O . LEU A 1 388 ? -9.543 18.969 3.780 1.00 98.31 388 LEU A O 1
ATOM 3063 N N . LEU A 1 389 ? -9.581 18.975 6.021 1.00 98.31 389 LEU A N 1
ATOM 3064 C CA . LEU A 1 389 ? -8.152 18.695 6.169 1.00 98.31 389 LEU A CA 1
ATOM 3065 C C . LEU A 1 389 ? -7.759 17.375 5.496 1.00 98.31 389 LEU A C 1
ATOM 3067 O O . LEU A 1 389 ? -6.779 17.350 4.758 1.00 98.31 389 LEU A O 1
ATOM 3071 N N . ILE A 1 390 ? -8.535 16.304 5.692 1.00 98.00 390 ILE A N 1
ATOM 3072 C CA . ILE A 1 390 ? -8.264 15.004 5.061 1.00 98.00 390 ILE A CA 1
ATOM 3073 C C . ILE A 1 390 ? -8.428 15.093 3.540 1.00 98.00 390 ILE A C 1
ATOM 3075 O O . ILE A 1 390 ? -7.591 14.564 2.815 1.00 98.00 390 ILE A O 1
ATOM 3079 N N . LEU A 1 391 ? -9.452 15.787 3.030 1.00 97.81 391 LEU A N 1
ATOM 3080 C CA . LEU A 1 391 ? -9.623 15.965 1.583 1.00 97.81 391 LEU A CA 1
ATOM 3081 C C . LEU A 1 391 ? -8.472 16.767 0.960 1.00 97.81 391 LEU A C 1
ATOM 3083 O O . LEU A 1 391 ? -7.945 16.366 -0.075 1.00 97.81 391 LEU A O 1
ATOM 3087 N N . ILE A 1 392 ? -8.050 17.864 1.592 1.00 98.00 392 ILE A N 1
ATOM 3088 C CA . ILE A 1 392 ? -6.956 18.719 1.105 1.00 98.00 392 ILE A CA 1
ATOM 3089 C C . ILE A 1 392 ? -5.597 17.998 1.210 1.00 98.00 392 ILE A C 1
ATOM 3091 O O . ILE A 1 392 ? -4.711 18.228 0.383 1.00 98.00 392 ILE A O 1
ATOM 3095 N N . ASP A 1 393 ? -5.425 17.100 2.181 1.00 97.38 393 ASP A N 1
ATOM 3096 C CA . ASP A 1 393 ? -4.246 16.236 2.280 1.00 97.38 393 ASP A CA 1
ATOM 3097 C C . ASP A 1 393 ? -4.242 15.153 1.184 1.00 97.38 393 ASP A C 1
ATOM 3099 O O . ASP A 1 393 ? -3.268 15.015 0.441 1.00 97.38 393 ASP A O 1
ATOM 3103 N N . MET A 1 394 ? -5.346 14.422 1.027 1.00 96.06 394 MET A N 1
ATOM 3104 C CA . MET A 1 394 ? -5.397 13.208 0.207 1.00 96.06 394 MET A CA 1
ATOM 3105 C C . MET A 1 394 ? -5.620 13.476 -1.284 1.00 96.06 394 MET A C 1
ATOM 3107 O O . MET A 1 394 ? -4.925 12.895 -2.117 1.00 96.06 394 MET A O 1
ATOM 3111 N N . VAL A 1 395 ? -6.569 14.349 -1.648 1.00 96.25 395 VAL A N 1
ATOM 3112 C CA . VAL A 1 395 ? -6.983 14.540 -3.052 1.00 96.25 395 VAL A CA 1
ATOM 3113 C C . VAL A 1 395 ? -5.833 15.045 -3.929 1.00 96.25 395 VAL A C 1
ATOM 3115 O O . VAL A 1 395 ? -5.601 14.435 -4.971 1.00 96.25 395 VAL A O 1
ATOM 3118 N N . PRO A 1 396 ? -5.048 16.069 -3.534 1.00 95.69 396 PRO A N 1
ATOM 3119 C CA . PRO A 1 396 ? -3.935 16.526 -4.361 1.00 95.69 396 PRO A CA 1
ATOM 3120 C C . PRO A 1 396 ? -2.842 15.470 -4.537 1.00 95.69 396 PRO A C 1
ATOM 3122 O O . PRO A 1 396 ? -2.192 15.443 -5.575 1.00 95.69 396 PRO A O 1
ATOM 3125 N N . VAL A 1 397 ? -2.629 14.595 -3.545 1.00 95.62 397 VAL A N 1
ATOM 3126 C CA . VAL A 1 397 ? -1.671 13.486 -3.667 1.00 95.62 397 VAL A CA 1
ATOM 3127 C C . VAL A 1 397 ? -2.211 12.423 -4.618 1.00 95.62 397 VAL A C 1
ATOM 3129 O O . VAL A 1 397 ? -1.482 11.987 -5.503 1.00 95.62 397 VAL A O 1
ATOM 3132 N N . ALA A 1 398 ? -3.489 12.055 -4.499 1.00 93.75 398 ALA A N 1
ATOM 3133 C CA . ALA A 1 398 ? -4.137 11.117 -5.414 1.00 93.75 398 ALA A CA 1
ATOM 3134 C C . ALA A 1 398 ? -4.111 11.623 -6.868 1.00 93.75 398 ALA A C 1
ATOM 3136 O O . ALA A 1 398 ? -3.813 10.856 -7.781 1.00 93.75 398 ALA A O 1
ATOM 3137 N N . GLN A 1 399 ? -4.320 12.926 -7.081 1.00 93.81 399 GLN A N 1
ATOM 3138 C CA . GLN A 1 399 ? -4.258 13.566 -8.400 1.00 93.81 399 GLN A CA 1
ATOM 3139 C C . GLN A 1 399 ? -2.863 13.543 -9.046 1.00 93.81 399 GLN A C 1
ATOM 3141 O O . GLN A 1 399 ? -2.755 13.712 -10.258 1.00 93.81 399 GLN A O 1
ATOM 3146 N N . ARG A 1 400 ? -1.785 13.277 -8.295 1.00 92.19 400 ARG A N 1
ATOM 3147 C CA . ARG A 1 400 ? -0.461 13.037 -8.903 1.00 92.19 400 ARG A CA 1
ATOM 3148 C C . ARG A 1 400 ? -0.435 11.755 -9.743 1.00 92.19 400 ARG A C 1
ATOM 3150 O O . ARG A 1 400 ? 0.372 11.659 -10.657 1.00 92.19 400 ARG A O 1
ATOM 3157 N N . TYR A 1 401 ? -1.311 10.797 -9.432 1.00 90.25 401 TYR A N 1
ATOM 3158 C CA . TYR A 1 401 ? -1.328 9.454 -10.024 1.00 90.25 401 TYR A CA 1
ATOM 3159 C C . TYR A 1 401 ? -2.597 9.163 -10.831 1.00 90.25 401 TYR A C 1
ATOM 3161 O O . TYR A 1 401 ? -2.560 8.363 -11.763 1.00 90.25 401 TYR A O 1
ATOM 3169 N N . LEU A 1 402 ? -3.715 9.799 -10.467 1.00 89.25 402 LEU A N 1
ATOM 3170 C CA . LEU A 1 402 ? -4.998 9.685 -11.151 1.00 89.25 402 LEU A CA 1
ATOM 3171 C C . LEU A 1 402 ? -5.579 11.081 -11.415 1.00 89.25 402 LEU A C 1
ATOM 3173 O O . LEU A 1 402 ? -6.240 11.670 -10.559 1.00 89.25 402 LEU A O 1
ATOM 3177 N N . ASN A 1 403 ? -5.328 11.606 -12.609 1.00 90.00 403 ASN A N 1
ATOM 3178 C CA . ASN A 1 403 ? -5.787 12.909 -13.082 1.00 90.00 403 ASN A CA 1
ATOM 3179 C C . ASN A 1 403 ? -6.436 12.819 -14.472 1.00 90.00 403 ASN A C 1
ATOM 3181 O O . ASN A 1 403 ? -6.673 11.736 -15.007 1.00 90.00 403 ASN A O 1
ATOM 3185 N N . ASN A 1 404 ? -6.754 13.985 -15.039 1.00 89.31 404 ASN A N 1
ATOM 3186 C CA . ASN A 1 404 ? -7.454 14.119 -16.315 1.00 89.31 404 ASN A CA 1
ATOM 3187 C C . ASN A 1 404 ? -6.725 13.437 -17.485 1.00 89.31 404 ASN A C 1
ATOM 3189 O O . ASN A 1 404 ? -7.396 12.969 -18.402 1.00 89.31 404 ASN A O 1
ATOM 3193 N N . ASP A 1 405 ? -5.398 13.295 -17.424 1.00 86.75 405 ASP A N 1
ATOM 3194 C CA . ASP A 1 405 ? -4.602 12.665 -18.484 1.00 86.75 405 ASP A CA 1
ATOM 3195 C C . ASP A 1 405 ? -4.755 11.136 -18.497 1.00 86.75 405 ASP A C 1
ATOM 3197 O O . ASP A 1 405 ? -4.497 10.480 -19.508 1.00 86.75 405 ASP A O 1
ATOM 3201 N N . ASN A 1 406 ? -5.216 10.544 -17.390 1.00 86.75 406 ASN A N 1
ATOM 3202 C CA . ASN A 1 406 ? -5.494 9.112 -17.311 1.00 86.75 406 ASN A CA 1
ATOM 3203 C C . ASN A 1 406 ? -6.840 8.732 -17.945 1.00 86.75 406 ASN A C 1
ATOM 3205 O O . ASN A 1 406 ? -7.062 7.556 -18.248 1.00 86.75 406 ASN A O 1
ATOM 3209 N N . PHE A 1 407 ? -7.749 9.692 -18.144 1.00 87.88 407 PHE A N 1
ATOM 3210 C CA . PHE A 1 407 ? -9.048 9.423 -18.749 1.00 87.88 407 PHE A CA 1
ATOM 3211 C C . PHE A 1 407 ? -8.933 9.391 -20.270 1.00 87.88 407 PHE A C 1
ATOM 3213 O O . PHE A 1 407 ? -8.442 10.313 -20.916 1.00 87.88 407 PHE A O 1
ATOM 3220 N N . VAL A 1 408 ? -9.434 8.311 -20.860 1.00 87.50 408 VAL A N 1
ATOM 3221 C CA . VAL A 1 408 ? -9.442 8.107 -22.308 1.00 87.50 408 VAL A CA 1
ATOM 3222 C C . VAL A 1 408 ? -10.871 7.989 -22.822 1.00 87.50 408 VAL A C 1
ATOM 3224 O O . VAL A 1 408 ? -11.787 7.603 -22.095 1.00 87.50 408 VAL A O 1
ATOM 3227 N N . SER A 1 409 ? -11.080 8.321 -24.096 1.00 90.00 409 SER A N 1
ATOM 3228 C CA . SER A 1 409 ? -12.396 8.188 -24.721 1.00 90.00 409 SER A CA 1
ATOM 3229 C C . SER A 1 409 ? -12.864 6.731 -24.725 1.00 90.00 409 SER A C 1
ATOM 3231 O O . SER A 1 409 ? -12.058 5.807 -24.859 1.00 90.00 409 SER A O 1
ATOM 3233 N N . LYS A 1 410 ? -14.186 6.516 -24.666 1.00 89.12 410 LYS A N 1
ATOM 3234 C CA . LYS A 1 410 ? -14.791 5.173 -24.725 1.00 89.12 410 LYS A CA 1
ATOM 3235 C C . LYS A 1 410 ? -14.277 4.354 -25.917 1.00 89.12 410 LYS A C 1
ATOM 3237 O O . LYS A 1 410 ? -13.950 3.185 -25.763 1.00 89.12 410 LYS A O 1
ATOM 3242 N N . ARG A 1 411 ? -14.096 4.999 -27.078 1.00 89.81 411 ARG A N 1
ATOM 3243 C CA . ARG A 1 411 ? -13.527 4.377 -28.285 1.00 89.81 411 ARG A CA 1
ATOM 3244 C C . ARG A 1 411 ? -12.118 3.815 -28.058 1.00 89.81 411 ARG A C 1
ATOM 3246 O O . ARG A 1 411 ? -11.822 2.744 -28.572 1.00 89.81 411 ARG A O 1
ATOM 3253 N N . LYS A 1 412 ? -11.257 4.518 -27.313 1.00 86.69 412 LYS A N 1
ATOM 3254 C CA . LYS A 1 412 ? -9.899 4.051 -26.981 1.00 86.69 412 LYS A CA 1
ATOM 3255 C C . LYS A 1 412 ? -9.918 2.945 -25.921 1.00 86.69 412 LYS A C 1
ATOM 3257 O O . LYS A 1 412 ? -9.027 2.114 -25.920 1.00 86.69 412 LYS A O 1
ATOM 3262 N N . VAL A 1 413 ? -10.935 2.891 -25.057 1.00 85.31 413 VAL A N 1
ATOM 3263 C CA . VAL A 1 413 ? -11.136 1.752 -24.140 1.00 85.31 413 VAL A CA 1
ATOM 3264 C C . VAL A 1 413 ? -11.569 0.500 -24.904 1.00 85.31 413 VAL A C 1
ATOM 3266 O O . VAL A 1 413 ? -11.023 -0.572 -24.676 1.00 85.31 413 VAL A O 1
ATOM 3269 N N . GLU A 1 414 ? -12.529 0.635 -25.822 1.00 86.25 414 GLU A N 1
ATOM 3270 C CA . GLU A 1 414 ? -13.048 -0.483 -26.626 1.00 86.25 414 GLU A CA 1
ATOM 3271 C C . GLU A 1 414 ? -12.026 -0.993 -27.654 1.00 86.25 414 GLU A C 1
ATOM 3273 O O . GLU A 1 414 ? -12.015 -2.177 -27.977 1.00 86.25 414 GLU A O 1
ATOM 3278 N N . LYS A 1 415 ? -11.165 -0.107 -28.171 1.00 87.31 415 LYS A N 1
ATOM 3279 C CA . LYS A 1 415 ? -10.077 -0.433 -29.103 1.00 87.31 415 LYS A CA 1
ATOM 3280 C C . LYS A 1 415 ? -8.762 0.176 -28.597 1.00 87.31 415 LYS A C 1
ATOM 3282 O O . LYS A 1 415 ? -8.380 1.255 -29.063 1.00 87.31 415 LYS A O 1
ATOM 3287 N N . PRO A 1 416 ? -8.091 -0.482 -27.632 1.00 86.56 416 PRO A N 1
ATOM 3288 C CA . PRO A 1 416 ? -6.902 0.059 -26.969 1.00 86.56 416 PRO A CA 1
ATOM 3289 C C . PRO A 1 416 ? -5.669 0.094 -27.867 1.00 86.56 416 PRO A C 1
ATOM 3291 O O . PRO A 1 416 ? -4.818 0.969 -27.700 1.00 86.56 416 PRO A O 1
ATOM 3294 N N . PHE A 1 417 ? -5.596 -0.815 -28.838 1.00 89.56 417 PHE A N 1
ATOM 3295 C CA . PHE A 1 417 ? -4.473 -0.939 -29.756 1.00 89.56 417 PHE A CA 1
ATOM 3296 C C . PHE A 1 417 ? -4.916 -0.615 -31.182 1.00 89.56 417 PHE A C 1
ATOM 3298 O O . PHE A 1 417 ? -6.056 -0.873 -31.577 1.00 89.56 417 PHE A O 1
ATOM 3305 N N . GLN A 1 418 ? -4.014 -0.006 -31.945 1.00 88.69 418 GLN A N 1
ATOM 3306 C CA . GLN A 1 418 ? -4.203 0.296 -33.360 1.00 88.69 418 GLN A CA 1
ATOM 3307 C C . GLN A 1 418 ? -3.185 -0.496 -34.167 1.00 88.69 418 GLN A C 1
ATOM 3309 O O . GLN A 1 418 ? -2.057 -0.660 -33.710 1.00 88.69 418 GLN A O 1
ATOM 3314 N N . LEU A 1 419 ? -3.590 -0.940 -35.359 1.00 90.12 419 LEU A N 1
ATOM 3315 C CA . LEU A 1 419 ? -2.705 -1.643 -36.280 1.00 90.12 419 LEU A CA 1
ATOM 3316 C C . LEU A 1 419 ? -1.534 -0.743 -36.676 1.00 90.12 419 LEU A C 1
ATOM 3318 O O . LEU A 1 419 ? -1.724 0.357 -37.202 1.00 90.12 419 LEU A O 1
ATOM 3322 N N . THR A 1 420 ? -0.331 -1.236 -36.443 1.00 91.81 420 THR A N 1
ATOM 3323 C CA . THR A 1 420 ? 0.913 -0.662 -36.935 1.00 91.81 420 THR A CA 1
ATOM 3324 C C . THR A 1 420 ? 1.164 -1.081 -38.388 1.00 91.81 420 THR A C 1
ATOM 3326 O O . THR A 1 420 ? 0.482 -1.946 -38.940 1.00 91.81 420 THR A O 1
ATOM 3329 N N . LYS A 1 421 ? 2.173 -0.479 -39.033 1.00 93.75 421 LYS A N 1
ATOM 3330 C CA . LYS A 1 421 ? 2.624 -0.927 -40.363 1.00 93.75 421 LYS A CA 1
ATOM 3331 C C . LYS A 1 421 ? 3.154 -2.366 -40.333 1.00 93.75 421 LYS A C 1
ATOM 3333 O O . LYS A 1 421 ? 2.958 -3.088 -41.301 1.00 93.75 421 LYS A O 1
ATOM 3338 N N . ALA A 1 422 ? 3.799 -2.766 -39.234 1.00 92.00 422 ALA A N 1
ATOM 3339 C CA . ALA A 1 422 ? 4.278 -4.132 -39.051 1.00 92.00 422 ALA A CA 1
ATOM 3340 C C . ALA A 1 422 ? 3.100 -5.109 -38.937 1.00 92.00 422 ALA A C 1
ATOM 3342 O O . ALA A 1 422 ? 3.084 -6.115 -39.637 1.00 92.00 422 ALA A O 1
ATOM 3343 N N . ASP A 1 423 ? 2.070 -4.759 -38.160 1.00 94.00 423 ASP A N 1
ATOM 3344 C CA . ASP A 1 423 ? 0.873 -5.597 -38.016 1.00 94.00 423 ASP A CA 1
ATOM 3345 C C . ASP A 1 423 ? 0.174 -5.811 -39.365 1.00 94.00 423 ASP A C 1
ATOM 3347 O O . ASP A 1 423 ? -0.242 -6.920 -39.687 1.00 94.00 423 ASP A O 1
ATOM 3351 N N . GLN A 1 424 ? 0.077 -4.758 -40.185 1.00 94.81 424 GLN A N 1
ATOM 3352 C CA . GLN A 1 424 ? -0.497 -4.844 -41.532 1.00 94.81 424 GLN A CA 1
ATOM 3353 C C . GLN A 1 424 ? 0.287 -5.777 -42.460 1.00 94.81 424 GLN A C 1
ATOM 3355 O O . GLN A 1 424 ? -0.325 -6.414 -43.313 1.00 94.81 424 GLN A O 1
ATOM 3360 N N . GLU A 1 425 ? 1.612 -5.850 -42.319 1.00 94.31 425 GLU A N 1
ATOM 3361 C CA . GLU A 1 425 ? 2.442 -6.764 -43.107 1.00 94.31 425 GLU A CA 1
ATOM 3362 C C . GLU A 1 425 ? 2.290 -8.205 -42.620 1.00 94.31 425 GLU A C 1
ATOM 3364 O O . GLU A 1 425 ? 2.059 -9.099 -43.427 1.00 94.31 425 GLU A O 1
ATOM 3369 N N . ILE A 1 426 ? 2.332 -8.420 -41.303 1.00 92.94 426 ILE A N 1
ATOM 3370 C CA . ILE A 1 426 ? 2.173 -9.744 -40.691 1.00 92.94 426 ILE A CA 1
ATOM 3371 C C . ILE A 1 426 ? 0.793 -10.329 -41.013 1.00 92.94 426 ILE A C 1
ATOM 3373 O O . ILE A 1 426 ? 0.686 -11.515 -41.293 1.00 92.94 426 ILE A O 1
ATOM 3377 N N . LEU A 1 427 ? -0.267 -9.512 -41.040 1.00 93.25 427 LEU A N 1
ATOM 3378 C CA . LEU A 1 427 ? -1.621 -9.963 -41.393 1.00 93.25 427 LEU A CA 1
ATOM 3379 C C . LEU A 1 427 ? -1.771 -10.436 -42.849 1.00 93.25 427 LEU A C 1
ATOM 3381 O O . LEU A 1 427 ? -2.822 -10.974 -43.196 1.00 93.25 427 LEU A O 1
ATOM 3385 N N . LYS A 1 428 ? -0.765 -10.229 -43.709 1.00 93.94 428 LYS A N 1
ATOM 3386 C CA . LYS A 1 428 ? -0.738 -10.831 -45.049 1.00 93.94 428 LYS A CA 1
ATOM 3387 C C . LYS A 1 428 ? -0.322 -12.299 -45.015 1.00 93.94 428 LYS A C 1
ATOM 3389 O O . LYS A 1 428 ? -0.581 -13.001 -45.990 1.00 93.94 428 LYS A O 1
ATOM 3394 N N . ASP A 1 429 ? 0.318 -12.750 -43.937 1.00 91.31 429 ASP A N 1
ATOM 3395 C CA . ASP A 1 429 ? 0.618 -14.160 -43.731 1.00 91.31 429 ASP A CA 1
ATOM 3396 C C . ASP A 1 429 ? -0.683 -14.922 -43.453 1.00 91.31 429 ASP A C 1
ATOM 3398 O O . ASP A 1 429 ? -1.410 -14.648 -42.495 1.00 91.31 429 ASP A O 1
ATOM 3402 N N . THR A 1 430 ? -1.001 -15.861 -44.340 1.00 89.56 430 THR A N 1
ATOM 3403 C CA . THR A 1 430 ? -2.217 -16.671 -44.265 1.00 89.56 430 THR A CA 1
ATOM 3404 C C . THR A 1 430 ? -2.019 -17.982 -43.503 1.00 89.56 430 THR A C 1
ATOM 3406 O O . THR A 1 430 ? -2.981 -18.742 -43.389 1.00 89.56 430 THR A O 1
ATOM 3409 N N . ASP A 1 431 ? -0.808 -18.290 -43.016 1.00 91.50 431 ASP A N 1
ATOM 3410 C CA . ASP A 1 431 ? -0.569 -19.502 -42.229 1.00 91.50 431 ASP A CA 1
ATOM 3411 C C . ASP A 1 431 ? -1.364 -19.439 -40.911 1.00 91.50 431 ASP A C 1
ATOM 3413 O O . ASP A 1 431 ? -1.094 -18.593 -40.061 1.00 91.50 431 ASP A O 1
ATOM 3417 N N . PRO A 1 432 ? -2.325 -20.341 -40.656 1.00 85.94 432 PRO A N 1
ATOM 3418 C CA . PRO A 1 432 ? -3.093 -20.315 -39.411 1.00 85.94 432 PRO A CA 1
ATOM 3419 C C . PRO A 1 432 ? -2.232 -20.482 -38.142 1.00 85.94 432 PRO A C 1
ATOM 3421 O O . PRO A 1 432 ? -2.686 -20.156 -37.042 1.00 85.94 432 PRO A O 1
ATOM 3424 N N . ASN A 1 433 ? -1.001 -20.984 -38.271 1.00 87.81 433 ASN A N 1
ATOM 3425 C CA . ASN A 1 433 ? -0.099 -21.299 -37.171 1.00 87.81 433 ASN A CA 1
ATOM 3426 C C . ASN A 1 433 ? 1.055 -20.307 -36.996 1.00 87.81 433 ASN A C 1
ATOM 3428 O O . ASN A 1 433 ? 1.909 -20.564 -36.141 1.00 87.81 433 ASN A O 1
ATOM 3432 N N . TYR A 1 434 ? 1.086 -19.181 -37.723 1.00 90.50 434 TYR A N 1
ATOM 3433 C CA . TYR A 1 434 ? 2.151 -18.195 -37.527 1.00 90.50 434 TYR A CA 1
ATOM 3434 C C . TYR A 1 434 ? 2.225 -17.745 -36.058 1.00 90.50 434 TYR A C 1
ATOM 3436 O O . TYR A 1 434 ? 1.251 -17.792 -35.286 1.00 90.50 434 TYR A O 1
ATOM 3444 N N . ARG A 1 435 ? 3.422 -17.326 -35.651 1.00 90.94 435 ARG A N 1
ATOM 3445 C CA . ARG A 1 435 ? 3.707 -16.821 -34.311 1.00 90.94 435 ARG A CA 1
ATOM 3446 C C . ARG A 1 435 ? 4.503 -15.531 -34.403 1.00 90.94 435 ARG A C 1
ATOM 3448 O O . ARG A 1 435 ? 5.414 -15.424 -35.213 1.00 90.94 435 ARG A O 1
ATOM 3455 N N . VAL A 1 436 ? 4.159 -14.557 -33.562 1.00 92.25 436 VAL A N 1
ATOM 3456 C CA . VAL A 1 436 ? 4.796 -13.232 -33.570 1.00 92.25 436 VAL A CA 1
ATOM 3457 C C . VAL A 1 436 ? 5.635 -13.034 -32.321 1.00 92.25 436 VAL A C 1
ATOM 3459 O O . VAL A 1 436 ? 5.135 -13.137 -31.197 1.00 92.25 436 VAL A O 1
ATOM 3462 N N . LEU A 1 437 ? 6.905 -12.700 -32.532 1.00 90.88 437 LEU A N 1
ATOM 3463 C CA . LEU A 1 437 ? 7.817 -12.217 -31.505 1.00 90.88 437 LEU A CA 1
ATOM 3464 C C . LEU A 1 437 ? 7.959 -10.697 -31.638 1.00 90.88 437 LEU A C 1
ATOM 3466 O O . LEU A 1 437 ? 8.602 -10.212 -32.564 1.00 90.88 437 LEU A O 1
ATOM 3470 N N . ASP A 1 438 ? 7.373 -9.948 -30.708 1.00 90.69 438 ASP A N 1
ATOM 3471 C CA . ASP A 1 438 ? 7.520 -8.492 -30.665 1.00 90.69 438 ASP A CA 1
ATOM 3472 C C . ASP A 1 438 ? 8.673 -8.100 -29.735 1.00 90.69 438 ASP A C 1
ATOM 3474 O O . ASP A 1 438 ? 8.522 -8.025 -28.514 1.00 90.69 438 ASP A O 1
ATOM 3478 N N . ILE A 1 439 ? 9.839 -7.849 -30.329 1.00 88.50 439 ILE A N 1
ATOM 3479 C CA . ILE A 1 439 ? 11.048 -7.420 -29.614 1.00 88.50 439 ILE A CA 1
ATOM 3480 C C . ILE A 1 439 ? 11.031 -5.938 -29.206 1.00 88.50 439 ILE A C 1
ATOM 3482 O O . ILE A 1 439 ? 11.940 -5.481 -28.519 1.00 88.50 439 ILE A O 1
ATOM 3486 N N . THR A 1 440 ? 10.011 -5.169 -29.604 1.00 87.50 440 THR A N 1
ATOM 3487 C CA . THR A 1 440 ? 9.883 -3.745 -29.240 1.00 87.50 440 THR A CA 1
ATOM 3488 C C . THR A 1 440 ? 9.202 -3.541 -27.883 1.00 87.50 440 THR A C 1
ATOM 3490 O O . THR A 1 440 ? 9.124 -2.420 -27.370 1.00 87.50 440 THR A O 1
ATOM 3493 N N . LYS A 1 441 ? 8.692 -4.627 -27.294 1.00 87.38 441 LYS A N 1
ATOM 3494 C CA . LYS A 1 441 ? 7.972 -4.663 -26.020 1.00 87.38 441 LYS A CA 1
ATOM 3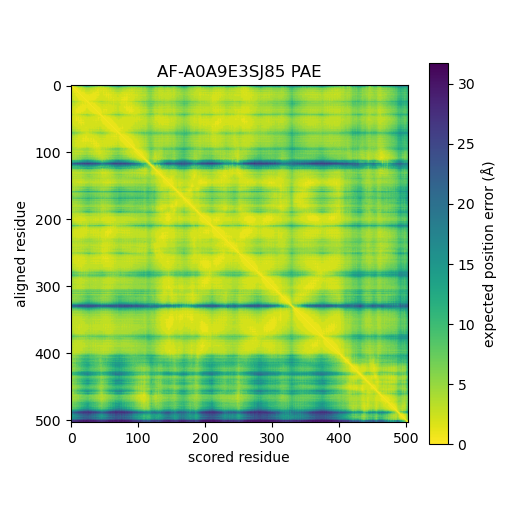495 C C . LYS A 1 441 ? 8.651 -5.613 -25.042 1.00 87.38 441 LYS A C 1
ATOM 3497 O O . LYS A 1 441 ? 9.546 -6.379 -25.385 1.00 87.38 441 LYS A O 1
ATOM 3502 N N . ASN A 1 442 ? 8.186 -5.600 -23.793 1.00 86.12 442 ASN A N 1
ATOM 3503 C CA . ASN A 1 442 ? 8.556 -6.645 -22.845 1.00 86.12 442 ASN A CA 1
ATOM 3504 C C . ASN A 1 442 ? 7.826 -7.941 -23.223 1.00 86.12 442 ASN A C 1
ATOM 3506 O O . ASN A 1 442 ? 6.682 -8.147 -22.827 1.00 86.12 442 ASN A O 1
ATOM 3510 N N . ILE A 1 443 ? 8.508 -8.796 -23.985 1.00 89.25 443 ILE A N 1
ATOM 3511 C CA . ILE A 1 443 ? 7.966 -9.990 -24.652 1.00 89.25 443 ILE A CA 1
ATOM 3512 C C . ILE A 1 443 ? 7.041 -10.807 -23.738 1.00 89.25 443 ILE A C 1
ATOM 3514 O O . ILE A 1 443 ? 5.932 -11.163 -24.123 1.00 89.25 443 ILE A O 1
ATOM 3518 N N . PHE A 1 444 ? 7.448 -11.059 -22.493 1.00 88.44 444 PHE A N 1
ATOM 3519 C CA . PHE A 1 444 ? 6.705 -11.919 -21.566 1.00 88.44 444 PHE A CA 1
ATOM 3520 C C . PHE A 1 444 ? 5.871 -11.161 -20.522 1.00 88.44 444 PHE A C 1
ATOM 3522 O O . PHE A 1 444 ? 5.268 -11.799 -19.653 1.00 88.44 444 PHE A O 1
ATOM 3529 N N . ASN A 1 445 ? 5.820 -9.828 -20.590 1.00 83.12 445 ASN A N 1
ATOM 3530 C CA . ASN A 1 445 ? 5.017 -8.983 -19.698 1.00 83.12 445 ASN A CA 1
ATOM 3531 C C . ASN A 1 445 ? 4.137 -7.955 -20.435 1.00 83.12 445 ASN A C 1
ATOM 3533 O O . ASN A 1 445 ? 3.527 -7.107 -19.787 1.00 83.12 445 ASN A O 1
ATOM 3537 N N . ASP A 1 446 ? 4.026 -8.054 -21.756 1.00 86.31 446 ASP A N 1
ATOM 3538 C CA . ASP A 1 446 ? 3.108 -7.281 -22.590 1.00 86.31 446 ASP A CA 1
ATOM 3539 C C . ASP A 1 446 ? 1.964 -8.167 -23.109 1.00 86.31 446 ASP A C 1
ATOM 3541 O O . ASP A 1 446 ? 2.123 -9.376 -23.236 1.00 86.31 446 ASP A O 1
ATOM 3545 N N . ALA A 1 447 ? 0.795 -7.586 -23.382 1.00 86.56 447 ALA A N 1
ATOM 3546 C CA . ALA A 1 447 ? -0.355 -8.302 -23.950 1.00 86.56 447 ALA A CA 1
ATOM 3547 C C . ALA A 1 447 ? -0.897 -7.647 -25.234 1.00 86.56 447 ALA A C 1
ATOM 3549 O O . ALA A 1 447 ? -1.923 -8.080 -25.757 1.00 86.56 447 ALA A O 1
ATOM 3550 N N . SER A 1 448 ? -0.244 -6.593 -25.730 1.00 89.81 448 SER A N 1
ATOM 3551 C CA . SER A 1 448 ? -0.720 -5.800 -26.864 1.00 89.81 448 SER A CA 1
ATOM 3552 C C . SER A 1 448 ? -0.588 -6.545 -28.189 1.00 89.81 448 SER A C 1
ATOM 3554 O O . SER A 1 448 ? -1.533 -6.550 -28.974 1.00 89.81 448 SER A O 1
ATOM 3556 N N . THR A 1 449 ? 0.515 -7.268 -28.401 1.00 91.94 449 THR A N 1
ATOM 3557 C CA . THR A 1 449 ? 0.730 -8.086 -29.606 1.00 91.94 449 THR A CA 1
ATOM 3558 C C . THR A 1 449 ? -0.365 -9.143 -29.779 1.00 91.94 449 THR A C 1
ATOM 3560 O O . THR A 1 449 ? -0.853 -9.366 -30.887 1.00 91.94 449 THR A O 1
ATOM 3563 N N . SER A 1 450 ? -0.815 -9.750 -28.672 1.00 92.00 450 SER A N 1
ATOM 3564 C CA . SER A 1 450 ? -1.871 -10.773 -28.667 1.00 92.00 450 SER A CA 1
ATOM 3565 C C . SER A 1 450 ? -3.243 -10.257 -29.112 1.00 92.00 450 SER A C 1
ATOM 3567 O O . SER A 1 450 ? -4.135 -11.057 -29.377 1.00 92.00 450 SER A O 1
ATOM 3569 N N . TYR A 1 451 ? -3.438 -8.936 -29.181 1.00 91.56 451 TYR A N 1
ATOM 3570 C CA . TYR A 1 451 ? -4.697 -8.342 -29.627 1.00 91.56 451 TYR A CA 1
ATOM 3571 C C . TYR A 1 451 ? -4.933 -8.530 -31.134 1.00 91.56 451 TYR A C 1
ATOM 3573 O O . TYR A 1 451 ? -6.081 -8.639 -31.560 1.00 91.56 451 TYR A O 1
ATOM 3581 N N . PHE A 1 452 ? -3.862 -8.578 -31.933 1.00 91.75 452 PHE A N 1
ATOM 3582 C CA . PHE A 1 452 ? -3.936 -8.746 -33.390 1.00 91.75 452 PHE A CA 1
ATOM 3583 C C . PHE A 1 452 ? -3.309 -10.051 -33.886 1.00 91.75 452 PHE A C 1
ATOM 3585 O O . PHE A 1 452 ? -3.649 -10.511 -34.973 1.00 91.75 452 PHE A O 1
ATOM 3592 N N . HIS A 1 453 ? -2.401 -10.650 -33.113 1.00 93.06 453 HIS A N 1
ATOM 3593 C CA . HIS A 1 453 ? -1.573 -11.756 -33.576 1.00 93.06 453 HIS A CA 1
ATOM 3594 C C . HIS A 1 453 ? -1.451 -12.876 -32.545 1.00 93.06 453 HIS A C 1
ATOM 3596 O O . HIS A 1 453 ? -1.625 -12.677 -31.345 1.00 93.06 453 HIS A O 1
ATOM 3602 N N . HIS A 1 454 ? -1.054 -14.062 -32.999 1.00 91.62 454 HIS A N 1
ATOM 3603 C CA . HIS A 1 454 ? -0.668 -15.150 -32.109 1.00 91.62 454 HIS A CA 1
ATOM 3604 C C . HIS A 1 454 ? 0.739 -14.896 -31.538 1.00 91.62 454 HIS A C 1
ATOM 3606 O O . HIS A 1 454 ? 1.745 -15.340 -32.093 1.00 91.62 454 HIS A O 1
ATOM 3612 N N . SER A 1 455 ? 0.832 -14.133 -30.449 1.00 91.62 455 SER A N 1
ATOM 3613 C CA . SER A 1 455 ? 2.122 -13.808 -29.826 1.00 91.62 455 SER A CA 1
ATOM 3614 C C . SER A 1 455 ? 2.806 -15.049 -29.228 1.00 91.62 455 SER A C 1
ATOM 3616 O O . SER A 1 455 ? 2.151 -15.856 -28.571 1.00 91.62 455 SER A O 1
ATOM 3618 N N . ILE A 1 456 ? 4.127 -15.175 -29.415 1.00 90.06 456 ILE A N 1
ATOM 3619 C CA . ILE A 1 456 ? 4.987 -16.074 -28.612 1.00 90.06 456 ILE A CA 1
ATOM 3620 C C . ILE A 1 456 ? 5.060 -15.558 -27.168 1.00 90.06 456 ILE A C 1
ATOM 3622 O O . ILE A 1 456 ? 5.181 -16.310 -26.206 1.00 90.06 456 ILE A O 1
ATOM 3626 N N . GLY A 1 457 ? 4.993 -14.245 -26.999 1.00 87.25 457 GLY A N 1
ATOM 3627 C CA . GLY A 1 457 ? 5.011 -13.594 -25.706 1.00 87.25 457 GLY A CA 1
ATOM 3628 C C . GLY A 1 457 ? 3.667 -13.644 -24.981 1.00 87.25 457 GLY A C 1
ATOM 3629 O O . GLY A 1 457 ? 2.897 -14.601 -25.069 1.00 87.25 457 GLY A O 1
ATOM 3630 N N . GLY A 1 458 ? 3.389 -12.581 -24.233 1.00 86.38 458 GLY A N 1
ATOM 3631 C CA . GLY A 1 458 ? 2.134 -12.415 -23.511 1.00 86.38 458 GLY A CA 1
ATOM 3632 C C . GLY A 1 458 ? 2.316 -12.326 -21.999 1.00 86.38 458 GLY A C 1
ATOM 3633 O O . GLY A 1 458 ? 3.131 -13.035 -21.394 1.00 86.38 458 GLY A O 1
ATOM 3634 N N . TYR A 1 459 ? 1.487 -11.502 -21.359 1.00 84.62 459 TYR A N 1
ATOM 3635 C CA . TYR A 1 459 ? 1.344 -11.474 -19.910 1.00 84.62 459 TYR A CA 1
ATOM 3636 C C . TYR A 1 459 ? 0.137 -12.290 -19.443 1.00 84.62 459 TYR A C 1
ATOM 3638 O O . TYR A 1 459 ? -1.010 -11.992 -19.771 1.00 84.62 459 TYR A O 1
ATOM 3646 N N . HIS A 1 460 ? 0.394 -13.265 -18.574 1.00 84.88 460 HIS A N 1
ATOM 3647 C CA . HIS A 1 460 ? -0.629 -13.936 -17.782 1.00 84.88 460 HIS A CA 1
ATOM 3648 C C . HIS A 1 460 ? -0.081 -14.166 -16.369 1.00 84.88 460 HIS A C 1
ATOM 3650 O O . HIS A 1 460 ? 1.039 -14.636 -16.201 1.00 84.88 460 HIS A O 1
ATOM 3656 N N . GLY A 1 461 ? -0.851 -13.837 -15.328 1.00 77.75 461 GLY A N 1
ATOM 3657 C CA . GLY A 1 461 ? -0.391 -13.970 -13.935 1.00 77.75 461 GLY A CA 1
ATOM 3658 C C . GLY A 1 461 ? -0.315 -15.417 -13.424 1.00 77.75 461 GLY A C 1
ATOM 3659 O O . GLY A 1 461 ? 0.120 -15.646 -12.297 1.00 77.75 461 GLY A O 1
ATOM 3660 N N . ALA A 1 462 ? -0.789 -16.375 -14.217 1.00 85.06 462 ALA A N 1
ATOM 3661 C CA . ALA A 1 462 ? -0.754 -17.812 -13.958 1.00 85.06 462 ALA A CA 1
ATOM 3662 C C . ALA A 1 462 ? -0.472 -18.536 -15.285 1.00 85.06 462 ALA A C 1
ATOM 3664 O O . ALA A 1 462 ? -1.371 -19.131 -15.880 1.00 85.06 462 ALA A O 1
ATOM 3665 N N . LYS A 1 463 ? 0.720 -18.330 -15.856 1.00 88.50 463 LYS A N 1
ATOM 3666 C CA . LYS A 1 463 ? 1.132 -19.013 -17.095 1.00 88.50 463 LYS A CA 1
ATOM 3667 C C . LYS A 1 463 ? 1.212 -20.516 -16.857 1.00 88.50 463 LYS A C 1
ATOM 3669 O O . LYS A 1 463 ? 1.525 -20.930 -15.742 1.00 88.50 463 LYS A O 1
ATOM 3674 N N . LEU A 1 464 ? 0.949 -21.309 -17.895 1.00 91.00 464 LEU A N 1
ATOM 3675 C CA . LEU A 1 464 ? 1.165 -22.755 -17.852 1.00 91.00 464 LEU A CA 1
ATOM 3676 C C . LEU A 1 464 ? 2.616 -23.047 -17.466 1.00 91.00 464 LEU A C 1
ATOM 3678 O O . LEU A 1 464 ? 3.527 -22.460 -18.053 1.00 91.00 464 LEU A O 1
ATOM 3682 N N . GLN A 1 465 ? 2.825 -23.955 -16.510 1.00 88.94 465 GLN A N 1
ATOM 3683 C CA . GLN A 1 465 ? 4.164 -24.255 -15.997 1.00 88.94 465 GLN A CA 1
ATOM 3684 C C . GLN A 1 465 ? 5.075 -24.745 -17.121 1.00 88.94 465 GLN A C 1
ATOM 3686 O O . GLN A 1 465 ? 6.157 -24.210 -17.307 1.00 88.94 465 GLN A O 1
ATOM 3691 N N . ARG A 1 466 ? 4.584 -25.673 -17.950 1.00 89.88 466 ARG A N 1
ATOM 3692 C CA . ARG A 1 466 ? 5.341 -26.206 -19.094 1.00 89.88 466 ARG A CA 1
ATOM 3693 C C . ARG A 1 466 ? 5.779 -25.120 -20.073 1.00 89.88 466 ARG A C 1
ATOM 3695 O O . ARG A 1 466 ? 6.842 -25.222 -20.668 1.00 89.88 466 ARG A O 1
ATOM 3702 N N . TYR A 1 467 ? 4.958 -24.087 -20.255 1.00 89.69 467 TYR A N 1
ATOM 3703 C CA . TYR A 1 467 ? 5.325 -22.977 -21.126 1.00 89.69 467 TYR A CA 1
ATOM 3704 C C . TYR A 1 467 ? 6.357 -22.063 -20.468 1.00 89.69 467 TYR A C 1
ATOM 3706 O O . TYR A 1 467 ? 7.295 -21.628 -21.126 1.00 89.69 467 TYR A O 1
ATOM 3714 N N . GLN A 1 468 ? 6.218 -21.816 -19.163 1.00 87.25 468 GLN A N 1
ATOM 3715 C CA . GLN A 1 468 ? 7.229 -21.097 -18.394 1.00 87.25 468 GLN A CA 1
ATOM 3716 C C . GLN A 1 468 ? 8.578 -21.829 -18.424 1.00 87.25 468 GLN A C 1
ATOM 3718 O O . GLN A 1 468 ? 9.598 -21.185 -18.629 1.00 87.25 468 GLN A O 1
ATOM 3723 N N . ASP A 1 469 ? 8.584 -23.160 -18.336 1.00 86.19 469 ASP A N 1
ATOM 3724 C CA . ASP A 1 469 ? 9.797 -23.972 -18.462 1.00 86.19 469 ASP A CA 1
ATOM 3725 C C . ASP A 1 469 ? 10.464 -23.793 -19.833 1.00 86.19 469 ASP A C 1
ATOM 3727 O O . ASP A 1 469 ? 11.677 -23.606 -19.903 1.00 86.19 469 ASP A O 1
ATOM 3731 N N . VAL A 1 470 ? 9.681 -23.788 -20.920 1.00 89.06 470 VAL A N 1
ATOM 3732 C CA . VAL A 1 470 ? 10.195 -23.531 -22.278 1.00 89.06 470 VAL A CA 1
ATOM 3733 C C . VAL A 1 470 ? 10.773 -22.118 -22.403 1.00 89.06 470 VAL A C 1
ATOM 3735 O O . VAL A 1 470 ? 11.817 -21.935 -23.031 1.00 89.06 470 VAL A O 1
ATOM 3738 N N . ILE A 1 471 ? 10.129 -21.125 -21.782 1.00 88.62 471 ILE A N 1
ATOM 3739 C CA . ILE A 1 471 ? 10.636 -19.750 -21.735 1.00 88.62 471 ILE A CA 1
ATOM 3740 C C . ILE A 1 471 ? 11.986 -19.694 -21.017 1.00 88.62 471 ILE A C 1
ATOM 3742 O O . ILE A 1 471 ? 12.934 -19.129 -21.561 1.00 88.62 471 ILE A O 1
ATOM 3746 N N . ASP A 1 472 ? 12.049 -20.269 -19.817 1.00 84.25 472 ASP A N 1
ATOM 3747 C CA . ASP A 1 472 ? 13.200 -20.175 -18.920 1.00 84.25 472 ASP A CA 1
ATOM 3748 C C . ASP A 1 472 ? 14.423 -20.929 -19.477 1.00 84.25 472 ASP A C 1
ATOM 3750 O O . ASP A 1 472 ? 15.545 -20.448 -19.346 1.00 84.25 472 ASP A O 1
ATOM 3754 N N . HIS A 1 473 ? 14.224 -22.089 -20.120 1.00 85.25 473 HIS A N 1
ATOM 3755 C CA . HIS A 1 473 ? 15.327 -22.958 -20.562 1.00 85.25 473 HIS A CA 1
ATOM 3756 C C . HIS A 1 473 ? 15.754 -22.748 -22.016 1.00 85.25 473 HIS A C 1
ATOM 3758 O O . HIS A 1 473 ? 16.918 -22.980 -22.336 1.00 85.25 473 HIS A O 1
ATOM 3764 N N . TYR A 1 474 ? 14.833 -22.343 -22.894 1.00 86.25 474 TYR A N 1
ATOM 3765 C CA . TYR A 1 474 ? 15.100 -22.242 -24.330 1.00 86.25 474 TYR A CA 1
ATOM 3766 C C . TYR A 1 474 ? 14.907 -20.807 -24.813 1.00 86.25 474 TYR A C 1
ATOM 3768 O O . TYR A 1 474 ? 15.888 -20.116 -25.090 1.00 86.25 474 TYR A O 1
ATOM 3776 N N . LEU A 1 475 ? 13.659 -20.319 -24.837 1.00 88.88 475 LEU A N 1
ATOM 3777 C CA . LEU A 1 475 ? 13.306 -19.102 -25.580 1.00 88.88 475 LEU A CA 1
ATOM 3778 C C . LEU A 1 475 ? 14.066 -17.863 -25.111 1.00 88.88 475 LEU A C 1
ATOM 3780 O O . LEU A 1 475 ? 14.436 -17.044 -25.946 1.00 88.88 475 LEU A O 1
ATOM 3784 N N . GLN A 1 476 ? 14.311 -17.694 -23.806 1.00 87.62 476 GLN A N 1
ATOM 3785 C CA . GLN A 1 476 ? 15.061 -16.531 -23.326 1.00 87.62 476 GLN A CA 1
ATOM 3786 C C . GLN A 1 476 ? 16.444 -16.432 -23.976 1.00 87.62 476 GLN A C 1
ATOM 3788 O O . GLN A 1 476 ? 16.809 -15.354 -24.443 1.00 87.62 476 GLN A O 1
ATOM 3793 N N . ALA A 1 477 ? 17.197 -17.531 -24.046 1.00 86.12 477 ALA A N 1
ATOM 3794 C CA . ALA A 1 477 ? 18.538 -17.525 -24.622 1.00 86.12 477 ALA A CA 1
ATOM 3795 C C . ALA A 1 477 ? 18.512 -17.247 -26.134 1.00 86.12 477 ALA A C 1
ATOM 3797 O O . ALA A 1 477 ? 19.300 -16.431 -26.619 1.00 86.12 477 ALA A O 1
ATOM 3798 N N . GLU A 1 478 ? 17.579 -17.858 -26.873 1.00 86.94 478 GLU A N 1
ATOM 3799 C CA . GLU A 1 478 ? 17.458 -17.646 -28.326 1.00 86.94 478 GLU A CA 1
ATOM 3800 C C . GLU A 1 478 ? 17.042 -16.207 -28.648 1.00 86.94 478 GLU A C 1
ATOM 3802 O O . GLU A 1 478 ? 17.634 -15.560 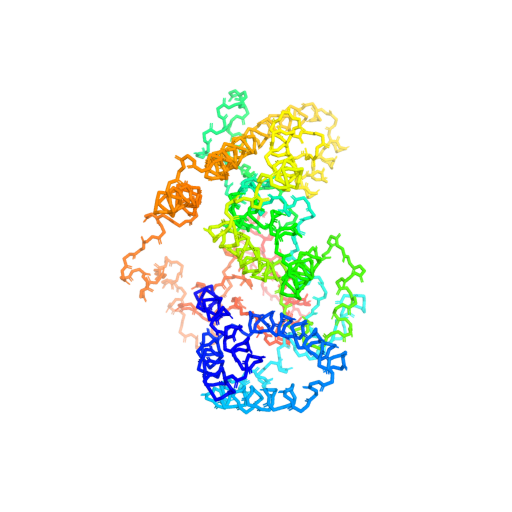-29.511 1.00 86.94 478 GLU A O 1
ATOM 3807 N N . ILE A 1 479 ? 16.068 -15.671 -27.905 1.00 88.62 479 ILE A N 1
ATOM 3808 C CA . ILE A 1 479 ? 15.619 -14.284 -28.043 1.00 88.62 479 ILE A CA 1
ATOM 3809 C C . ILE A 1 479 ? 16.787 -13.328 -27.795 1.00 88.62 479 ILE A C 1
ATOM 3811 O O . ILE A 1 479 ? 16.968 -12.382 -28.556 1.00 88.62 479 ILE A O 1
ATOM 3815 N N . GLN A 1 480 ? 17.607 -13.567 -26.767 1.00 86.81 480 GLN A N 1
ATOM 3816 C CA . GLN A 1 480 ? 18.784 -12.734 -26.503 1.00 86.81 480 GLN A CA 1
ATOM 3817 C C . GLN A 1 480 ? 19.812 -12.797 -27.643 1.00 86.81 480 GLN A C 1
ATOM 3819 O O . GLN A 1 480 ? 20.416 -11.777 -27.973 1.00 86.81 480 GLN A O 1
ATOM 3824 N N . ALA A 1 481 ? 19.999 -13.956 -28.281 1.00 84.50 481 ALA A N 1
ATOM 3825 C CA . ALA A 1 481 ? 20.856 -14.072 -29.462 1.00 84.50 481 ALA A CA 1
ATOM 3826 C C . ALA A 1 481 ? 20.308 -13.257 -30.648 1.00 84.50 481 ALA A C 1
ATOM 3828 O O . ALA A 1 481 ? 21.056 -12.516 -31.289 1.00 84.50 481 ALA A O 1
ATOM 3829 N N . VAL A 1 482 ? 18.992 -13.318 -30.882 1.00 83.25 482 VAL A N 1
ATOM 3830 C CA . VAL A 1 482 ? 18.312 -12.506 -31.900 1.00 83.25 482 VAL A CA 1
ATOM 3831 C C . VAL A 1 482 ? 18.463 -11.011 -31.601 1.00 83.25 482 VAL A C 1
ATOM 3833 O O . VAL A 1 482 ? 18.854 -10.258 -32.490 1.00 83.25 482 VAL A O 1
ATOM 3836 N N . LEU A 1 483 ? 18.245 -10.566 -30.360 1.00 86.31 483 LEU A N 1
ATOM 3837 C CA . LEU A 1 483 ? 18.400 -9.158 -29.964 1.00 86.31 483 LEU A CA 1
ATOM 3838 C C . LEU A 1 483 ? 19.819 -8.632 -30.234 1.00 86.31 483 LEU A C 1
ATOM 3840 O O . LEU A 1 483 ? 19.976 -7.574 -30.842 1.00 86.31 483 LEU A O 1
ATOM 3844 N N . LYS A 1 484 ? 20.855 -9.410 -29.897 1.00 83.75 484 LYS A N 1
ATOM 3845 C CA . LYS A 1 484 ? 22.260 -9.053 -30.172 1.00 83.75 484 LYS A CA 1
ATOM 3846 C C . LYS A 1 484 ? 22.570 -8.881 -31.661 1.00 83.75 484 LYS A C 1
ATOM 3848 O O . LYS A 1 484 ? 23.481 -8.128 -32.008 1.00 83.75 484 LYS A O 1
ATOM 3853 N N . SER A 1 485 ? 21.838 -9.567 -32.543 1.00 81.25 485 SER A N 1
ATOM 3854 C CA . SER A 1 485 ? 21.998 -9.414 -33.997 1.00 81.25 485 SER A CA 1
ATOM 3855 C C . SER A 1 485 ? 21.502 -8.057 -34.511 1.00 81.25 485 SER A C 1
ATOM 3857 O O . SER A 1 485 ? 22.017 -7.557 -35.509 1.00 81.25 485 SER A O 1
ATOM 3859 N N . PHE A 1 486 ? 20.559 -7.428 -33.798 1.00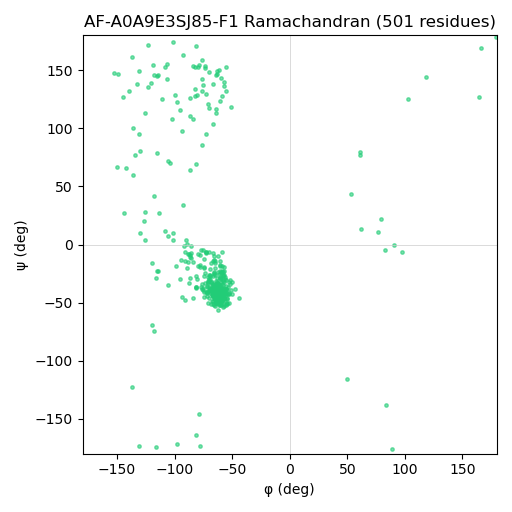 81.12 486 PHE A N 1
ATOM 3860 C CA . PHE A 1 486 ? 20.068 -6.087 -34.119 1.00 81.12 486 PHE A CA 1
ATOM 3861 C C . PHE A 1 486 ? 20.985 -4.970 -33.607 1.00 81.12 486 PHE A C 1
ATOM 3863 O O . PHE A 1 486 ? 21.026 -3.898 -34.205 1.00 81.12 486 PHE A O 1
ATOM 3870 N N . GLU A 1 487 ? 21.741 -5.215 -32.535 1.00 79.88 487 GLU A N 1
ATOM 3871 C CA . GLU A 1 487 ? 22.686 -4.244 -31.961 1.00 79.88 487 GLU A CA 1
ATOM 3872 C C . GLU A 1 487 ? 23.979 -4.123 -32.790 1.00 79.88 487 GLU A C 1
ATOM 3874 O O . GLU A 1 487 ? 24.540 -3.035 -32.919 1.00 79.88 487 GLU A O 1
ATOM 3879 N N . ASN A 1 488 ? 24.433 -5.225 -33.399 1.00 67.62 488 ASN A N 1
ATOM 3880 C CA . ASN A 1 488 ? 25.715 -5.316 -34.103 1.00 67.62 488 ASN A CA 1
ATOM 3881 C C . ASN A 1 488 ? 25.550 -5.333 -35.631 1.00 67.62 488 ASN A C 1
ATOM 3883 O O . ASN A 1 488 ? 25.802 -6.348 -36.276 1.00 67.62 488 ASN A O 1
ATOM 3887 N N . ASN A 1 489 ? 25.186 -4.188 -36.214 1.00 68.69 489 ASN A N 1
ATOM 3888 C CA . ASN A 1 489 ? 25.115 -3.974 -37.667 1.00 68.69 489 ASN A CA 1
ATOM 3889 C C . ASN A 1 489 ? 24.106 -4.925 -38.368 1.00 68.69 489 ASN A C 1
ATOM 3891 O O . ASN A 1 489 ? 24.495 -5.923 -38.986 1.00 68.69 489 ASN A O 1
ATOM 3895 N N . PRO A 1 490 ? 22.793 -4.641 -38.259 1.00 74.62 490 PRO A N 1
ATOM 3896 C CA . PRO A 1 490 ? 21.736 -5.573 -38.642 1.00 74.62 490 PRO A CA 1
ATOM 3897 C C . PRO A 1 490 ? 21.766 -5.870 -40.145 1.00 74.62 490 PRO A C 1
ATOM 3899 O O . PRO A 1 490 ? 21.474 -5.010 -40.975 1.00 74.62 490 PRO A O 1
ATOM 3902 N N . THR A 1 491 ? 22.082 -7.114 -40.498 1.00 81.25 491 THR A N 1
ATOM 3903 C CA . THR A 1 491 ? 21.947 -7.644 -41.861 1.00 81.25 491 THR A CA 1
ATOM 3904 C C . THR A 1 491 ? 20.945 -8.790 -41.855 1.00 81.25 491 THR A C 1
ATOM 3906 O O . THR A 1 491 ? 20.888 -9.556 -40.891 1.00 81.25 491 THR A O 1
ATOM 3909 N N . LEU A 1 492 ? 20.173 -8.928 -42.939 1.00 79.88 492 LEU A N 1
ATOM 3910 C CA . LEU A 1 492 ? 19.236 -10.047 -43.112 1.00 79.88 492 LEU A CA 1
ATOM 3911 C C . LEU A 1 492 ? 19.950 -11.390 -42.921 1.00 79.88 492 LEU A C 1
ATOM 3913 O O . LEU A 1 492 ? 19.483 -12.219 -42.160 1.00 79.88 492 LEU A O 1
ATOM 3917 N N . GLU A 1 493 ? 21.159 -11.544 -43.463 1.00 80.69 493 GLU A N 1
ATOM 3918 C CA . GLU A 1 493 ? 21.969 -12.758 -43.303 1.00 80.69 493 GLU A CA 1
ATOM 3919 C C . GLU A 1 493 ? 22.384 -13.068 -41.854 1.00 80.69 493 GLU A C 1
ATOM 3921 O O . GLU A 1 493 ? 22.582 -14.233 -41.504 1.00 80.69 493 GLU A O 1
ATOM 3926 N N . ALA A 1 494 ? 22.596 -12.052 -41.009 1.00 75.94 494 ALA A N 1
ATOM 3927 C CA . ALA A 1 494 ? 22.924 -12.256 -39.597 1.00 75.94 494 ALA A CA 1
ATOM 3928 C C . ALA A 1 494 ? 21.686 -12.658 -38.786 1.00 75.94 494 ALA A C 1
ATOM 3930 O O . ALA A 1 494 ? 21.780 -13.514 -37.904 1.00 75.94 494 ALA A O 1
ATOM 3931 N N . ILE A 1 495 ? 20.532 -12.072 -39.106 1.00 77.19 495 ILE A N 1
ATOM 3932 C CA . ILE A 1 495 ? 19.244 -12.430 -38.505 1.00 77.19 495 ILE A CA 1
ATOM 3933 C C . ILE A 1 495 ? 18.868 -13.850 -38.935 1.00 77.19 495 ILE A C 1
ATOM 3935 O O . ILE A 1 495 ? 18.660 -14.713 -38.083 1.00 77.19 495 ILE A O 1
ATOM 3939 N N . ASP A 1 496 ? 18.904 -14.123 -40.239 1.00 79.44 496 ASP A N 1
ATOM 3940 C CA . ASP A 1 496 ? 18.624 -15.432 -40.814 1.00 79.44 496 ASP A CA 1
ATOM 3941 C C . ASP A 1 496 ? 19.556 -16.488 -40.235 1.00 79.44 496 ASP A C 1
ATOM 3943 O O . ASP A 1 496 ? 19.078 -17.543 -39.859 1.00 79.44 496 ASP A O 1
ATOM 3947 N N . ARG A 1 497 ? 20.857 -16.221 -40.041 1.00 79.00 497 ARG A N 1
ATOM 3948 C CA . ARG A 1 497 ? 21.762 -17.178 -39.374 1.00 79.00 497 ARG A CA 1
ATOM 3949 C C . ARG A 1 497 ? 21.355 -17.528 -37.946 1.00 79.00 497 ARG A C 1
ATOM 3951 O O . ARG A 1 497 ? 21.455 -18.694 -37.580 1.00 79.00 497 ARG A O 1
ATOM 3958 N N . ASN A 1 498 ? 20.919 -16.552 -37.149 1.00 73.38 498 ASN A N 1
ATOM 3959 C CA . ASN A 1 498 ? 20.447 -16.819 -35.786 1.00 73.38 498 ASN A CA 1
ATOM 3960 C C . ASN A 1 498 ? 19.113 -17.587 -35.782 1.00 73.38 498 ASN A C 1
ATOM 3962 O O . ASN A 1 498 ? 18.849 -18.336 -34.846 1.00 73.38 498 ASN A O 1
ATOM 3966 N N . LEU A 1 499 ? 18.299 -17.434 -36.832 1.00 73.56 499 LEU A N 1
ATOM 3967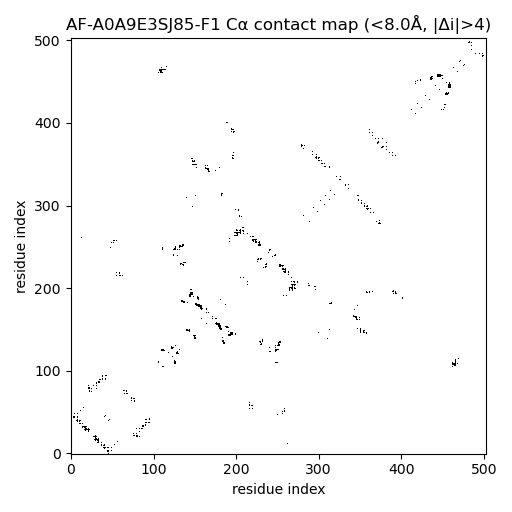 C CA . LEU A 1 499 ? 17.026 -18.140 -37.013 1.00 73.56 499 LEU A CA 1
ATOM 3968 C C . LEU A 1 499 ? 17.167 -19.488 -37.754 1.00 73.56 499 LEU A C 1
ATOM 3970 O O . LEU A 1 499 ? 16.288 -20.339 -37.649 1.00 73.56 499 LEU A O 1
ATOM 3974 N N . ALA A 1 500 ? 18.257 -19.703 -38.500 1.00 70.38 500 ALA A N 1
ATOM 3975 C CA . ALA A 1 500 ? 18.372 -20.754 -39.517 1.00 70.38 500 ALA A CA 1
ATOM 3976 C C . ALA A 1 500 ? 18.544 -22.175 -38.970 1.00 70.38 500 ALA A C 1
ATOM 3978 O O . ALA A 1 500 ? 18.416 -23.105 -39.765 1.00 70.38 500 ALA A O 1
ATOM 3979 N N . LYS A 1 501 ? 18.825 -22.355 -37.670 1.00 57.25 501 LYS A N 1
ATOM 3980 C CA . LYS A 1 501 ? 18.574 -23.574 -36.869 1.00 57.25 501 LYS A CA 1
ATOM 3981 C C . LYS A 1 501 ? 19.369 -23.545 -35.567 1.00 57.25 501 LYS A C 1
ATOM 3983 O O . LYS A 1 501 ? 20.596 -23.492 -35.591 1.00 57.25 501 LYS A O 1
ATOM 3988 N N . GLN A 1 502 ? 18.667 -23.745 -34.457 1.00 53.41 502 GLN A N 1
ATOM 3989 C CA . GLN A 1 502 ? 19.183 -24.570 -33.369 1.00 53.41 502 GLN A CA 1
ATOM 3990 C C . GLN A 1 502 ? 18.850 -26.022 -33.739 1.00 53.41 502 GLN A C 1
ATOM 3992 O O . GLN A 1 502 ? 17.675 -26.376 -33.806 1.00 53.41 502 GLN A O 1
ATOM 3997 N N . ASN A 1 503 ? 19.860 -26.810 -34.119 1.00 37.22 503 ASN A N 1
ATOM 3998 C CA . ASN A 1 503 ? 19.719 -28.263 -34.278 1.00 37.22 503 ASN A CA 1
ATOM 3999 C C . ASN A 1 503 ? 19.952 -28.949 -32.937 1.00 37.22 503 ASN A C 1
ATOM 4001 O O . ASN A 1 503 ? 20.936 -28.553 -32.269 1.00 37.22 503 ASN A O 1
#

pLDDT: mean 92.05, std 7.33, range [37.22, 98.81]

Secondary structure (DSSP, 8-state):
-HHHHHHHHHHHHHHHHHHHHHTTT-HHHHHHHHHHHHHHHHHTT-HHHHHHHHHHHHHHHHHHHHHHHHTT-HHHHHHHHHHHHHHHHHHHHTTHHHHHHHHHHHHTBTTS--SS---TTT--SSS-HHHHHTTPPPTGGGGGGTSTTTT-SSS-BGGG-GGGGGS-TTTHHHHTTSBS--SSSS--SS-----HHHHHHHHHHHHH--SHHHHHHHHHHHHHHHHHTGGGGHHHHHHHHHHSTTGGG---GGGGGHHHHHHHHHHHHHHHHHHHH-THHHHHTHHHHHHHHIIIIIHHHHHHH-GGGT--SS-HHHHHHHHHHHHH-HHHHHHHHHHHHHHHHHHHHHHHHHHHHHHHHHHHHHHHHHHHHTT-S-HHHHHHHHHHHHHHHHHHHHTTTSSGGG---HHHHHS-----HHHHHHTT---TT--B--TTS-TTT--SGGGTS-BS----TT-BHHHHHHIIIIIHHHHHHHHHHHHS---HHHHHHHHS---

Solvent-accessible surface area (backbone atoms only — not comparable to full-atom values): 26278 Å² total; per-residue (Å²): 109,71,66,27,41,56,51,24,55,68,27,48,60,50,24,53,50,10,51,55,35,10,74,69,70,42,29,66,66,8,12,51,40,22,14,55,27,43,26,55,22,58,68,33,64,30,63,69,58,55,52,52,50,47,55,48,49,50,51,46,48,54,54,50,48,54,48,16,62,76,70,71,36,48,72,60,49,53,52,20,50,50,38,40,49,54,18,48,52,54,20,49,58,80,46,39,70,62,53,47,53,51,55,58,55,34,48,57,9,45,44,12,64,73,89,65,92,67,62,74,90,42,56,53,79,18,34,40,49,64,61,24,29,52,38,11,35,31,78,71,43,59,46,8,31,47,18,50,24,54,38,39,34,33,60,40,58,29,65,86,41,77,47,46,72,74,28,59,79,89,47,38,73,70,50,21,74,35,56,43,32,35,48,63,32,92,63,42,85,47,48,69,54,61,33,33,52,35,47,38,31,23,51,35,10,71,71,69,39,75,67,66,67,46,56,41,34,48,51,39,28,52,52,16,51,59,48,10,17,16,71,76,38,44,79,63,37,50,52,38,50,76,70,39,89,70,50,31,59,51,65,36,34,38,63,39,38,60,44,28,62,50,28,37,48,52,41,8,51,52,21,52,52,53,37,73,74,38,34,59,55,48,63,78,41,41,66,55,54,53,48,27,41,41,72,36,32,47,44,26,47,46,45,40,77,50,41,74,81,82,43,86,71,55,22,70,68,53,52,54,50,53,51,52,49,38,73,74,34,74,84,50,30,64,57,50,50,55,51,50,54,36,51,34,53,22,43,49,48,51,27,31,56,30,20,48,51,27,23,51,49,25,49,52,53,50,50,53,52,51,42,32,29,72,67,77,46,58,72,70,57,51,54,52,51,52,53,51,52,52,47,64,59,44,50,65,58,49,42,77,72,59,46,78,88,74,64,71,57,69,66,47,69,79,48,76,74,77,85,47,75,66,51,60,56,57,69,67,59,81,61,94,77,61,68,42,80,56,84,91,52,57,42,66,71,36,58,69,61,54,74,83,41,54,41,73,43,42,53,62,101,63,42,45,31,72,57,50,49,45,38,72,76,45,48,52,64,55,51,50,54,52,53,53,36,62,74,63,74,67,42,70,69,56,50,46,56,68,67,71,61,88,127

Sequence (503 aa):
GHTSKAYAIGYMAPVLAGIILAYKGKYLWGGLLAAIALALQIEAGHLQITYYLLLIIIILAIVQLADAIRFNTLPHFFKASAFLLVGAVLAVLTHSTNLYATYDYGKDTMRGTPVLSKDVADQTKGLDRSYITHWSYGIGETWSLLIPNAKGGGTAALANHPALEQADRGFRQALSQQNAYWGDQPGTSGPVYAGAIVVFLFVLGLFFVKGKYKWILLAATVLSILLSWGKNFMPFTDFFLDFVPGYDKFRAVSMTLVIAELTIPMLGFMALYGIFKNPELLKKNRNYYFIAYGLTGGLTLIFYLMPSLFFDFFSQFELEQFNRIRETNANDAAQIDAFTAQLEVVRAHIFKADAMRSFIFITLAAAVLYIYGQGKLKQHWLIVAFTLLILIDMVPVAQRYLNNDNFVSKRKVEKPFQLTKADQEILKDTDPNYRVLDITKNIFNDASTSYFHHSIGGYHGAKLQRYQDVIDHYLQAEIQAVLKSFENNPTLEAIDRNLAKQN